Protein AF-B1ZMN4-F1 (afdb_monomer_lite)

Secondary structure (DSSP, 8-state):
--HHHHHHHHHHHHHHHHHHHHHHHS--------EEEEETT--SSSSS--HHHHHHHHHHHH-GGGS-HHHHHHT-SS-SSEE-HHHHHHHHHHHHTTT-HHHHHHHHHHTT-----GGGGEEEEETT----PPEE-S--GGGTT-SSTTGGGSPPP----SHHHHHHHHHHHHHHHHHHHHHHHGGG--HHHHHHHHHHHHHHHHHHHHT-HHHHHHHHHHHHHHHHHB--TT--HHHHHHHHHHHHHHHHHTSHHHHHHHTTSS-SHHHHHHHHHHHHHHH-----TTTPPPS--TT-HHHHHHHHHHHHHHHT--HHHHHHHHHHHHH-HHHHHHHHTPPSTTS-TT--TTHHHHHHHHHHHHHHTTT-HHHHHHHHHHHHHHHHHHHHHS-GGGS-TTTSSS-SSSTTTTTTSTHHHHHHHHHHHHHHHS-HHHHHHHHHHHHHHHHHHTTT-HHHHHHHHHHHHHHHHHHHHHHHB-HHHHH-----

Foldseek 3Di:
DDPVVVVVVVVVVVVVVVVVCCVVVDCPPPVPQDWDKDFQLPQVPPPFLEVVSVVVVVVCLVAVPQADLVNLVSLVLVVQLENEPVSVVLSVLCHVLVRDNVSSCVVCVVVVHDDDDPCSRIDIDGPLADDAGRFYQYDDPCQVVFPLVCLVVQDGQDHDPDPVSVLSRLLNRLSSLLRSLCVVCVVPDDPLRVVVLVVLSVVLNVCVVVVVSLVNSLSSLVSNLCSQFFDDDPDDLLLVLLVVLLVQLVVLCVDPVLVCCVVVNDACVVSVVSSQVSCCVSRVDHDDLVPQDALDDPVDVLVVVLVVLLVVLLVPDDPSLLSQLQSCLVPHPSLVSLLVQAAAAPPCLSLPSQLSNLSVSLLSLLQSVLNPLSNSLSSQVCSQPVVQVVLVVDDPVPAPPVARQRRNRGRASRYPGCQLSCLLSVLLNVCVVPPNVSSLSSLSNHLSVQCVVVVVHSVSVSVSSSSSSSNSSSVSSSVGGGSCSSNPNPDD

Organism: Opitutus terrae (strain DSM 11246 / JCM 15787 / PB90-1) (NCBI:txid452637)

Radius of gyration: 26.51 Å; chains: 1; bounding box: 60×66×79 Å

Sequence (492 aa):
MKQPFKLFLAAILLVIAGLAYWKFAFPTHRIVTRSELIMLGDLDGDHRWSKADLAILDQFIAAPAQVSDAVAWKLDLNQNRLIDSEDVRLLRALVAAGGAPYVAEESAHARHEMFPRPREFYRYVTSAEYRPRPLWALPYAGAADSVLRWLASLPRPARLLTYEDELDAAIYSEAVRFDQGWRRREQDLLSLERDYAARKLARVAALQAAGEKFELLLALIELVEDAETLTTRDQSEFVLHLLIFRDHLREVLRSPAYADFQAGRIDWRPVLQLVALHLQQDLGLEYDFEKLGPPRNLTSVENYLQRAEWQYYKSSAREEDFRALIAFAQHEPRYLRTVSRTSRRLQDREVENHNLPMVLLFREALRLTHGDKKKAAGLLDEAIRIPFGWIKSIPAAKLPGSLAYENFLLPGNKEDGADKSRHWNVFGAICLYKSPREALDLALKREMQDFRDGHYAEPELREFLRDMIGNLNGMFHVLTIDPALVTATPAE

InterPro domains:
  IPR036439 Dockerin domain superfamily [G3DSA:1.10.1330.10] (37-96)
  IPR036439 Dockerin domain superfamily [SSF63446] (41-94)

Structure (mmCIF, N/CA/C/O backbone):
data_AF-B1ZMN4-F1
#
_entry.id   AF-B1ZMN4-F1
#
loop_
_atom_site.group_PDB
_atom_site.id
_atom_site.type_symbol
_atom_site.label_atom_id
_atom_site.label_alt_id
_atom_site.label_comp_id
_atom_site.label_asym_id
_atom_site.label_entity_id
_ato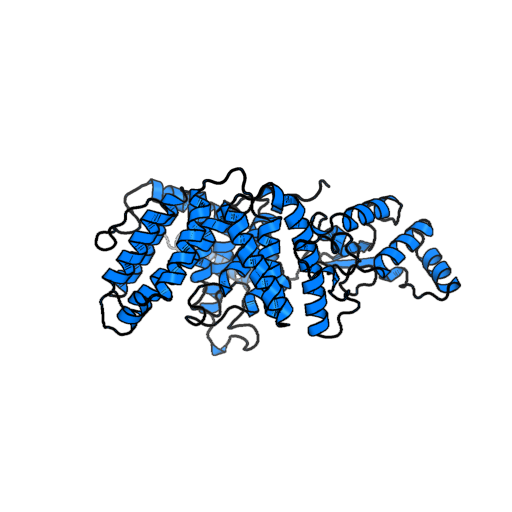m_site.label_seq_id
_atom_site.pdbx_PDB_ins_code
_atom_site.Cartn_x
_atom_site.Cartn_y
_atom_site.Cartn_z
_atom_site.occupancy
_atom_site.B_iso_or_equiv
_atom_site.auth_seq_id
_atom_site.auth_comp_id
_atom_site.auth_asym_id
_atom_site.auth_atom_id
_atom_site.pdbx_PDB_model_num
ATOM 1 N N . MET A 1 1 ? 11.484 -39.661 44.745 1.00 57.47 1 MET A N 1
ATOM 2 C CA . MET A 1 1 ? 12.329 -39.892 43.544 1.00 57.47 1 MET A CA 1
ATOM 3 C C . MET A 1 1 ? 13.721 -40.336 43.966 1.00 57.47 1 MET A C 1
ATOM 5 O O . MET A 1 1 ? 14.360 -39.616 44.728 1.00 57.47 1 MET A O 1
ATOM 9 N N . LYS A 1 2 ? 14.170 -41.508 43.496 1.00 72.00 2 LYS A N 1
ATOM 10 C CA . LYS A 1 2 ? 15.498 -42.067 43.794 1.00 72.00 2 LYS A CA 1
ATOM 11 C C . LYS A 1 2 ? 16.596 -41.130 43.258 1.00 72.00 2 LYS A C 1
ATOM 13 O O . LYS A 1 2 ? 16.468 -40.618 42.149 1.00 72.00 2 LYS A O 1
ATOM 18 N N . GLN A 1 3 ? 17.654 -40.909 44.037 1.00 73.88 3 GLN A N 1
ATOM 19 C CA . GLN A 1 3 ? 18.836 -40.094 43.694 1.00 73.88 3 GLN A CA 1
ATOM 20 C C . GLN A 1 3 ? 19.360 -40.254 42.247 1.00 73.88 3 GLN A C 1
ATOM 22 O O . GLN A 1 3 ? 19.587 -39.227 41.607 1.00 73.88 3 GLN A O 1
ATOM 27 N N . PRO A 1 4 ? 19.467 -41.472 41.673 1.00 77.06 4 PRO A N 1
ATOM 28 C CA . PRO A 1 4 ? 19.901 -41.644 40.281 1.00 77.06 4 PRO A CA 1
ATOM 29 C C . PRO A 1 4 ? 18.982 -40.967 39.253 1.00 77.06 4 PRO A C 1
ATOM 31 O O . PRO A 1 4 ? 19.461 -40.435 38.259 1.00 77.06 4 PRO A O 1
ATOM 34 N N . PHE A 1 5 ? 17.673 -40.904 39.508 1.00 86.00 5 PHE A N 1
ATOM 35 C CA . PHE A 1 5 ? 16.727 -40.247 38.603 1.00 86.00 5 PHE A CA 1
ATOM 36 C C . PHE A 1 5 ? 16.869 -38.718 38.627 1.00 86.00 5 PHE A C 1
ATOM 38 O O . PHE A 1 5 ? 16.737 -38.065 37.597 1.00 86.00 5 PHE A O 1
ATOM 45 N N . LYS A 1 6 ? 17.197 -38.138 39.791 1.00 79.19 6 LYS A N 1
ATOM 46 C CA . LYS A 1 6 ? 17.479 -36.697 39.909 1.00 79.19 6 LYS A CA 1
ATOM 47 C C . LYS A 1 6 ? 18.761 -36.314 39.164 1.00 79.19 6 LYS A C 1
ATOM 49 O O . LYS A 1 6 ? 18.778 -35.286 38.499 1.00 79.19 6 LYS A O 1
ATOM 54 N N . LEU A 1 7 ? 19.798 -37.151 39.250 1.00 87.81 7 LEU A N 1
ATOM 55 C CA . LEU A 1 7 ? 21.058 -36.955 38.523 1.00 87.81 7 LEU A CA 1
ATOM 56 C C . LEU A 1 7 ? 20.864 -37.078 37.009 1.00 87.81 7 LEU A C 1
ATOM 58 O O . LEU A 1 7 ? 21.370 -36.249 36.261 1.00 87.81 7 LEU A O 1
ATOM 62 N N . PHE A 1 8 ? 20.069 -38.053 36.565 1.00 89.50 8 PHE A N 1
ATOM 63 C CA . PHE A 1 8 ? 19.711 -38.207 35.156 1.00 89.50 8 PHE A CA 1
ATOM 64 C C . PHE A 1 8 ? 18.934 -36.996 34.616 1.00 89.50 8 PHE A C 1
ATOM 66 O O . PHE A 1 8 ? 19.276 -36.461 33.565 1.00 89.50 8 PHE A O 1
ATOM 73 N N . LEU A 1 9 ? 17.938 -36.503 35.363 1.00 91.44 9 LEU A N 1
ATOM 74 C CA . LEU A 1 9 ? 17.168 -35.319 34.974 1.00 91.44 9 LEU A CA 1
ATOM 75 C C . LEU A 1 9 ? 18.041 -34.053 34.932 1.00 91.44 9 LEU A C 1
ATOM 77 O O . LEU A 1 9 ? 17.923 -33.257 34.005 1.00 91.44 9 LEU A O 1
ATOM 81 N N . ALA A 1 10 ? 18.945 -33.883 35.902 1.00 91.50 10 ALA A N 1
ATOM 82 C CA . ALA A 1 10 ? 19.895 -32.773 35.919 1.00 91.50 10 ALA A CA 1
ATOM 83 C C . ALA A 1 10 ? 20.867 -32.826 34.729 1.00 91.50 10 ALA A C 1
ATOM 85 O O . ALA A 1 10 ? 21.140 -31.794 34.121 1.00 91.50 10 ALA A O 1
ATOM 86 N N . ALA A 1 11 ? 21.338 -34.020 34.354 1.00 93.38 11 ALA A N 1
ATOM 87 C CA . ALA A 1 11 ? 22.181 -34.212 33.177 1.00 93.38 11 ALA A CA 1
ATOM 88 C C . ALA A 1 11 ? 21.436 -33.864 31.878 1.00 93.38 11 ALA A C 1
ATOM 90 O O . ALA A 1 11 ? 21.984 -33.159 31.036 1.00 93.38 11 ALA A O 1
ATOM 91 N N . ILE A 1 12 ? 20.169 -34.276 31.737 1.00 94.69 12 ILE A N 1
ATOM 92 C CA . ILE A 1 12 ? 19.330 -33.893 30.590 1.00 94.69 12 ILE A CA 1
ATOM 93 C C . ILE A 1 12 ? 19.150 -32.375 30.530 1.00 94.69 12 ILE A C 1
ATOM 95 O O . ILE A 1 12 ? 19.332 -31.785 29.469 1.00 94.69 12 ILE A O 1
ATOM 99 N N . LEU A 1 13 ? 18.829 -31.732 31.655 1.00 94.44 13 LEU A N 1
ATOM 100 C CA . LEU A 1 13 ? 18.661 -30.279 31.709 1.00 94.44 13 LEU A CA 1
ATOM 101 C C . LEU A 1 13 ? 19.952 -29.541 31.341 1.00 94.44 13 LEU A C 1
ATOM 103 O O . LEU A 1 13 ? 19.890 -28.552 30.617 1.00 94.44 13 LEU A O 1
ATOM 107 N N . LEU A 1 14 ? 21.114 -30.041 31.770 1.00 94.38 14 LEU A N 1
ATOM 108 C CA . LEU A 1 14 ? 22.420 -29.499 31.384 1.00 94.38 14 LEU A CA 1
ATOM 109 C C . LEU A 1 14 ? 22.719 -29.690 29.894 1.00 94.38 14 LEU A C 1
ATOM 111 O O . LEU A 1 14 ? 23.234 -28.770 29.267 1.00 94.38 14 LEU A O 1
ATOM 115 N N . VAL A 1 15 ? 22.366 -30.837 29.307 1.00 94.38 15 VAL A N 1
ATOM 116 C CA . VAL A 1 15 ? 22.512 -31.072 27.860 1.00 94.38 15 VAL A CA 1
ATOM 117 C C . VAL A 1 15 ? 21.589 -30.149 27.066 1.00 94.38 15 VAL A C 1
ATOM 119 O O . VAL A 1 15 ? 22.038 -29.523 26.112 1.00 94.38 15 VAL A O 1
ATOM 122 N N . ILE A 1 16 ? 20.326 -29.999 27.476 1.00 93.75 16 ILE A N 1
ATOM 123 C CA . ILE A 1 16 ? 19.376 -29.076 26.837 1.00 93.75 16 ILE A CA 1
ATOM 124 C C . ILE A 1 16 ? 19.874 -27.632 26.957 1.00 93.75 16 ILE A C 1
ATOM 126 O O . ILE A 1 16 ? 19.885 -26.911 25.963 1.00 93.75 16 ILE A O 1
ATOM 130 N N . ALA A 1 17 ? 20.329 -27.217 28.142 1.00 91.06 17 ALA A N 1
ATOM 131 C CA . ALA A 1 17 ? 20.887 -25.886 28.362 1.00 91.06 17 ALA A CA 1
ATOM 132 C C . ALA A 1 17 ? 22.163 -25.658 27.538 1.00 91.06 17 ALA A C 1
ATOM 134 O O . ALA A 1 17 ? 22.332 -24.582 26.975 1.00 91.06 17 ALA A O 1
ATOM 135 N N . GLY A 1 18 ? 23.027 -26.668 27.413 1.00 89.25 18 GLY A N 1
ATOM 136 C CA . GLY A 1 18 ? 24.233 -26.625 26.588 1.00 89.25 18 GLY A CA 1
ATOM 137 C C . GLY A 1 18 ? 23.930 -26.540 25.092 1.00 89.25 18 GLY A C 1
ATOM 138 O O . GLY A 1 18 ? 24.545 -25.741 24.396 1.00 89.25 18 GLY A O 1
ATOM 139 N N . LEU A 1 19 ? 22.943 -27.295 24.599 1.00 82.75 19 LEU A N 1
ATOM 140 C CA . LEU A 1 19 ? 22.479 -27.223 23.209 1.00 82.75 19 LEU A CA 1
ATOM 141 C C . LEU A 1 19 ? 21.793 -25.888 22.906 1.00 82.75 19 LEU A C 1
ATOM 143 O O . LEU A 1 19 ? 22.029 -25.308 21.848 1.00 82.75 19 LEU A O 1
ATOM 147 N N . ALA A 1 20 ? 20.983 -25.377 23.836 1.00 80.81 20 ALA A N 1
ATOM 148 C CA . ALA A 1 20 ? 20.385 -24.052 23.732 1.00 80.81 20 ALA A CA 1
ATOM 149 C C . ALA A 1 20 ? 21.476 -22.976 23.709 1.00 80.81 20 ALA A C 1
ATOM 151 O O . ALA A 1 20 ? 21.510 -22.167 22.789 1.00 80.81 20 ALA A O 1
ATOM 152 N N . TYR A 1 21 ? 22.418 -23.011 24.655 1.00 79.81 21 TYR A N 1
ATOM 153 C CA . TYR A 1 21 ? 23.554 -22.095 24.682 1.00 79.81 21 TYR A CA 1
ATOM 154 C C . TYR A 1 21 ? 24.370 -22.183 23.394 1.00 79.81 21 TYR A C 1
ATOM 156 O O . TYR A 1 21 ? 24.657 -21.156 22.807 1.00 79.81 21 TYR A O 1
ATOM 164 N N . TRP A 1 22 ? 24.686 -23.375 22.888 1.00 75.56 22 TRP A N 1
ATOM 165 C CA . TRP A 1 22 ? 25.411 -23.527 21.627 1.00 75.56 22 TRP A CA 1
ATOM 166 C C . TRP A 1 22 ? 24.638 -22.927 20.441 1.00 75.56 22 TRP A C 1
ATOM 168 O O . TRP A 1 22 ? 25.214 -22.163 19.672 1.00 75.56 22 TRP A O 1
ATOM 178 N N . LYS A 1 23 ? 23.325 -23.178 20.346 1.00 72.69 23 LYS A N 1
ATOM 179 C CA . LYS A 1 23 ? 22.447 -22.603 19.312 1.00 72.69 23 LYS A CA 1
ATOM 180 C C . LYS A 1 23 ? 22.338 -21.074 19.395 1.00 72.69 23 LYS A C 1
ATOM 182 O O . LYS A 1 23 ? 22.250 -20.428 18.357 1.00 72.69 23 LYS A O 1
ATOM 187 N N . PHE A 1 24 ? 22.320 -20.502 20.600 1.00 65.56 24 PHE A N 1
ATOM 188 C CA . PHE A 1 24 ? 22.146 -19.059 20.813 1.00 65.56 24 PHE A CA 1
ATOM 189 C C . PHE A 1 24 ? 23.467 -18.273 20.891 1.00 65.56 24 PHE A C 1
ATOM 191 O O . PHE A 1 24 ? 23.481 -17.090 20.566 1.00 65.56 24 PHE A O 1
ATOM 198 N N . ALA A 1 25 ? 24.566 -18.894 21.329 1.00 62.84 25 ALA A N 1
ATOM 199 C CA . ALA A 1 25 ? 25.852 -18.240 21.581 1.00 62.84 25 ALA A CA 1
ATOM 200 C C . ALA A 1 25 ? 26.856 -18.406 20.436 1.00 62.84 25 ALA A C 1
ATOM 202 O O . ALA A 1 25 ? 27.696 -17.526 20.258 1.00 62.84 25 ALA A O 1
ATOM 203 N N . PHE A 1 26 ? 26.790 -19.491 19.650 1.00 48.06 26 PHE A N 1
ATOM 204 C CA . PHE A 1 26 ? 27.563 -19.570 18.412 1.00 48.06 26 PHE A CA 1
ATOM 205 C C . PHE A 1 26 ? 26.751 -18.950 17.275 1.00 48.06 26 PHE A C 1
ATOM 207 O O . PHE A 1 26 ? 25.735 -19.525 16.877 1.00 48.06 26 PHE A O 1
ATOM 214 N N . PRO A 1 27 ? 27.191 -17.816 16.703 1.00 42.91 27 PRO A N 1
ATOM 215 C CA . PRO A 1 27 ? 26.569 -17.263 15.516 1.00 42.91 27 PRO A CA 1
ATOM 216 C C . PRO A 1 27 ? 26.877 -18.204 14.347 1.00 42.91 27 PRO A C 1
ATOM 218 O O . PRO A 1 27 ? 27.857 -18.052 13.626 1.00 42.91 27 PRO A O 1
ATOM 221 N N . THR A 1 28 ? 26.019 -19.202 14.145 1.00 45.00 28 THR A N 1
ATOM 222 C CA . THR A 1 28 ? 25.958 -19.974 12.896 1.00 45.00 28 THR A CA 1
ATOM 223 C C . THR A 1 28 ? 25.310 -19.167 11.770 1.00 45.00 28 THR A C 1
ATOM 225 O O . THR A 1 28 ? 25.188 -19.660 10.654 1.00 45.00 28 THR A O 1
ATOM 228 N N . HIS A 1 29 ? 25.004 -17.887 12.010 1.00 43.94 29 HIS A N 1
ATOM 229 C CA . HIS A 1 29 ? 24.742 -16.877 10.989 1.00 43.94 29 HIS A CA 1
ATOM 230 C C . HIS A 1 29 ? 26.012 -16.533 10.193 1.00 43.94 29 HIS A C 1
ATOM 232 O O . HIS A 1 29 ? 26.374 -15.370 10.038 1.00 43.94 29 HIS A O 1
ATOM 238 N N . ARG A 1 30 ? 26.673 -17.529 9.596 1.00 42.41 30 ARG A N 1
ATOM 239 C CA . ARG A 1 30 ? 27.141 -17.280 8.237 1.00 42.41 30 ARG A CA 1
ATOM 240 C C . ARG A 1 30 ? 25.855 -17.165 7.442 1.00 42.41 30 ARG A C 1
ATOM 242 O O . ARG A 1 30 ? 25.176 -18.168 7.244 1.00 42.41 30 ARG A O 1
ATOM 249 N N . ILE A 1 31 ? 25.470 -15.937 7.097 1.00 47.75 31 ILE A N 1
ATOM 250 C CA . ILE A 1 31 ? 24.466 -15.710 6.061 1.00 47.75 31 ILE A CA 1
ATOM 251 C C . ILE A 1 31 ? 24.918 -16.611 4.916 1.00 47.75 31 ILE A C 1
ATOM 253 O O . ILE A 1 31 ? 26.034 -16.454 4.420 1.00 47.75 31 ILE A O 1
ATOM 257 N N . VAL A 1 32 ? 24.141 -17.648 4.599 1.00 47.78 32 VAL A N 1
ATOM 258 C CA . VAL A 1 32 ? 24.420 -18.452 3.415 1.00 47.78 32 VAL A CA 1
ATOM 259 C C . VAL A 1 32 ? 24.053 -17.536 2.263 1.00 47.78 32 VAL A C 1
ATOM 261 O O . VAL A 1 32 ? 22.911 -17.510 1.815 1.00 47.78 32 VAL A O 1
ATOM 264 N N . THR A 1 33 ? 25.002 -16.699 1.862 1.00 55.47 33 THR A N 1
ATOM 265 C CA . THR A 1 33 ? 24.869 -15.804 0.725 1.00 55.47 33 THR A CA 1
ATOM 266 C C . THR A 1 33 ? 24.923 -16.700 -0.501 1.00 55.47 33 THR A C 1
ATOM 268 O O . THR A 1 33 ? 25.991 -17.014 -1.021 1.00 55.47 33 THR A O 1
ATOM 271 N N . ARG A 1 34 ? 23.765 -17.232 -0.901 1.00 69.19 34 ARG A N 1
ATOM 272 C CA . ARG A 1 34 ? 23.621 -17.818 -2.228 1.00 69.19 34 ARG A CA 1
ATOM 273 C C . ARG A 1 34 ? 23.548 -16.639 -3.179 1.00 69.19 34 ARG A C 1
ATOM 275 O O . ARG A 1 34 ? 22.646 -15.812 -3.061 1.00 69.19 34 ARG A O 1
ATOM 282 N N . SER A 1 35 ? 24.543 -16.532 -4.046 1.00 77.62 35 SER A N 1
ATOM 283 C CA . SER A 1 35 ? 24.549 -15.547 -5.114 1.00 77.62 35 SER A CA 1
ATOM 284 C C . SER A 1 35 ? 24.298 -16.262 -6.432 1.00 77.62 35 SER A C 1
ATOM 286 O O . SER A 1 35 ? 24.941 -17.268 -6.720 1.00 77.62 35 SER A O 1
ATOM 288 N N . GLU A 1 36 ? 23.367 -15.744 -7.213 1.00 84.06 36 GLU A N 1
ATOM 289 C CA . GLU A 1 36 ? 23.066 -16.195 -8.565 1.00 84.06 36 GLU A CA 1
ATOM 290 C C . GLU A 1 36 ? 23.642 -15.193 -9.563 1.00 84.06 36 GLU A C 1
ATOM 292 O O . GLU A 1 36 ? 23.572 -13.987 -9.335 1.00 84.06 36 GLU A O 1
ATOM 297 N N . LEU A 1 37 ? 24.247 -15.674 -10.648 1.00 88.69 37 LEU A N 1
ATOM 298 C CA . LEU A 1 37 ? 24.643 -14.810 -11.755 1.00 88.69 37 LEU A CA 1
ATOM 299 C C . LEU A 1 37 ? 23.438 -14.635 -12.680 1.00 88.69 37 LEU A C 1
ATOM 301 O O . LEU A 1 37 ? 23.052 -15.586 -13.351 1.00 88.69 37 LEU A O 1
ATOM 305 N N . ILE A 1 38 ? 22.873 -13.433 -12.731 1.00 90.00 38 ILE A N 1
ATOM 306 C CA . ILE A 1 38 ? 21.788 -13.087 -13.650 1.00 90.00 38 ILE A CA 1
ATOM 307 C C . ILE A 1 38 ? 22.326 -12.357 -14.878 1.00 90.00 38 ILE A C 1
ATOM 309 O O . ILE A 1 38 ? 23.364 -11.692 -14.819 1.00 90.00 38 ILE A O 1
ATOM 313 N N . MET A 1 39 ? 21.564 -12.431 -15.962 1.00 94.50 39 MET A N 1
ATOM 314 C CA . MET A 1 39 ? 21.775 -11.685 -17.196 1.00 94.50 39 MET A CA 1
ATOM 315 C C . MET A 1 39 ? 20.715 -10.575 -17.290 1.00 94.50 39 MET A C 1
ATOM 317 O O . MET A 1 39 ? 19.516 -10.837 -17.232 1.00 94.50 39 MET A O 1
ATOM 321 N N . LEU A 1 40 ? 21.151 -9.317 -17.357 1.00 95.62 40 LEU A N 1
ATOM 322 C CA . LEU A 1 40 ? 20.276 -8.162 -17.571 1.00 95.62 40 LEU A CA 1
ATOM 323 C C . LEU A 1 40 ? 19.769 -8.193 -19.014 1.00 95.62 40 LEU A C 1
ATOM 325 O O . LEU A 1 40 ? 20.530 -8.504 -19.926 1.00 95.62 40 LEU A O 1
ATOM 329 N N . GLY A 1 41 ? 18.495 -7.885 -19.223 1.00 94.94 41 GLY A N 1
ATOM 330 C CA . GLY A 1 41 ? 17.824 -7.961 -20.520 1.00 94.94 41 GLY A CA 1
ATOM 331 C C . GLY A 1 41 ? 17.385 -9.364 -20.965 1.00 94.94 41 GLY A C 1
ATOM 332 O O . GLY A 1 41 ? 16.729 -9.445 -21.993 1.00 94.94 41 GLY A O 1
ATOM 333 N N . ASP A 1 42 ? 17.720 -10.425 -20.219 1.00 95.75 42 ASP A N 1
ATOM 334 C CA . ASP A 1 42 ? 17.220 -11.804 -20.412 1.00 95.75 42 ASP A CA 1
ATOM 335 C C . ASP A 1 42 ? 15.879 -11.956 -19.677 1.00 95.75 42 ASP A C 1
ATOM 337 O O . ASP A 1 42 ? 15.825 -12.316 -18.495 1.00 95.75 42 ASP A O 1
ATOM 341 N N . LEU A 1 43 ? 14.796 -11.544 -20.327 1.00 94.81 43 LEU A N 1
ATOM 342 C CA . LEU A 1 43 ? 13.484 -11.375 -19.707 1.00 94.81 43 LEU A CA 1
ATOM 343 C C . LEU A 1 43 ? 12.688 -12.680 -19.646 1.00 94.81 43 LEU A C 1
ATOM 345 O O . LEU A 1 43 ? 11.854 -12.805 -18.749 1.00 94.81 43 LEU A O 1
ATOM 349 N N . ASP A 1 44 ? 12.952 -13.633 -20.543 1.00 93.19 44 ASP A N 1
ATOM 350 C CA . ASP A 1 44 ? 12.321 -14.962 -20.547 1.00 93.19 44 ASP A CA 1
ATOM 351 C C . ASP A 1 44 ? 13.134 -16.042 -19.805 1.00 93.19 44 ASP A C 1
ATOM 353 O O . ASP A 1 44 ? 12.604 -17.111 -19.505 1.00 93.19 44 ASP A O 1
ATOM 357 N N . GLY A 1 45 ? 14.387 -15.754 -19.433 1.00 91.81 45 GLY A N 1
ATOM 358 C CA . GLY A 1 45 ? 15.236 -16.668 -18.673 1.00 91.81 45 GLY A CA 1
ATOM 359 C C . GLY A 1 45 ? 15.923 -17.738 -19.523 1.00 91.81 45 GLY A C 1
ATOM 360 O O . GLY A 1 45 ? 16.433 -18.707 -18.955 1.00 91.81 45 GLY A O 1
ATOM 361 N N . ASP A 1 46 ? 15.954 -17.597 -20.853 1.00 94.31 46 ASP A N 1
ATOM 362 C CA . ASP A 1 46 ? 16.621 -18.537 -21.763 1.00 94.31 46 ASP A CA 1
ATOM 363 C C . ASP A 1 46 ? 18.151 -18.331 -21.856 1.00 94.31 46 ASP A C 1
ATOM 365 O O . ASP A 1 46 ? 18.853 -19.094 -22.539 1.00 94.31 46 ASP A O 1
ATOM 369 N N . HIS A 1 47 ? 18.670 -17.334 -21.126 1.00 93.19 47 HIS A N 1
ATOM 370 C CA . HIS A 1 47 ? 20.074 -16.919 -21.092 1.00 93.19 47 HIS A CA 1
ATOM 371 C C . HIS A 1 47 ? 20.595 -16.386 -22.429 1.00 93.19 47 HIS A C 1
ATOM 373 O O . HIS A 1 47 ? 21.773 -16.563 -22.775 1.00 93.19 47 HIS A O 1
ATOM 379 N N . ARG A 1 48 ? 19.727 -15.741 -23.209 1.00 95.00 48 ARG A N 1
ATOM 380 C CA . ARG A 1 48 ? 20.056 -15.096 -24.481 1.00 95.00 48 ARG A CA 1
ATOM 381 C C . ARG A 1 48 ? 19.391 -13.724 -24.544 1.00 95.00 48 ARG A C 1
ATOM 383 O O . ARG A 1 48 ? 18.526 -13.389 -23.756 1.00 95.00 48 ARG A O 1
ATOM 390 N N . TRP A 1 49 ? 19.853 -12.906 -25.489 1.00 97.50 49 TRP A N 1
ATOM 391 C CA . TRP A 1 49 ? 19.109 -11.721 -25.915 1.00 97.50 49 TRP A CA 1
ATOM 392 C C . TRP A 1 49 ? 18.503 -12.015 -27.276 1.00 97.50 49 TRP A C 1
ATOM 394 O O . TRP A 1 49 ? 19.211 -12.113 -28.284 1.00 97.50 49 TRP A O 1
ATOM 404 N N . SER A 1 50 ? 17.190 -12.180 -27.303 1.00 97.19 50 SER A N 1
ATOM 405 C CA . SER A 1 50 ? 16.427 -12.632 -28.449 1.00 97.19 50 SER A CA 1
ATOM 406 C C . SER A 1 50 ? 15.225 -11.724 -28.735 1.00 97.19 50 SER A C 1
ATOM 408 O O . SER A 1 50 ? 14.947 -10.729 -28.066 1.00 97.19 50 SER A O 1
ATOM 410 N N . LYS A 1 51 ? 14.480 -12.050 -29.795 1.00 96.94 51 LYS A N 1
ATOM 411 C CA . LYS A 1 51 ? 13.227 -11.345 -30.102 1.00 96.94 51 LYS A CA 1
ATOM 412 C C . LYS A 1 51 ? 12.136 -11.608 -29.057 1.00 96.94 51 LYS A C 1
ATOM 414 O O . LYS A 1 51 ? 11.204 -10.813 -28.989 1.00 96.94 51 LYS A O 1
ATOM 419 N N . ALA A 1 52 ? 12.234 -12.695 -28.288 1.00 96.88 52 ALA A N 1
ATOM 420 C CA . ALA A 1 52 ? 11.292 -12.988 -27.214 1.00 96.88 52 ALA A CA 1
ATOM 421 C C . ALA A 1 52 ? 11.409 -11.952 -26.085 1.00 96.88 52 ALA A C 1
ATOM 423 O O . ALA A 1 52 ? 10.389 -11.420 -25.652 1.00 96.88 52 ALA A O 1
ATOM 424 N N . ASP A 1 53 ? 12.630 -11.531 -25.738 1.00 97.25 53 ASP A N 1
ATOM 425 C CA . ASP A 1 53 ? 12.857 -10.447 -24.774 1.00 97.25 53 ASP A CA 1
ATOM 426 C C . ASP A 1 53 ? 12.236 -9.130 -25.231 1.00 97.25 53 ASP A C 1
ATOM 428 O O . ASP A 1 53 ? 11.631 -8.415 -24.440 1.00 97.25 53 ASP A O 1
ATOM 432 N N . LEU A 1 54 ? 12.319 -8.807 -26.527 1.00 97.12 54 LEU A N 1
ATOM 433 C CA . LEU A 1 54 ? 11.654 -7.612 -27.056 1.00 97.12 54 LEU A CA 1
ATOM 434 C C . LEU A 1 54 ? 10.130 -7.706 -26.953 1.00 97.12 54 LEU A C 1
ATOM 436 O O . LEU A 1 54 ? 9.489 -6.701 -26.664 1.00 97.12 54 LEU A O 1
ATOM 440 N N . ALA A 1 55 ? 9.550 -8.893 -27.140 1.00 95.69 55 ALA A N 1
ATOM 441 C CA . ALA A 1 55 ? 8.115 -9.086 -26.957 1.00 95.69 55 ALA A CA 1
ATOM 442 C C . ALA A 1 55 ? 7.702 -8.896 -25.487 1.00 95.69 55 ALA A C 1
ATOM 444 O O . ALA A 1 55 ? 6.664 -8.288 -25.223 1.00 95.69 55 ALA A O 1
ATOM 445 N N . ILE A 1 56 ? 8.518 -9.359 -24.533 1.00 95.19 56 ILE A N 1
ATOM 446 C CA . ILE A 1 56 ? 8.291 -9.120 -23.100 1.00 95.19 56 ILE A CA 1
ATOM 447 C C . ILE A 1 56 ? 8.500 -7.641 -22.753 1.00 95.19 56 ILE A C 1
ATOM 449 O O . ILE A 1 56 ? 7.708 -7.083 -21.997 1.00 95.19 56 ILE A O 1
ATOM 453 N N . LEU A 1 57 ? 9.497 -6.969 -23.338 1.00 95.50 57 LEU A N 1
ATOM 454 C CA . LEU A 1 57 ? 9.683 -5.524 -23.190 1.00 95.50 57 LEU A CA 1
ATOM 455 C C . LEU A 1 57 ? 8.457 -4.753 -23.697 1.00 95.50 57 LEU A C 1
ATOM 457 O O . LEU A 1 57 ? 7.999 -3.833 -23.026 1.00 95.50 57 LEU A O 1
ATOM 461 N N . ASP A 1 58 ? 7.902 -5.117 -24.852 1.00 93.62 58 ASP A N 1
ATOM 462 C CA . ASP A 1 58 ? 6.714 -4.454 -25.394 1.00 93.62 58 ASP A CA 1
ATOM 463 C C . ASP A 1 58 ? 5.485 -4.679 -24.488 1.00 93.62 58 ASP A C 1
ATOM 465 O O . ASP A 1 58 ? 4.723 -3.740 -24.237 1.00 93.62 58 ASP A O 1
ATOM 469 N N . GLN A 1 59 ? 5.325 -5.882 -23.917 1.00 91.69 59 GLN A N 1
ATOM 470 C CA . GLN A 1 59 ? 4.306 -6.160 -22.892 1.00 91.69 59 GLN A CA 1
ATOM 471 C C . GLN A 1 59 ? 4.527 -5.321 -21.627 1.00 91.69 59 GLN A C 1
ATOM 473 O O . GLN A 1 59 ? 3.585 -4.717 -21.109 1.00 91.69 59 GLN A O 1
ATOM 478 N N . PHE A 1 60 ? 5.773 -5.232 -21.158 1.00 91.06 60 PHE A N 1
ATOM 479 C CA . PHE A 1 60 ? 6.156 -4.399 -20.025 1.00 91.06 60 PHE A CA 1
ATOM 480 C C . PHE A 1 60 ? 5.860 -2.925 -20.283 1.00 91.06 60 PHE A C 1
ATOM 482 O O . PHE A 1 60 ? 5.355 -2.247 -19.398 1.00 91.06 60 PHE A O 1
ATOM 489 N N . ILE A 1 61 ? 6.122 -2.412 -21.484 1.00 91.50 61 ILE A N 1
ATOM 490 C CA . ILE A 1 61 ? 5.840 -1.014 -21.814 1.00 91.50 61 ILE A CA 1
ATOM 491 C C . ILE A 1 61 ? 4.330 -0.745 -21.832 1.00 91.50 61 ILE A C 1
ATOM 493 O O . ILE A 1 61 ? 3.887 0.317 -21.391 1.00 91.50 61 ILE A O 1
ATOM 497 N N . ALA A 1 62 ? 3.536 -1.703 -22.314 1.00 87.62 62 ALA A N 1
ATOM 498 C CA . ALA A 1 62 ? 2.083 -1.587 -22.346 1.00 87.62 62 ALA A CA 1
ATOM 499 C C . ALA A 1 62 ? 1.451 -1.638 -20.942 1.00 87.62 62 ALA A C 1
ATOM 501 O O . ALA A 1 62 ? 0.481 -0.925 -20.682 1.00 87.62 62 ALA A O 1
ATOM 502 N N . ALA A 1 63 ? 1.992 -2.464 -20.041 1.00 84.75 63 ALA A N 1
ATOM 503 C CA . ALA A 1 63 ? 1.439 -2.693 -18.707 1.00 84.75 63 ALA A CA 1
ATOM 504 C C . ALA A 1 63 ? 2.537 -2.941 -17.645 1.00 84.75 63 ALA A C 1
ATOM 506 O O . ALA A 1 63 ? 2.600 -4.028 -17.066 1.00 84.75 63 ALA A O 1
ATOM 507 N N . PRO A 1 64 ? 3.380 -1.943 -17.317 1.00 82.75 64 PRO A N 1
ATOM 508 C CA . PRO A 1 64 ? 4.542 -2.119 -16.448 1.00 82.75 64 PRO A CA 1
ATOM 509 C C . PRO A 1 64 ? 4.149 -2.665 -15.080 1.00 82.75 64 PRO A C 1
ATOM 511 O O . PRO A 1 64 ? 4.786 -3.589 -14.586 1.00 82.75 64 PRO A O 1
ATOM 514 N N . ALA A 1 65 ? 3.055 -2.176 -14.495 1.00 79.06 65 ALA A N 1
ATOM 515 C CA . ALA A 1 65 ? 2.585 -2.616 -13.183 1.00 79.06 65 ALA A CA 1
ATOM 516 C C . ALA A 1 65 ? 2.091 -4.079 -13.123 1.00 79.06 65 ALA A C 1
ATOM 518 O O . ALA A 1 65 ? 1.897 -4.596 -12.029 1.00 79.06 65 ALA A O 1
ATOM 519 N N . GLN A 1 66 ? 1.868 -4.739 -14.266 1.00 79.31 66 GLN A N 1
ATOM 520 C CA . GLN A 1 66 ? 1.402 -6.134 -14.324 1.00 79.31 66 GLN A CA 1
ATOM 521 C C . GLN A 1 66 ? 2.538 -7.145 -14.485 1.00 79.31 66 GLN A C 1
ATOM 523 O O . GLN A 1 66 ? 2.331 -8.346 -14.324 1.00 79.31 66 GLN A O 1
ATOM 528 N N . VAL A 1 67 ? 3.738 -6.675 -14.815 1.00 83.56 67 VAL A N 1
ATOM 529 C CA . VAL A 1 67 ? 4.901 -7.540 -14.973 1.00 83.56 67 VAL A CA 1
ATOM 530 C C . VAL A 1 67 ? 5.613 -7.682 -13.631 1.00 83.56 67 VAL A C 1
ATOM 532 O O . VAL A 1 67 ? 5.765 -6.703 -12.889 1.00 83.56 67 VAL A O 1
ATOM 535 N N . SER A 1 68 ? 6.067 -8.902 -13.331 1.00 83.50 68 SER A N 1
ATOM 536 C CA . SER A 1 68 ? 6.770 -9.221 -12.090 1.00 83.50 68 SER A CA 1
ATOM 537 C C . SER A 1 68 ? 7.972 -8.303 -11.864 1.00 83.50 68 SER A C 1
ATOM 539 O O . SER A 1 68 ? 8.639 -7.860 -12.805 1.00 83.50 68 SER A O 1
ATOM 541 N N . ASP A 1 69 ? 8.277 -8.039 -10.593 1.00 84.94 69 ASP A N 1
ATOM 542 C CA . ASP A 1 69 ? 9.449 -7.239 -10.247 1.00 84.94 69 ASP A CA 1
ATOM 543 C C . ASP A 1 69 ? 10.710 -7.859 -10.846 1.00 84.94 69 ASP A C 1
ATOM 545 O O . ASP A 1 69 ? 11.519 -7.133 -11.410 1.00 84.94 69 ASP A O 1
ATOM 549 N N . ALA A 1 70 ? 10.846 -9.191 -10.819 1.00 84.69 70 ALA A N 1
ATOM 550 C CA . ALA A 1 70 ? 11.995 -9.915 -11.369 1.00 84.69 70 ALA A CA 1
ATOM 551 C C . ALA A 1 70 ? 12.319 -9.541 -12.828 1.00 84.69 70 ALA A C 1
ATOM 553 O O . ALA A 1 70 ? 13.491 -9.392 -13.166 1.00 84.69 70 ALA A O 1
ATOM 554 N N . VAL A 1 71 ? 11.308 -9.338 -13.677 1.00 90.19 71 VAL A N 1
ATOM 555 C CA . VAL A 1 71 ? 11.515 -8.872 -15.059 1.00 90.19 71 VAL A CA 1
ATOM 556 C C . VAL A 1 71 ? 11.884 -7.389 -15.080 1.00 90.19 71 VAL A C 1
ATOM 558 O O . VAL A 1 71 ? 12.824 -7.007 -15.773 1.00 90.19 71 VAL A O 1
ATOM 561 N N . ALA A 1 72 ? 11.207 -6.556 -14.282 1.00 91.00 72 ALA A N 1
ATOM 562 C CA . ALA A 1 72 ? 11.518 -5.128 -14.174 1.00 91.00 72 ALA A CA 1
ATOM 563 C C . ALA A 1 72 ? 12.981 -4.881 -13.760 1.00 91.00 72 ALA A C 1
ATOM 565 O O . ALA A 1 72 ? 13.635 -4.000 -14.303 1.00 91.00 72 ALA A O 1
ATOM 566 N N . TRP A 1 73 ? 13.522 -5.701 -12.856 1.00 89.62 73 TRP A N 1
ATOM 567 C CA . TRP A 1 73 ? 14.932 -5.668 -12.446 1.00 89.62 73 TRP A CA 1
ATOM 568 C C . TRP A 1 73 ? 15.904 -5.874 -13.589 1.00 89.62 73 TRP A C 1
ATOM 570 O O . TRP A 1 73 ? 16.939 -5.217 -13.656 1.00 89.62 73 TRP A O 1
ATOM 580 N N . LYS A 1 74 ? 15.592 -6.822 -14.469 1.00 93.75 74 LYS A N 1
ATOM 581 C CA . LYS A 1 74 ? 16.456 -7.148 -15.599 1.00 93.75 74 LYS A CA 1
ATOM 582 C C . LYS A 1 74 ? 16.416 -6.066 -16.678 1.00 93.75 74 LYS A C 1
ATOM 584 O O . LYS A 1 74 ? 17.304 -6.053 -17.522 1.00 93.75 74 LYS A O 1
ATOM 589 N N . LEU A 1 75 ? 15.426 -5.174 -16.647 1.00 95.25 75 LEU A N 1
ATOM 590 C CA . LEU A 1 75 ? 15.280 -4.062 -17.584 1.00 95.25 75 LEU A CA 1
ATOM 591 C C . LEU A 1 75 ? 16.078 -2.805 -17.205 1.00 95.25 75 LEU A C 1
ATOM 593 O O . LEU A 1 75 ? 16.146 -1.905 -18.027 1.00 95.25 75 LEU A O 1
ATOM 597 N N . ASP A 1 76 ? 16.698 -2.735 -16.027 1.00 94.12 76 ASP A N 1
ATOM 598 C CA . ASP A 1 76 ? 17.629 -1.653 -15.661 1.00 94.12 76 ASP A CA 1
ATOM 599 C C . ASP A 1 76 ? 19.043 -2.012 -16.165 1.00 94.12 76 ASP A C 1
ATOM 601 O O . ASP A 1 76 ? 19.925 -2.431 -15.407 1.00 94.12 76 ASP A O 1
ATOM 605 N N . LEU A 1 77 ? 19.234 -1.965 -17.491 1.00 94.81 77 LEU A N 1
ATOM 606 C CA . LEU A 1 77 ? 20.474 -2.385 -18.152 1.00 94.81 77 LEU A CA 1
ATOM 607 C C . LEU A 1 77 ? 21.620 -1.409 -17.854 1.00 94.81 77 LEU A C 1
ATOM 609 O O . LEU A 1 77 ? 22.766 -1.846 -17.689 1.00 94.81 77 LEU A O 1
ATOM 613 N N . ASN A 1 78 ? 21.331 -0.105 -17.786 1.00 92.62 78 ASN A N 1
ATOM 614 C CA . ASN A 1 78 ? 22.326 0.917 -17.445 1.00 92.62 78 ASN A CA 1
ATOM 615 C C . ASN A 1 78 ? 22.537 1.081 -15.923 1.00 92.62 78 ASN A C 1
ATOM 617 O O . ASN A 1 78 ? 23.519 1.706 -15.515 1.00 92.62 78 ASN A O 1
ATOM 621 N N . GLN A 1 79 ? 21.697 0.444 -15.098 1.00 91.44 79 GLN A N 1
ATOM 622 C CA . GLN A 1 79 ? 21.808 0.359 -13.638 1.00 91.44 79 GLN A CA 1
ATOM 623 C C . GLN A 1 79 ? 21.710 1.710 -12.939 1.00 91.44 79 GLN A C 1
ATOM 625 O O . GLN A 1 79 ? 22.360 1.960 -11.916 1.00 91.44 79 GLN A O 1
ATOM 630 N N . ASN A 1 80 ? 20.909 2.604 -13.507 1.00 91.88 80 ASN A N 1
ATOM 631 C CA . ASN A 1 80 ? 20.670 3.922 -12.946 1.00 91.88 80 ASN A CA 1
ATOM 632 C C . ASN A 1 80 ? 19.424 3.954 -12.034 1.00 91.88 80 ASN A C 1
ATOM 634 O O . ASN A 1 80 ? 19.121 5.013 -11.474 1.00 91.88 80 ASN A O 1
ATOM 638 N N . ARG A 1 81 ? 18.770 2.797 -11.812 1.00 93.25 81 ARG A N 1
ATOM 639 C CA . ARG A 1 81 ? 17.509 2.609 -11.064 1.00 93.25 81 ARG A CA 1
ATOM 640 C C . ARG A 1 81 ? 16.272 3.166 -11.772 1.00 93.25 81 ARG A C 1
ATOM 642 O O . ARG A 1 81 ? 15.220 3.288 -11.140 1.00 93.25 81 ARG A O 1
ATOM 649 N N . LEU A 1 82 ? 16.380 3.514 -13.048 1.00 95.31 82 LEU A N 1
ATOM 650 C CA . LEU A 1 82 ? 15.282 3.928 -13.910 1.00 95.31 82 LEU A CA 1
ATOM 651 C C . LEU A 1 82 ? 15.092 2.877 -15.004 1.00 95.31 82 LEU A C 1
ATOM 653 O O . LEU A 1 82 ? 16.030 2.197 -15.387 1.00 95.31 82 LEU A O 1
ATOM 657 N N . ILE A 1 83 ? 13.868 2.761 -15.510 1.00 95.62 83 ILE A N 1
ATOM 658 C CA . ILE A 1 83 ? 13.601 2.138 -16.804 1.00 95.62 83 ILE A CA 1
ATOM 659 C C . ILE A 1 83 ? 13.374 3.268 -17.793 1.00 95.62 83 ILE A C 1
ATOM 661 O O . ILE A 1 83 ? 12.313 3.909 -17.780 1.00 95.62 83 ILE A O 1
ATOM 665 N N . ASP A 1 84 ? 14.381 3.541 -18.613 1.00 95.25 84 ASP A N 1
ATOM 666 C CA . ASP A 1 84 ? 14.412 4.682 -19.517 1.00 95.25 84 ASP A CA 1
ATOM 667 C C . ASP A 1 84 ? 14.682 4.277 -20.982 1.00 95.25 84 ASP A C 1
ATOM 669 O O . ASP A 1 84 ? 14.663 3.110 -21.382 1.00 95.25 84 ASP A O 1
ATOM 673 N N . SER A 1 85 ? 14.833 5.277 -21.854 1.00 94.56 85 SER A N 1
ATOM 674 C CA . SER A 1 85 ? 15.052 5.038 -23.285 1.00 94.56 85 SER A CA 1
ATOM 675 C C . SER A 1 85 ? 16.403 4.392 -23.604 1.00 94.56 85 SER A C 1
ATOM 677 O O . SER A 1 85 ? 16.543 3.780 -24.666 1.00 94.56 85 SER A O 1
ATOM 679 N N . GLU A 1 86 ? 17.402 4.560 -22.737 1.00 94.94 86 GLU A N 1
ATOM 680 C CA . GLU A 1 86 ? 18.698 3.916 -22.883 1.00 94.94 86 GLU A CA 1
ATOM 681 C C . GLU A 1 86 ? 18.569 2.408 -22.697 1.00 94.94 86 GLU A C 1
ATOM 683 O O . GLU A 1 86 ? 19.060 1.684 -23.559 1.00 94.94 86 GLU A O 1
ATOM 688 N N . ASP A 1 87 ? 17.834 1.932 -21.694 1.00 96.25 87 ASP A N 1
ATOM 689 C CA . ASP A 1 87 ? 17.616 0.496 -21.481 1.00 96.25 87 ASP A CA 1
ATOM 690 C C . ASP A 1 87 ? 16.964 -0.175 -22.693 1.00 96.25 87 ASP A C 1
ATOM 692 O O . ASP A 1 87 ? 17.444 -1.190 -23.209 1.00 96.25 87 ASP A O 1
ATOM 696 N N . VAL A 1 88 ? 15.915 0.455 -23.232 1.00 96.25 88 VAL A N 1
ATOM 697 C CA . VAL A 1 88 ? 15.231 0.000 -24.453 1.00 96.25 88 VAL A CA 1
ATOM 698 C C . VAL A 1 88 ? 16.198 -0.060 -25.636 1.00 96.25 88 VAL A C 1
ATOM 700 O O . VAL A 1 88 ? 16.177 -1.009 -26.427 1.00 96.25 88 VAL A O 1
ATOM 703 N N . ARG A 1 89 ? 17.052 0.957 -25.786 1.00 96.12 89 ARG A N 1
ATOM 704 C CA . ARG A 1 89 ? 18.056 1.016 -26.854 1.00 96.12 89 ARG A CA 1
ATOM 705 C C . ARG A 1 89 ? 19.115 -0.074 -26.681 1.00 96.12 89 ARG A C 1
ATOM 707 O O . ARG A 1 89 ? 19.468 -0.711 -27.673 1.00 96.12 89 ARG A O 1
ATOM 714 N N . LEU A 1 90 ? 19.597 -0.296 -25.458 1.00 97.38 90 LEU A N 1
ATOM 715 C CA . LEU A 1 90 ? 20.593 -1.316 -25.132 1.00 97.38 90 LEU A CA 1
ATOM 716 C C . LEU A 1 90 ? 20.062 -2.715 -25.449 1.00 97.38 90 LEU A C 1
ATOM 718 O O . LEU A 1 90 ? 20.718 -3.451 -26.187 1.00 97.38 90 LEU A O 1
ATOM 722 N N . LEU A 1 91 ? 18.849 -3.051 -24.999 1.00 97.81 91 LEU A N 1
ATOM 723 C CA . LEU A 1 91 ? 18.247 -4.355 -25.285 1.00 97.81 91 LEU A CA 1
ATOM 724 C C . LEU A 1 91 ? 18.052 -4.568 -26.793 1.00 97.81 91 LEU A C 1
ATOM 726 O O . LEU A 1 91 ? 18.435 -5.603 -27.337 1.00 97.81 91 LEU A O 1
ATOM 730 N N . ARG A 1 92 ? 17.545 -3.560 -27.515 1.00 97.56 92 ARG A N 1
ATOM 731 C CA . ARG A 1 92 ? 17.402 -3.636 -28.980 1.00 97.56 92 ARG A CA 1
ATOM 732 C C . ARG A 1 92 ? 18.740 -3.824 -29.694 1.00 97.56 92 ARG A C 1
ATOM 734 O O . ARG A 1 92 ? 18.792 -4.568 -30.670 1.00 97.56 92 ARG A O 1
ATOM 741 N N . ALA A 1 93 ? 19.811 -3.183 -29.225 1.00 97.19 93 ALA A N 1
ATOM 742 C CA . ALA A 1 93 ? 21.146 -3.345 -29.794 1.00 97.19 93 ALA A CA 1
ATOM 743 C C . ALA A 1 93 ? 21.699 -4.764 -29.576 1.00 97.19 93 ALA A C 1
ATOM 745 O O . ALA A 1 93 ? 22.243 -5.351 -30.512 1.00 97.19 93 ALA A O 1
ATOM 746 N N . LEU A 1 94 ? 21.508 -5.336 -28.382 1.00 97.81 94 LEU A N 1
ATOM 747 C CA . LEU A 1 94 ? 21.906 -6.711 -28.061 1.00 97.81 94 LEU A CA 1
ATOM 748 C C . LEU A 1 94 ? 21.181 -7.730 -28.953 1.00 97.81 94 LEU A C 1
ATOM 750 O O . LEU A 1 94 ? 21.815 -8.602 -29.549 1.00 97.81 94 LEU A O 1
ATOM 754 N N . VAL A 1 95 ? 19.868 -7.566 -29.125 1.00 97.75 95 VAL A N 1
ATOM 755 C CA . VAL A 1 95 ? 19.049 -8.440 -29.980 1.00 97.75 95 VAL A CA 1
ATOM 756 C C . VAL A 1 95 ? 19.400 -8.273 -31.462 1.00 97.75 95 VAL A C 1
ATOM 758 O O . VAL A 1 95 ? 19.502 -9.261 -32.191 1.00 97.75 95 VAL A O 1
ATOM 761 N N . ALA A 1 96 ? 19.645 -7.042 -31.925 1.00 96.88 96 ALA A N 1
ATOM 762 C CA . ALA A 1 96 ? 20.061 -6.770 -33.304 1.00 96.88 96 ALA A CA 1
ATOM 763 C C . ALA A 1 96 ? 21.430 -7.384 -33.646 1.00 96.88 96 ALA A C 1
ATOM 765 O O . ALA A 1 96 ? 21.652 -7.788 -34.786 1.00 96.88 96 ALA A O 1
ATOM 766 N N . ALA A 1 97 ? 22.321 -7.509 -32.659 1.00 96.62 97 ALA A N 1
ATOM 767 C CA . ALA A 1 97 ? 23.608 -8.188 -32.786 1.00 96.62 97 ALA A CA 1
ATOM 768 C C . ALA A 1 97 ? 23.510 -9.726 -32.683 1.00 96.62 97 ALA A C 1
ATOM 770 O O . ALA A 1 97 ? 24.530 -10.401 -32.549 1.00 96.62 97 ALA A O 1
ATOM 771 N N . GLY A 1 98 ? 22.300 -10.298 -32.709 1.00 95.12 98 GLY A N 1
ATOM 772 C CA . GLY A 1 98 ? 22.086 -11.742 -32.585 1.00 95.12 98 GLY A CA 1
ATOM 773 C C . GLY A 1 98 ? 22.439 -12.293 -31.201 1.00 95.12 98 GLY A C 1
ATOM 774 O O . GLY A 1 98 ? 22.855 -13.444 -31.096 1.00 95.12 98 GLY A O 1
ATOM 775 N N . GLY A 1 99 ? 22.337 -11.465 -30.158 1.00 93.56 99 GLY A N 1
ATOM 776 C CA . GLY A 1 99 ? 22.705 -11.826 -28.791 1.00 93.56 99 GLY A CA 1
ATOM 777 C C . GLY A 1 99 ? 24.210 -11.800 -28.510 1.00 93.56 99 GLY A C 1
ATOM 778 O O . GLY A 1 99 ? 24.629 -12.235 -27.442 1.00 93.56 99 GLY A O 1
ATOM 779 N N . ALA A 1 100 ? 25.038 -11.293 -29.432 1.00 96.06 100 ALA A N 1
ATOM 780 C CA . ALA A 1 100 ? 26.480 -11.154 -29.238 1.00 96.06 100 ALA A CA 1
ATOM 781 C C . ALA A 1 100 ? 26.832 -9.757 -28.672 1.00 96.06 100 ALA A C 1
ATOM 783 O O . ALA A 1 100 ? 26.868 -8.778 -29.424 1.00 96.06 100 ALA A O 1
ATOM 784 N N . PRO A 1 101 ? 27.153 -9.624 -27.370 1.00 95.06 101 PRO A N 1
ATOM 785 C CA . PRO A 1 101 ? 27.274 -8.315 -26.726 1.00 95.06 101 PRO A CA 1
ATOM 786 C C . PRO A 1 101 ? 28.521 -7.541 -27.173 1.00 95.06 101 PRO A C 1
ATOM 788 O O . PRO A 1 101 ? 28.483 -6.318 -27.259 1.00 95.06 101 PRO A O 1
ATOM 791 N N . TYR A 1 102 ? 29.606 -8.238 -27.528 1.00 96.75 102 TYR A N 1
ATOM 792 C CA . TYR A 1 102 ? 30.804 -7.615 -28.104 1.00 96.75 102 TYR A CA 1
ATOM 793 C C . TYR A 1 102 ? 30.537 -7.023 -29.496 1.00 96.75 102 TYR A C 1
ATOM 795 O O . TYR A 1 102 ? 31.029 -5.945 -29.811 1.00 96.75 102 TYR A O 1
ATOM 803 N N . VAL A 1 103 ? 29.698 -7.676 -30.307 1.00 97.12 103 VAL A N 1
ATOM 804 C CA . VAL A 1 103 ? 29.298 -7.157 -31.627 1.00 97.12 103 VAL A CA 1
ATOM 805 C C . VAL A 1 103 ? 28.391 -5.933 -31.472 1.00 97.12 103 VAL A C 1
ATOM 807 O O . VAL A 1 103 ? 28.515 -4.968 -32.230 1.00 97.12 103 VAL A O 1
ATOM 810 N N . ALA A 1 104 ? 27.497 -5.941 -30.477 1.00 96.62 104 ALA A N 1
ATOM 811 C CA . ALA A 1 104 ? 26.677 -4.780 -30.138 1.00 96.62 104 ALA A CA 1
ATOM 812 C C . ALA A 1 104 ? 27.540 -3.581 -29.697 1.00 96.62 104 ALA A C 1
ATOM 814 O O . ALA A 1 104 ? 27.323 -2.470 -30.184 1.00 96.62 104 ALA A O 1
ATOM 815 N N . GLU A 1 105 ? 28.550 -3.817 -28.851 1.00 97.25 105 GLU A N 1
ATOM 816 C CA . GLU A 1 105 ? 29.522 -2.806 -28.408 1.00 97.25 105 GLU A CA 1
ATOM 817 C C . GLU A 1 105 ? 30.315 -2.220 -29.587 1.00 97.25 105 GLU A C 1
ATOM 819 O O . GLU A 1 105 ? 30.364 -1.001 -29.755 1.00 97.25 105 GLU A O 1
ATOM 824 N N . GLU A 1 106 ? 30.888 -3.065 -30.449 1.00 96.62 106 GLU A N 1
ATOM 825 C CA . GLU A 1 106 ? 31.607 -2.625 -31.654 1.00 96.62 106 GLU A CA 1
ATOM 826 C C . GLU A 1 106 ? 30.711 -1.795 -32.582 1.00 96.62 106 G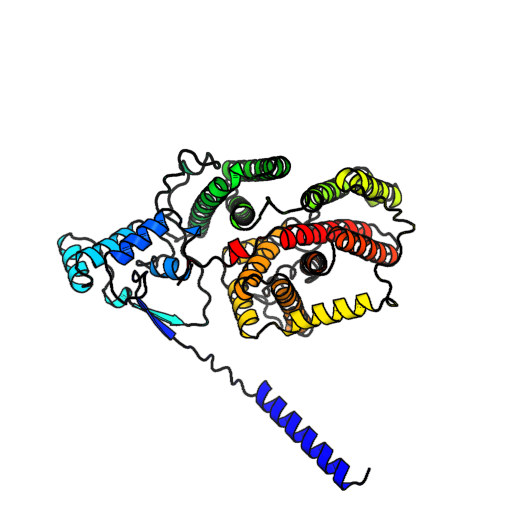LU A C 1
ATOM 828 O O . GLU A 1 106 ? 31.120 -0.742 -33.079 1.00 96.62 106 GLU A O 1
ATOM 833 N N . SER A 1 107 ? 29.460 -2.226 -32.764 1.00 95.69 107 SER A N 1
ATOM 834 C CA . SER A 1 107 ? 28.471 -1.514 -33.578 1.00 95.69 107 SER A CA 1
ATOM 835 C C . SER A 1 107 ? 28.102 -0.147 -32.992 1.00 95.69 107 SER A C 1
ATOM 837 O O . SER A 1 107 ? 27.886 0.801 -33.747 1.00 95.69 107 SER A O 1
ATOM 839 N N . ALA A 1 108 ? 28.020 -0.026 -31.664 1.00 94.69 108 ALA A N 1
ATOM 840 C CA . ALA A 1 108 ? 27.774 1.243 -30.980 1.00 94.69 108 ALA A CA 1
ATOM 841 C C . ALA A 1 108 ? 28.985 2.184 -31.083 1.00 94.69 108 ALA A C 1
ATOM 843 O O . ALA A 1 108 ? 28.828 3.351 -31.449 1.00 94.69 108 ALA A O 1
ATOM 844 N N . HIS A 1 109 ? 30.202 1.672 -30.876 1.00 94.69 109 HIS A N 1
ATOM 845 C CA . HIS A 1 109 ? 31.433 2.447 -31.045 1.00 94.69 109 HIS A CA 1
ATOM 846 C C . HIS A 1 109 ? 31.619 2.949 -32.480 1.00 94.69 109 HIS A C 1
ATOM 848 O O . HIS A 1 109 ? 32.017 4.097 -32.673 1.00 94.69 109 HIS A O 1
ATOM 854 N N . ALA A 1 110 ? 31.257 2.150 -33.490 1.00 94.75 110 ALA A N 1
ATOM 855 C CA . ALA A 1 110 ? 31.261 2.585 -34.888 1.00 94.75 110 ALA A CA 1
ATOM 856 C C . ALA A 1 110 ? 30.322 3.784 -35.143 1.00 94.75 110 ALA A C 1
ATOM 858 O O . ALA A 1 110 ? 30.565 4.582 -36.049 1.00 94.75 110 ALA A O 1
ATOM 859 N N . ARG A 1 111 ? 29.275 3.947 -34.322 1.00 93.75 111 ARG A N 1
ATOM 860 C CA . ARG A 1 111 ? 28.354 5.097 -34.335 1.00 93.75 111 ARG A CA 1
ATOM 861 C C . ARG A 1 111 ? 28.736 6.210 -33.350 1.00 93.75 111 ARG A C 1
ATOM 863 O O . ARG A 1 111 ? 27.998 7.183 -33.248 1.00 93.75 111 ARG A O 1
ATOM 870 N N . HIS A 1 112 ? 29.880 6.110 -32.668 1.00 93.00 112 HIS A N 1
ATOM 871 C CA . HIS A 1 112 ? 30.305 7.021 -31.593 1.00 93.00 112 HIS A CA 1
ATOM 872 C C . HIS A 1 112 ? 29.307 7.095 -30.419 1.00 93.00 112 HIS A C 1
ATOM 874 O O . HIS A 1 112 ? 29.186 8.122 -29.752 1.00 93.00 112 HIS A O 1
ATOM 880 N N . GLU A 1 113 ? 28.587 6.005 -30.159 1.00 92.06 113 GLU A N 1
ATOM 881 C CA . GLU A 1 113 ? 27.656 5.886 -29.038 1.00 92.06 113 GLU A CA 1
ATOM 882 C C . GLU A 1 113 ? 28.347 5.226 -27.837 1.00 92.06 113 GLU A C 1
ATOM 884 O O . GLU A 1 113 ? 29.164 4.318 -27.999 1.00 92.06 113 GLU A O 1
ATOM 889 N N . MET A 1 114 ? 27.999 5.654 -26.620 1.00 89.81 114 MET A N 1
ATOM 890 C CA . MET A 1 114 ? 28.393 4.936 -25.404 1.00 89.81 114 MET A CA 1
ATOM 891 C C . MET A 1 114 ? 27.603 3.629 -25.285 1.00 89.81 114 MET A C 1
ATOM 893 O O . MET A 1 114 ? 26.395 3.609 -25.537 1.00 89.81 114 MET A O 1
ATOM 897 N N . PHE A 1 115 ? 28.290 2.563 -24.875 1.00 94.25 115 PHE A N 1
ATOM 898 C CA . PHE A 1 115 ? 27.713 1.246 -24.627 1.00 94.25 115 PHE A CA 1
ATOM 899 C C . PHE A 1 115 ? 28.397 0.609 -23.403 1.00 94.25 115 PHE A C 1
ATOM 901 O O . PHE A 1 115 ? 29.629 0.671 -23.316 1.00 94.25 115 PHE A O 1
ATOM 908 N N . PRO A 1 116 ? 27.645 0.027 -22.447 1.00 94.62 116 PRO A N 1
ATOM 909 C CA . PRO A 1 116 ? 28.219 -0.700 -21.318 1.00 94.62 116 PRO A CA 1
ATOM 910 C C . PRO A 1 116 ? 29.138 -1.826 -21.781 1.00 94.62 116 PRO A C 1
ATOM 912 O O . PRO A 1 116 ? 28.927 -2.440 -22.829 1.00 94.62 116 PRO A O 1
ATOM 915 N N . ARG A 1 117 ? 30.154 -2.154 -20.984 1.00 94.69 117 ARG A N 1
ATOM 916 C CA . ARG A 1 117 ? 31.004 -3.305 -21.311 1.00 94.69 117 ARG A CA 1
ATOM 917 C C . ARG A 1 117 ? 30.162 -4.581 -21.239 1.00 94.69 117 ARG A C 1
ATOM 919 O O . ARG A 1 117 ? 29.420 -4.732 -20.276 1.00 94.69 117 ARG A O 1
ATOM 926 N N . PRO A 1 118 ? 30.342 -5.567 -22.136 1.00 93.94 118 PRO A N 1
ATOM 927 C CA . PRO A 1 118 ? 29.564 -6.812 -22.134 1.00 93.94 118 PRO A CA 1
ATOM 928 C C . PRO A 1 118 ? 29.417 -7.510 -20.773 1.00 93.94 118 PRO A C 1
ATOM 930 O O . PRO A 1 118 ? 28.360 -8.042 -20.454 1.00 93.94 118 PRO A O 1
ATOM 933 N N . ARG A 1 119 ? 30.457 -7.467 -19.930 1.00 93.19 119 ARG A N 1
ATOM 934 C CA . ARG A 1 119 ? 30.429 -8.029 -18.567 1.00 93.19 119 ARG A CA 1
ATOM 935 C C . ARG A 1 119 ? 29.454 -7.329 -17.610 1.00 93.19 119 ARG A C 1
ATOM 937 O O . ARG A 1 119 ? 29.088 -7.916 -16.604 1.00 93.19 119 ARG A O 1
ATOM 944 N N . GLU A 1 120 ? 29.082 -6.081 -17.878 1.00 93.12 120 GLU A N 1
ATOM 945 C CA . GLU A 1 120 ? 28.221 -5.256 -17.019 1.00 93.12 120 GLU A CA 1
ATOM 946 C C . GLU A 1 120 ? 26.745 -5.651 -17.135 1.00 93.12 120 GLU A C 1
ATOM 948 O O . GLU A 1 120 ? 25.969 -5.364 -16.222 1.00 93.12 120 GLU A O 1
ATOM 953 N N . PHE A 1 121 ? 26.386 -6.395 -18.189 1.00 95.00 121 PHE A N 1
ATOM 954 C CA . PHE A 1 121 ? 25.086 -7.050 -18.312 1.00 95.00 121 PHE A CA 1
ATOM 955 C C . PHE A 1 121 ? 24.970 -8.334 -17.476 1.00 95.00 121 PHE A C 1
ATOM 957 O O . PHE A 1 121 ? 23.892 -8.911 -17.419 1.00 95.00 121 PHE A O 1
ATOM 964 N N . TYR A 1 122 ? 26.034 -8.789 -16.806 1.00 93.69 122 TYR A N 1
ATOM 965 C CA . TYR A 1 122 ? 25.992 -9.955 -15.920 1.00 93.69 122 TYR A CA 1
ATOM 966 C C . TYR A 1 122 ? 26.188 -9.528 -14.465 1.00 93.69 122 TYR A C 1
ATOM 968 O O . TYR A 1 122 ? 27.142 -8.819 -14.134 1.00 93.69 122 TYR A O 1
ATOM 976 N N . ARG A 1 123 ? 25.291 -9.953 -13.568 1.00 87.88 123 ARG A N 1
ATOM 977 C CA . ARG A 1 123 ? 25.276 -9.492 -12.171 1.00 87.88 123 ARG A CA 1
ATOM 978 C C . ARG A 1 123 ? 25.131 -10.630 -11.179 1.00 87.88 123 ARG A C 1
ATOM 980 O O . ARG A 1 123 ? 24.244 -11.457 -11.309 1.00 87.88 123 ARG A O 1
ATOM 987 N N . TYR A 1 124 ? 25.973 -10.627 -10.149 1.00 86.69 124 TYR A N 1
ATOM 988 C CA . TYR A 1 124 ? 25.780 -11.498 -8.996 1.00 86.69 124 TYR A CA 1
ATOM 989 C C . TYR A 1 124 ? 24.710 -10.916 -8.078 1.00 86.69 124 TYR A C 1
ATOM 991 O O . TYR A 1 124 ? 24.782 -9.757 -7.666 1.00 86.69 124 TYR A O 1
ATOM 999 N N . VAL A 1 125 ? 23.721 -11.736 -7.760 1.00 79.94 125 VAL A N 1
ATOM 1000 C CA . VAL A 1 125 ? 22.526 -11.368 -7.015 1.00 79.94 125 VAL A CA 1
ATOM 1001 C C . VAL A 1 125 ? 22.387 -12.263 -5.815 1.00 79.94 125 VAL A C 1
ATOM 1003 O O . VAL A 1 125 ? 22.293 -13.475 -5.956 1.00 79.94 125 VAL A O 1
ATOM 1006 N N . THR A 1 126 ? 22.357 -11.673 -4.628 1.00 78.31 126 THR A N 1
ATOM 1007 C CA . THR A 1 126 ? 22.098 -12.429 -3.407 1.00 78.31 126 THR A CA 1
ATOM 1008 C C . THR A 1 126 ? 20.626 -12.821 -3.352 1.00 78.31 126 THR A C 1
ATOM 1010 O O . THR A 1 126 ? 19.760 -11.953 -3.380 1.00 78.31 126 THR A O 1
ATOM 1013 N N . SER A 1 127 ? 20.332 -14.112 -3.191 1.00 68.06 127 SER A N 1
ATOM 1014 C CA . SER A 1 127 ? 18.956 -14.631 -3.151 1.00 68.06 127 SER A CA 1
ATOM 1015 C C . SER A 1 127 ? 18.130 -14.128 -1.956 1.00 68.06 127 SER A C 1
ATOM 1017 O O . SER A 1 127 ? 16.925 -14.332 -1.911 1.00 68.06 127 SER A O 1
ATOM 1019 N N . ALA A 1 128 ? 18.783 -13.536 -0.954 1.00 66.00 128 ALA A N 1
ATOM 1020 C CA . ALA A 1 128 ? 18.171 -13.034 0.277 1.00 66.00 128 ALA A CA 1
ATOM 1021 C C . ALA A 1 128 ? 18.058 -11.498 0.332 1.00 66.00 128 ALA A C 1
ATOM 1023 O O . ALA A 1 128 ? 17.593 -10.962 1.334 1.00 66.00 128 ALA A O 1
ATOM 1024 N N . GLU A 1 129 ? 18.533 -10.783 -0.689 1.00 74.12 129 GLU A N 1
ATOM 1025 C CA . GLU A 1 129 ? 18.530 -9.319 -0.712 1.00 74.12 129 GLU A CA 1
ATOM 1026 C C . GLU A 1 129 ? 17.209 -8.799 -1.288 1.00 74.12 129 GLU A C 1
ATOM 1028 O O . GLU A 1 129 ? 16.822 -9.185 -2.391 1.00 74.12 129 GLU A O 1
ATOM 1033 N N . TYR A 1 130 ? 16.524 -7.914 -0.552 1.00 81.69 130 TYR A N 1
ATOM 1034 C CA . TYR A 1 130 ? 15.385 -7.182 -1.102 1.00 81.69 130 TYR A CA 1
ATOM 1035 C C . TYR A 1 130 ? 15.868 -6.156 -2.112 1.00 81.69 130 TYR A C 1
ATOM 1037 O O . TYR A 1 130 ? 16.870 -5.470 -1.908 1.00 81.69 130 TYR A O 1
ATOM 1045 N N . ARG A 1 131 ? 15.109 -6.027 -3.189 1.00 83.75 131 ARG A N 1
ATOM 1046 C CA . ARG A 1 131 ? 15.451 -5.182 -4.312 1.00 83.75 131 ARG A CA 1
ATOM 1047 C C . ARG A 1 131 ? 14.265 -4.233 -4.570 1.00 83.75 131 ARG A C 1
ATOM 1049 O O . ARG A 1 131 ? 13.178 -4.741 -4.847 1.00 83.75 131 ARG A O 1
ATOM 1056 N N . PRO A 1 132 ? 14.458 -2.891 -4.513 1.00 86.38 132 PRO A N 1
ATOM 1057 C CA . PRO A 1 132 ? 13.451 -1.857 -4.854 1.00 86.38 132 PRO A CA 1
ATOM 1058 C C . PRO A 1 132 ? 13.200 -1.622 -6.349 1.00 86.38 132 PRO A C 1
ATOM 1060 O O . PRO A 1 132 ? 14.119 -1.224 -7.063 1.00 86.38 132 PRO A O 1
ATOM 1063 N N . ARG A 1 133 ? 11.996 -1.917 -6.851 1.00 90.12 133 ARG A N 1
ATOM 1064 C CA . ARG A 1 133 ? 11.714 -1.926 -8.299 1.00 90.12 133 ARG A CA 1
ATOM 1065 C C . ARG A 1 133 ? 12.235 -0.643 -8.990 1.00 90.12 133 ARG A C 1
ATOM 1067 O O . ARG A 1 133 ? 11.921 0.443 -8.496 1.00 90.12 133 ARG A O 1
ATOM 1074 N N . PRO A 1 134 ? 12.977 -0.735 -10.115 1.00 93.50 134 PRO A N 1
ATOM 1075 C CA . PRO A 1 134 ? 13.413 0.448 -10.856 1.00 93.50 134 PRO A CA 1
ATOM 1076 C C . PRO A 1 134 ? 12.230 1.346 -11.246 1.00 93.50 134 PRO A C 1
ATOM 1078 O O . PRO A 1 134 ? 11.148 0.858 -11.590 1.00 93.50 134 PRO A O 1
ATOM 1081 N N . LEU A 1 135 ? 12.427 2.662 -11.175 1.00 95.00 135 LEU A N 1
ATOM 1082 C CA . LEU A 1 135 ? 11.370 3.642 -11.423 1.00 95.00 135 LEU A CA 1
ATOM 1083 C C . LEU A 1 135 ? 11.094 3.785 -12.916 1.00 95.00 135 LEU A C 1
ATOM 1085 O O . LEU A 1 135 ? 12.004 3.825 -13.738 1.00 95.00 135 LEU A O 1
ATOM 1089 N N . TRP A 1 136 ? 9.827 3.935 -13.277 1.00 94.94 136 TRP A N 1
ATOM 1090 C CA . TRP A 1 136 ? 9.450 4.177 -14.662 1.00 94.94 136 TRP A CA 1
ATOM 1091 C C . TRP A 1 136 ? 9.868 5.589 -15.106 1.00 94.94 136 TRP A C 1
ATOM 1093 O O . TRP A 1 136 ? 9.470 6.570 -14.480 1.00 94.94 136 TRP A O 1
ATOM 1103 N N . ALA A 1 137 ? 10.626 5.704 -16.203 1.00 95.62 137 ALA A N 1
ATOM 1104 C CA . ALA A 1 137 ? 11.051 6.985 -16.788 1.00 95.62 137 ALA A CA 1
ATOM 1105 C C . ALA A 1 137 ? 10.771 7.102 -18.304 1.00 95.62 137 ALA A C 1
ATOM 1107 O O . ALA A 1 137 ? 11.035 8.136 -18.929 1.00 95.62 137 ALA A O 1
ATOM 1108 N N . LEU A 1 138 ? 10.195 6.061 -18.911 1.00 94.38 138 LEU A N 1
ATOM 1109 C CA . LEU A 1 138 ? 9.780 6.054 -20.313 1.00 94.38 138 LEU A CA 1
ATOM 1110 C C . LEU A 1 138 ? 8.560 6.963 -20.570 1.00 94.38 138 LEU A C 1
ATOM 1112 O O . LEU A 1 138 ? 7.755 7.206 -19.670 1.00 94.38 138 LEU A O 1
ATOM 1116 N N . PRO A 1 139 ? 8.363 7.447 -21.813 1.00 91.88 139 PRO A N 1
ATOM 1117 C CA . PRO A 1 139 ? 7.134 8.139 -22.194 1.00 91.88 139 PRO A CA 1
ATOM 1118 C C . PRO A 1 139 ? 5.891 7.283 -21.932 1.00 91.88 139 PRO A C 1
ATOM 1120 O O . PRO A 1 139 ? 5.840 6.120 -22.330 1.00 91.88 139 PRO A O 1
ATOM 1123 N N . TYR A 1 140 ? 4.863 7.882 -21.335 1.00 92.31 140 TYR A N 1
ATOM 1124 C CA . TYR A 1 140 ? 3.577 7.230 -21.108 1.00 92.31 140 TYR A CA 1
ATOM 1125 C C . TYR A 1 140 ? 2.517 7.746 -22.089 1.00 92.31 140 TYR A C 1
ATOM 1127 O O . TYR A 1 140 ? 2.138 8.916 -22.050 1.00 92.31 140 TYR A O 1
ATOM 1135 N N . ALA A 1 141 ? 2.029 6.869 -22.972 1.00 90.00 141 ALA A N 1
ATOM 1136 C CA . ALA A 1 141 ? 1.065 7.232 -24.014 1.00 90.00 141 ALA A CA 1
ATOM 1137 C C . ALA A 1 141 ? -0.285 7.711 -23.447 1.00 90.00 141 ALA A C 1
ATOM 1139 O O . ALA A 1 141 ? -0.882 8.633 -23.998 1.00 90.00 141 ALA A O 1
ATOM 1140 N N . GLY A 1 142 ? -0.728 7.141 -22.320 1.00 91.12 142 GLY A N 1
ATOM 1141 C CA . GLY A 1 142 ? -1.976 7.518 -21.645 1.00 91.12 142 GLY A CA 1
ATOM 1142 C C . GLY A 1 142 ? -1.904 8.832 -20.860 1.00 91.12 142 GLY A C 1
ATOM 1143 O O . GLY A 1 142 ? -2.854 9.183 -20.170 1.00 91.12 142 GLY A O 1
ATOM 1144 N N . ALA A 1 143 ? -0.792 9.574 -20.917 1.00 92.81 143 ALA A N 1
ATOM 1145 C CA . ALA A 1 143 ? -0.664 10.827 -20.176 1.00 92.81 143 ALA A CA 1
ATOM 1146 C C . ALA A 1 143 ? -1.611 11.926 -20.695 1.00 92.81 143 ALA A C 1
ATOM 1148 O O . ALA A 1 143 ? -2.044 12.772 -19.916 1.00 92.81 143 ALA A O 1
ATOM 1149 N N . ALA A 1 144 ? -1.928 11.926 -21.996 1.00 91.44 144 ALA A N 1
ATOM 1150 C CA . ALA A 1 144 ? -2.705 12.987 -22.646 1.00 91.44 144 ALA A CA 1
ATOM 1151 C C . ALA A 1 144 ? -4.188 13.011 -22.233 1.00 91.44 144 ALA A C 1
ATOM 1153 O O . ALA A 1 144 ? -4.799 14.076 -22.187 1.00 91.44 144 ALA A O 1
ATOM 1154 N N . ASP A 1 145 ? -4.755 11.847 -21.934 1.00 94.12 145 ASP A N 1
ATOM 1155 C CA . ASP A 1 145 ? -6.147 11.632 -21.528 1.00 94.12 145 ASP A CA 1
ATOM 1156 C C . ASP A 1 145 ? -6.242 11.054 -20.103 1.00 94.12 145 ASP A C 1
ATOM 1158 O O . ASP A 1 145 ? -7.251 10.461 -19.730 1.00 94.12 145 ASP A O 1
ATOM 1162 N N . SER A 1 146 ? -5.181 11.219 -19.306 1.00 96.06 146 SER A N 1
ATOM 1163 C CA . SER A 1 146 ? -5.108 10.727 -17.931 1.00 96.06 146 SER A CA 1
ATOM 1164 C C . SER A 1 146 ? -6.155 11.380 -17.023 1.00 96.06 146 SER A C 1
ATOM 1166 O O . SER A 1 146 ? -6.451 12.576 -17.133 1.00 96.06 146 SER A O 1
ATOM 1168 N N . VAL A 1 147 ? -6.647 10.616 -16.039 1.00 95.75 147 VAL A N 1
ATOM 1169 C CA . VAL A 1 147 ? -7.456 11.164 -14.934 1.00 95.75 147 VAL A CA 1
ATOM 1170 C C . VAL A 1 147 ? -6.665 12.209 -14.131 1.00 95.75 147 VAL A C 1
ATOM 1172 O O . VAL A 1 147 ? -7.218 13.200 -13.645 1.00 95.75 147 VAL A O 1
ATOM 1175 N N . LEU A 1 148 ? -5.340 12.048 -14.064 1.00 97.19 148 LEU A N 1
ATOM 1176 C CA . LEU A 1 148 ? -4.408 13.049 -13.566 1.00 97.19 148 LEU A CA 1
ATOM 1177 C C . LEU A 1 148 ? -4.092 14.041 -14.691 1.00 97.19 148 LEU A C 1
ATOM 1179 O O . LEU A 1 148 ? -3.085 13.921 -15.382 1.00 97.19 148 LEU A O 1
ATOM 1183 N N . ARG A 1 149 ? -4.933 15.068 -14.859 1.00 95.25 149 ARG A N 1
ATOM 1184 C CA . ARG A 1 149 ? -4.821 16.059 -15.957 1.00 95.25 149 ARG A CA 1
ATOM 1185 C C . ARG A 1 149 ? -3.452 16.749 -16.080 1.00 95.25 149 ARG A C 1
ATOM 1187 O O . ARG A 1 149 ? -3.127 17.293 -17.129 1.00 95.25 149 ARG A O 1
ATOM 1194 N N . TRP A 1 150 ? -2.663 16.756 -15.010 1.00 95.50 150 TRP A N 1
ATOM 1195 C CA . TRP A 1 150 ? -1.324 17.344 -14.946 1.00 95.50 150 TRP A CA 1
ATOM 1196 C C . TRP A 1 150 ? -0.197 16.351 -15.292 1.00 95.50 150 TRP A C 1
ATOM 1198 O O . TRP A 1 150 ? 0.944 16.781 -15.449 1.00 95.50 150 TRP A O 1
ATOM 1208 N N . LEU A 1 151 ? -0.475 15.052 -15.471 1.00 96.06 151 LEU A N 1
ATOM 1209 C CA . LEU A 1 151 ? 0.537 14.019 -15.735 1.00 96.06 151 LEU A CA 1
ATOM 1210 C C . LEU A 1 151 ? 1.359 14.311 -16.998 1.00 96.06 151 LEU A C 1
ATOM 1212 O O . LEU A 1 151 ? 2.583 14.218 -16.970 1.00 96.06 151 LEU A O 1
ATOM 1216 N N . ALA A 1 152 ? 0.711 14.745 -18.084 1.00 93.88 152 ALA A N 1
ATOM 1217 C CA . ALA A 1 152 ? 1.393 15.107 -19.331 1.00 93.88 152 ALA A CA 1
ATOM 1218 C C . ALA A 1 152 ? 2.373 16.287 -19.189 1.00 93.88 152 ALA A C 1
ATOM 1220 O O . ALA A 1 152 ? 3.250 16.460 -20.034 1.00 93.88 152 ALA A O 1
ATOM 1221 N N . SER A 1 153 ? 2.220 17.102 -18.141 1.00 92.12 153 SER A N 1
ATOM 1222 C CA . SER A 1 153 ? 3.079 18.259 -17.868 1.00 92.12 153 SER A CA 1
ATOM 1223 C C . SER A 1 153 ? 4.285 17.931 -16.987 1.00 92.12 153 SER A C 1
ATOM 1225 O O . SER A 1 153 ? 5.183 18.764 -16.859 1.00 92.12 153 SER A O 1
ATOM 1227 N N . LEU A 1 154 ? 4.325 16.736 -16.386 1.00 92.38 154 LEU A N 1
ATOM 1228 C CA . LEU A 1 154 ? 5.446 16.338 -15.546 1.00 92.38 154 LEU A CA 1
ATOM 1229 C C . LEU A 1 154 ? 6.710 16.152 -16.392 1.00 92.38 154 LEU A C 1
ATOM 1231 O O . LEU A 1 154 ? 6.666 15.489 -17.436 1.00 92.38 154 LEU A O 1
ATOM 1235 N N . PRO A 1 155 ? 7.857 16.687 -15.942 1.00 89.06 155 PRO A N 1
ATOM 1236 C CA . PRO A 1 155 ? 9.120 16.411 -16.596 1.00 89.06 155 PRO A CA 1
ATOM 1237 C C . PRO A 1 155 ? 9.445 14.923 -16.467 1.00 89.06 155 PRO A C 1
ATOM 1239 O O . PRO A 1 155 ? 9.245 14.308 -15.419 1.00 89.06 155 PRO A O 1
ATOM 1242 N N . ARG A 1 156 ? 9.977 14.343 -17.545 1.00 88.38 156 ARG A N 1
ATOM 1243 C CA . ARG A 1 156 ? 10.459 12.963 -17.499 1.00 88.38 156 ARG A CA 1
ATOM 1244 C C . ARG A 1 156 ? 11.725 12.884 -16.646 1.00 88.38 156 ARG A C 1
ATOM 1246 O O . ARG A 1 156 ? 12.610 13.729 -16.824 1.00 88.38 156 ARG A O 1
ATOM 1253 N N . PRO A 1 157 ? 11.850 11.865 -15.787 1.00 89.75 157 PRO A N 1
ATOM 1254 C CA . PRO A 1 157 ? 13.068 11.645 -15.025 1.00 89.75 157 PRO A CA 1
ATOM 1255 C C . PRO A 1 157 ? 14.215 11.317 -15.977 1.00 89.75 157 PRO A C 1
ATOM 1257 O O . PRO A 1 157 ? 14.047 10.530 -16.905 1.00 89.75 157 PRO A O 1
ATOM 1260 N N . ALA A 1 158 ? 15.375 11.931 -15.762 1.00 84.69 158 ALA A N 1
ATOM 1261 C CA . ALA A 1 158 ? 16.565 11.680 -16.579 1.00 84.69 158 ALA A CA 1
ATOM 1262 C C . ALA A 1 158 ? 17.755 11.162 -15.762 1.00 84.69 158 ALA A C 1
ATOM 1264 O O . ALA A 1 158 ? 18.698 10.615 -16.320 1.00 84.69 158 ALA A O 1
ATOM 1265 N N . ARG A 1 159 ? 17.757 11.407 -14.448 1.00 88.00 159 ARG A N 1
ATOM 1266 C CA . ARG A 1 159 ? 18.849 11.073 -13.530 1.00 88.00 159 ARG A CA 1
ATOM 1267 C C . ARG A 1 159 ? 18.364 11.162 -12.091 1.00 88.00 159 ARG A C 1
ATOM 1269 O O . ARG A 1 159 ? 17.397 11.864 -11.826 1.00 88.00 159 ARG A O 1
ATOM 1276 N N . LEU A 1 160 ? 19.086 10.518 -11.180 1.00 90.19 160 LEU A N 1
ATOM 1277 C CA . LEU A 1 160 ? 18.813 10.514 -9.741 1.00 90.19 160 LEU A CA 1
ATOM 1278 C C . LEU A 1 160 ? 20.029 11.064 -8.978 1.00 90.19 160 LEU A C 1
ATOM 1280 O O . LEU A 1 160 ? 20.760 10.302 -8.347 1.00 90.19 160 LEU A O 1
ATOM 1284 N N . LEU A 1 161 ? 20.311 12.367 -9.110 1.00 90.69 161 LEU A N 1
ATOM 1285 C CA . LEU A 1 161 ? 21.486 12.996 -8.482 1.00 90.69 161 LEU A CA 1
ATOM 1286 C C . LEU A 1 161 ? 21.162 13.650 -7.139 1.00 90.69 161 LEU A C 1
ATOM 1288 O O . LEU A 1 161 ? 22.019 13.717 -6.258 1.00 90.69 161 LEU A O 1
ATOM 1292 N N . THR A 1 162 ? 19.945 14.166 -7.000 1.00 93.19 162 THR A N 1
ATOM 1293 C CA . THR A 1 162 ? 19.478 14.876 -5.811 1.00 93.19 162 THR A CA 1
ATOM 1294 C C . THR A 1 162 ? 18.239 14.209 -5.228 1.00 93.19 162 THR A C 1
ATOM 1296 O O . THR A 1 162 ? 17.541 13.452 -5.898 1.00 93.19 162 THR A O 1
ATOM 1299 N N . TYR A 1 163 ? 17.930 14.528 -3.970 1.00 90.75 163 TYR A N 1
ATOM 1300 C CA . TYR A 1 163 ? 16.683 14.089 -3.342 1.00 90.75 163 TYR A CA 1
ATOM 1301 C C . TYR A 1 163 ? 15.442 14.586 -4.100 1.00 90.75 163 TYR A C 1
ATOM 1303 O O . TYR A 1 163 ? 14.439 13.883 -4.183 1.00 90.75 163 TYR A O 1
ATOM 1311 N N . GLU A 1 164 ? 15.515 15.785 -4.679 1.00 92.25 164 GLU A N 1
ATOM 1312 C CA . GLU A 1 164 ? 14.435 16.334 -5.495 1.00 92.25 164 GLU A CA 1
ATOM 1313 C C . GLU A 1 164 ? 14.235 15.526 -6.783 1.00 92.25 164 GLU A C 1
ATOM 1315 O O . GLU A 1 164 ? 13.100 15.172 -7.094 1.00 92.25 164 GLU A O 1
ATOM 1320 N N . ASP A 1 165 ? 15.324 15.137 -7.458 1.00 93.44 165 ASP A N 1
ATOM 1321 C CA . ASP A 1 165 ? 15.253 14.254 -8.628 1.00 93.44 165 ASP A CA 1
ATOM 1322 C C . ASP A 1 165 ? 14.611 12.897 -8.272 1.00 93.44 165 ASP A C 1
ATOM 1324 O O . ASP A 1 165 ? 13.794 12.372 -9.026 1.00 93.44 165 ASP A O 1
ATOM 1328 N N . GLU A 1 166 ? 14.943 12.328 -7.105 1.00 93.06 166 GLU A N 1
ATOM 1329 C CA . GLU A 1 166 ? 14.350 11.071 -6.620 1.00 93.06 166 GLU A CA 1
ATOM 1330 C C . GLU A 1 166 ? 12.860 11.190 -6.275 1.00 93.06 166 GLU A C 1
ATOM 1332 O O . GLU A 1 166 ? 12.117 10.206 -6.386 1.00 93.06 166 GLU A O 1
ATOM 1337 N N . LEU A 1 167 ? 12.414 12.366 -5.828 1.00 94.50 167 LEU A N 1
ATOM 1338 C CA . LEU A 1 167 ? 10.996 12.639 -5.616 1.00 94.50 167 LEU A CA 1
ATOM 1339 C C . LEU A 1 167 ? 10.269 12.791 -6.946 1.00 94.50 167 LEU A C 1
ATOM 1341 O O . LEU A 1 167 ? 9.254 12.129 -7.139 1.00 94.50 167 LEU A O 1
ATOM 1345 N N . ASP A 1 168 ? 10.796 13.593 -7.869 1.00 95.69 168 ASP A N 1
ATOM 1346 C CA . ASP A 1 168 ? 10.180 13.810 -9.180 1.00 95.69 168 ASP A CA 1
ATOM 1347 C C . ASP A 1 168 ? 10.071 12.501 -9.969 1.00 95.69 168 ASP A C 1
ATOM 1349 O O . ASP A 1 168 ? 9.018 12.202 -10.538 1.00 95.69 168 ASP A O 1
ATOM 1353 N N . ALA A 1 169 ? 11.112 11.663 -9.919 1.00 96.25 169 ALA A N 1
ATOM 1354 C CA . ALA A 1 169 ? 11.098 10.337 -10.524 1.00 96.25 169 ALA A CA 1
ATOM 1355 C C . ALA A 1 169 ? 10.027 9.420 -9.934 1.00 96.25 169 ALA A C 1
ATOM 1357 O O . ALA A 1 169 ? 9.288 8.761 -10.668 1.00 96.25 169 ALA A O 1
ATOM 1358 N N . ALA A 1 170 ? 9.911 9.396 -8.608 1.00 96.00 170 ALA A N 1
ATOM 1359 C CA . ALA A 1 170 ? 8.916 8.570 -7.946 1.00 96.00 170 ALA A CA 1
ATOM 1360 C C . ALA A 1 170 ? 7.487 9.081 -8.167 1.00 96.00 170 ALA A C 1
ATOM 1362 O O . ALA A 1 170 ? 6.589 8.270 -8.365 1.00 96.00 170 ALA A O 1
ATOM 1363 N N . ILE A 1 171 ? 7.276 10.401 -8.182 1.00 97.62 171 ILE A N 1
ATOM 1364 C CA . ILE A 1 171 ? 5.980 11.019 -8.493 1.00 97.62 171 ILE A CA 1
ATOM 1365 C C . ILE A 1 171 ? 5.561 10.648 -9.913 1.00 97.62 171 ILE A C 1
ATOM 1367 O O . ILE A 1 171 ? 4.431 10.208 -10.110 1.00 97.62 171 ILE A O 1
ATOM 1371 N N . TYR A 1 172 ? 6.463 10.779 -10.890 1.00 97.19 172 TYR A N 1
ATOM 1372 C CA . TYR A 1 172 ? 6.183 10.388 -12.270 1.00 97.19 172 TYR A CA 1
ATOM 1373 C C . TYR A 1 172 ? 5.823 8.899 -12.364 1.00 97.19 172 TYR A C 1
ATOM 1375 O O . TYR A 1 172 ? 4.781 8.547 -12.917 1.00 97.19 172 TYR A O 1
ATOM 1383 N N . SER A 1 173 ? 6.640 8.030 -11.762 1.00 95.81 173 SER A N 1
ATOM 1384 C CA . SER A 1 173 ? 6.429 6.580 -11.775 1.00 95.81 173 SER A CA 1
ATOM 1385 C C . SER A 1 173 ? 5.109 6.164 -11.106 1.00 95.81 173 SER A C 1
ATOM 1387 O O . SER A 1 173 ? 4.359 5.373 -11.678 1.00 95.81 173 SER A O 1
ATOM 1389 N N . GLU A 1 174 ? 4.783 6.697 -9.922 1.00 96.56 174 GLU A N 1
ATOM 1390 C CA . GLU A 1 174 ? 3.526 6.382 -9.223 1.00 96.56 174 GLU A CA 1
ATOM 1391 C C . GLU A 1 174 ? 2.305 6.983 -9.937 1.00 96.56 174 GLU A C 1
ATOM 1393 O O . GLU A 1 174 ? 1.255 6.349 -9.969 1.00 96.56 174 GLU A O 1
ATOM 1398 N N . ALA A 1 175 ? 2.423 8.156 -10.570 1.00 97.12 175 ALA A N 1
ATOM 1399 C CA . ALA A 1 175 ? 1.326 8.749 -11.337 1.00 97.12 175 ALA A CA 1
ATOM 1400 C C . ALA A 1 175 ? 0.980 7.930 -12.593 1.00 97.12 175 ALA A C 1
ATOM 1402 O O . ALA A 1 175 ? -0.199 7.705 -12.872 1.00 97.12 175 ALA A O 1
ATOM 1403 N N . VAL A 1 176 ? 1.991 7.431 -13.317 1.00 95.50 176 VAL A N 1
ATOM 1404 C CA . VAL A 1 176 ? 1.791 6.499 -14.442 1.00 95.50 176 VAL A CA 1
ATOM 1405 C C . VAL A 1 176 ? 1.130 5.208 -13.957 1.00 95.50 176 VAL A C 1
ATOM 1407 O O . VAL A 1 176 ? 0.139 4.759 -14.536 1.00 95.50 176 VAL A O 1
ATOM 1410 N N . ARG A 1 177 ? 1.644 4.631 -12.866 1.00 94.38 177 ARG A N 1
ATOM 1411 C CA . ARG A 1 177 ? 1.104 3.410 -12.259 1.00 94.38 177 ARG A CA 1
ATOM 1412 C C . ARG A 1 177 ? -0.356 3.575 -11.832 1.00 94.38 177 ARG A C 1
ATOM 1414 O O . ARG A 1 177 ? -1.181 2.710 -12.125 1.00 94.38 177 ARG A O 1
ATOM 1421 N N . PHE A 1 178 ? -0.683 4.697 -11.193 1.00 96.00 178 PHE A N 1
ATOM 1422 C CA . PHE A 1 178 ? -2.046 5.007 -10.782 1.00 96.00 178 PHE A CA 1
ATOM 1423 C C . PHE A 1 178 ? -2.984 5.105 -11.981 1.00 96.00 178 PHE A C 1
ATOM 1425 O O . PHE A 1 178 ? -4.029 4.464 -11.967 1.00 96.00 178 PHE A O 1
ATOM 1432 N N . ASP A 1 179 ? -2.621 5.858 -13.023 1.00 95.31 179 ASP A N 1
ATOM 1433 C CA . ASP A 1 179 ? -3.485 6.034 -14.194 1.00 95.31 179 ASP A CA 1
ATOM 1434 C C . ASP A 1 179 ? -3.808 4.692 -14.874 1.00 95.31 179 ASP A C 1
ATOM 1436 O O . ASP A 1 179 ? -4.954 4.431 -15.243 1.00 95.31 179 ASP A O 1
ATOM 1440 N N . GLN A 1 180 ? -2.825 3.793 -14.961 1.00 92.25 180 GLN A N 1
ATOM 1441 C CA . GLN A 1 180 ? -3.034 2.438 -15.477 1.00 92.25 180 GLN A CA 1
ATOM 1442 C C . GLN A 1 180 ? -3.970 1.608 -14.593 1.00 92.25 180 GLN A C 1
ATOM 1444 O O . GLN A 1 180 ? -4.839 0.907 -15.112 1.00 92.25 180 GLN A O 1
ATOM 1449 N N . GLY A 1 181 ? -3.806 1.675 -13.268 1.00 91.56 181 GLY A N 1
ATOM 1450 C CA . GLY A 1 181 ? -4.715 1.028 -12.320 1.00 91.56 181 GLY A CA 1
ATOM 1451 C C . GLY A 1 181 ? -6.137 1.579 -12.424 1.00 91.56 181 GLY A C 1
ATOM 1452 O O . GLY A 1 181 ? -7.092 0.813 -12.547 1.00 91.56 181 GLY A O 1
ATOM 1453 N N . TRP A 1 182 ? -6.268 2.905 -12.463 1.00 92.81 182 TRP A N 1
ATOM 1454 C CA . TRP A 1 182 ? -7.534 3.619 -12.571 1.00 92.81 182 TRP A CA 1
ATOM 1455 C C . TRP A 1 182 ? -8.319 3.195 -13.809 1.00 92.81 182 TRP A C 1
ATOM 1457 O O . TRP A 1 182 ? -9.465 2.778 -13.686 1.00 92.81 182 TRP A O 1
ATOM 1467 N N . ARG A 1 183 ? -7.699 3.208 -14.995 1.00 91.62 183 ARG A N 1
ATOM 1468 C CA . ARG A 1 183 ? -8.369 2.841 -16.258 1.00 91.62 183 ARG A CA 1
ATOM 1469 C C . ARG A 1 183 ? -8.939 1.428 -16.260 1.00 91.62 183 ARG A C 1
ATOM 1471 O O . ARG A 1 183 ? -9.954 1.184 -16.905 1.00 91.62 183 ARG A O 1
ATOM 1478 N N . ARG A 1 184 ? -8.298 0.497 -15.547 1.00 87.94 184 ARG A N 1
ATOM 1479 C CA . ARG A 1 184 ? -8.796 -0.879 -15.414 1.00 87.94 184 ARG A CA 1
ATOM 1480 C C . ARG A 1 184 ? -10.034 -0.972 -14.530 1.00 87.94 184 ARG A C 1
ATOM 1482 O O . ARG A 1 184 ? -10.804 -1.907 -14.702 1.00 87.94 184 ARG A O 1
ATOM 1489 N N . ARG A 1 185 ? -10.208 -0.039 -13.590 1.00 86.38 185 ARG A N 1
ATOM 1490 C CA . ARG A 1 185 ? -11.218 -0.135 -12.532 1.00 86.38 185 ARG A CA 1
ATOM 1491 C C . ARG A 1 185 ? -12.335 0.900 -12.627 1.00 86.38 185 ARG A C 1
ATOM 1493 O O . ARG A 1 185 ? -13.422 0.633 -12.136 1.00 86.38 185 ARG A O 1
ATOM 1500 N N . GLU A 1 186 ? -12.115 2.051 -13.257 1.00 90.38 186 GLU A N 1
ATOM 1501 C CA . GLU A 1 186 ? -13.043 3.195 -13.258 1.00 90.38 186 GLU A CA 1
ATOM 1502 C C . GLU A 1 186 ? -14.482 2.813 -13.628 1.00 90.38 186 GLU A C 1
ATOM 1504 O O . GLU A 1 186 ? -15.437 3.244 -12.976 1.00 90.38 186 GLU A O 1
ATOM 1509 N N . GLN A 1 187 ? -14.638 1.966 -14.648 1.00 88.19 187 GLN A N 1
ATOM 1510 C CA . GLN A 1 187 ? -15.949 1.523 -15.131 1.00 88.19 187 GLN A CA 1
ATOM 1511 C C . GLN A 1 187 ? -16.723 0.716 -14.078 1.00 88.19 187 GLN A C 1
ATOM 1513 O O . GLN A 1 187 ? -17.952 0.756 -14.061 1.00 88.19 187 GLN A O 1
ATOM 1518 N N . ASP A 1 188 ? -16.002 0.058 -13.172 1.00 86.00 188 ASP A N 1
ATOM 1519 C CA . ASP A 1 188 ? -16.517 -0.845 -12.143 1.00 86.00 188 ASP A CA 1
ATOM 1520 C C . ASP A 1 188 ? -16.630 -0.205 -10.754 1.00 86.00 188 ASP A C 1
ATOM 1522 O O . ASP A 1 188 ? -17.031 -0.872 -9.797 1.00 86.00 188 ASP A O 1
ATOM 1526 N N . LEU A 1 189 ? -16.270 1.075 -10.616 1.00 86.00 189 LEU A N 1
ATOM 1527 C CA . LEU A 1 189 ? -16.409 1.790 -9.350 1.00 86.00 189 LEU A CA 1
ATOM 1528 C C . LEU A 1 189 ? -17.881 2.066 -9.047 1.00 86.00 189 LEU A C 1
ATOM 1530 O O . LEU A 1 189 ? -18.593 2.659 -9.870 1.00 86.00 189 LEU A O 1
ATOM 1534 N N . LEU A 1 190 ? -18.298 1.719 -7.831 1.00 86.50 190 LEU A N 1
ATOM 1535 C CA . LEU A 1 190 ? -19.587 2.100 -7.263 1.00 86.50 190 LEU A CA 1
ATOM 1536 C C . LEU A 1 190 ? -19.659 3.622 -7.080 1.00 86.50 190 LEU A C 1
ATOM 1538 O O . LEU A 1 190 ? -18.636 4.303 -6.998 1.00 86.50 190 LEU A O 1
ATOM 1542 N N . SER A 1 191 ? -20.869 4.175 -6.980 1.00 87.12 191 SER A N 1
ATOM 1543 C CA . SER A 1 191 ? -21.073 5.622 -6.793 1.00 87.12 191 SER A CA 1
ATOM 1544 C C . SER A 1 191 ? -20.289 6.167 -5.597 1.00 87.12 191 SER A C 1
ATOM 1546 O O . SER A 1 191 ? -19.513 7.106 -5.747 1.00 87.12 191 SER A O 1
ATOM 1548 N N . LEU A 1 192 ? -20.408 5.509 -4.443 1.00 85.12 192 LEU A N 1
ATOM 1549 C CA . LEU A 1 192 ? -19.705 5.893 -3.222 1.00 85.12 192 LEU A CA 1
ATOM 1550 C C . LEU A 1 192 ? -18.177 5.867 -3.393 1.00 85.12 192 LEU A C 1
ATOM 1552 O O . LEU A 1 192 ? -17.470 6.739 -2.894 1.00 85.12 192 LEU A O 1
ATOM 1556 N N . GLU A 1 193 ? -17.645 4.893 -4.129 1.00 87.19 193 GLU A N 1
ATOM 1557 C CA . GLU A 1 193 ? -16.208 4.801 -4.394 1.00 87.19 193 GLU A CA 1
ATOM 1558 C C . GLU A 1 193 ? -15.729 5.905 -5.330 1.00 87.19 193 GLU A C 1
ATOM 1560 O O . GLU A 1 193 ? -14.649 6.453 -5.119 1.00 87.19 193 GLU A O 1
ATOM 1565 N N . ARG A 1 194 ? -16.540 6.278 -6.327 1.00 90.00 194 ARG A N 1
ATOM 1566 C CA . ARG A 1 194 ? -16.253 7.433 -7.186 1.00 90.00 194 ARG A CA 1
ATOM 1567 C C . ARG A 1 194 ? -16.193 8.716 -6.368 1.00 90.00 194 ARG A C 1
ATOM 1569 O O . ARG A 1 194 ? -15.297 9.521 -6.599 1.00 90.00 194 ARG A O 1
ATOM 1576 N N . ASP A 1 195 ? -17.065 8.877 -5.375 1.00 90.06 195 ASP A N 1
ATOM 1577 C CA . ASP A 1 195 ? -17.042 10.037 -4.477 1.00 90.06 195 ASP A CA 1
ATOM 1578 C C . ASP A 1 195 ? -15.778 10.059 -3.598 1.00 90.06 195 ASP A C 1
ATOM 1580 O O . ASP A 1 195 ? -15.159 11.109 -3.390 1.00 90.06 195 ASP A O 1
ATOM 1584 N N . TYR A 1 196 ? -15.339 8.899 -3.098 1.00 89.69 196 TYR A N 1
ATOM 1585 C CA . TYR A 1 196 ? -14.061 8.772 -2.388 1.00 89.69 196 TYR A CA 1
ATOM 1586 C C . TYR A 1 196 ? -12.860 9.064 -3.294 1.00 89.69 196 TYR A C 1
ATOM 1588 O O . TYR A 1 196 ? -11.984 9.850 -2.920 1.00 89.69 196 TYR A O 1
ATOM 1596 N N . ALA A 1 197 ? -12.837 8.489 -4.495 1.00 92.50 197 ALA A N 1
ATOM 1597 C CA . ALA A 1 197 ? -11.790 8.719 -5.477 1.00 92.50 197 ALA A CA 1
ATOM 1598 C C . ALA A 1 197 ? -11.721 10.192 -5.893 1.00 92.50 197 ALA A C 1
ATOM 1600 O O . ALA A 1 197 ? -10.635 10.763 -5.914 1.00 92.50 197 ALA A O 1
ATOM 1601 N N . ALA A 1 198 ? -12.860 10.843 -6.138 1.00 94.56 198 ALA A N 1
ATOM 1602 C CA . ALA A 1 198 ? -12.924 12.256 -6.501 1.00 94.56 198 ALA A CA 1
ATOM 1603 C C . ALA A 1 198 ? -12.292 13.156 -5.427 1.00 94.56 198 ALA A C 1
ATOM 1605 O O . ALA A 1 198 ? -11.527 14.065 -5.756 1.00 94.56 198 ALA A O 1
ATOM 1606 N N . ARG A 1 199 ? -12.538 12.872 -4.139 1.00 93.94 199 ARG A N 1
ATOM 1607 C CA . ARG A 1 199 ? -11.904 13.594 -3.022 1.00 93.94 199 ARG A CA 1
ATOM 1608 C C . ARG A 1 199 ? -10.385 13.402 -3.000 1.00 93.94 199 ARG A C 1
ATOM 1610 O O . ARG A 1 199 ? -9.651 14.382 -2.856 1.00 93.94 199 ARG A O 1
ATOM 1617 N N . LYS A 1 200 ? -9.900 12.170 -3.186 1.00 94.62 200 LYS A N 1
ATOM 1618 C CA . LYS A 1 200 ? -8.455 11.875 -3.230 1.00 94.62 200 LYS A CA 1
ATOM 1619 C C . LYS A 1 200 ? -7.774 12.495 -4.457 1.00 94.62 200 LYS A C 1
ATOM 1621 O O . LYS A 1 200 ? -6.713 13.100 -4.324 1.00 94.62 200 LYS A O 1
ATOM 1626 N N . LEU A 1 201 ? -8.413 12.441 -5.626 1.00 97.31 201 LEU A N 1
ATOM 1627 C CA . LEU A 1 201 ? -7.953 13.090 -6.859 1.00 97.31 201 LEU A CA 1
ATOM 1628 C C . LEU A 1 201 ? -7.861 14.613 -6.702 1.00 97.31 201 LEU A C 1
ATOM 1630 O O . LEU A 1 201 ? -6.868 15.215 -7.109 1.00 97.31 201 LEU A O 1
ATOM 1634 N N . ALA A 1 202 ? -8.857 15.238 -6.066 1.00 97.44 202 ALA A N 1
ATOM 1635 C CA . ALA A 1 202 ? -8.832 16.668 -5.769 1.00 97.44 202 ALA A CA 1
ATOM 1636 C C . ALA A 1 202 ? -7.679 17.037 -4.819 1.00 97.44 202 ALA A C 1
ATOM 1638 O O . ALA A 1 202 ? -6.974 18.016 -5.070 1.00 97.44 202 ALA A O 1
ATOM 1639 N N . ARG A 1 203 ? -7.435 16.232 -3.772 1.00 95.88 203 ARG A N 1
ATOM 1640 C CA . ARG A 1 203 ? -6.284 16.401 -2.862 1.00 95.88 203 ARG A CA 1
ATOM 1641 C C . ARG A 1 203 ? -4.961 16.332 -3.624 1.00 95.88 203 ARG A C 1
ATOM 1643 O O . ARG A 1 203 ? -4.121 17.210 -3.464 1.00 95.88 203 ARG A O 1
ATOM 1650 N N . VAL A 1 204 ? -4.789 15.327 -4.476 1.00 97.62 204 VAL A N 1
ATOM 1651 C CA . VAL A 1 204 ? -3.579 15.147 -5.291 1.00 97.62 204 VAL A CA 1
ATOM 1652 C C . VAL A 1 204 ? -3.358 16.322 -6.248 1.00 97.62 204 VAL A C 1
ATOM 1654 O O . VAL A 1 204 ? -2.245 16.836 -6.336 1.00 97.62 204 VAL A O 1
ATOM 1657 N N . ALA A 1 205 ? -4.410 16.812 -6.908 1.00 97.69 205 ALA A N 1
ATOM 1658 C CA . ALA A 1 205 ? -4.316 17.999 -7.757 1.00 97.69 205 ALA A CA 1
ATOM 1659 C C . ALA A 1 205 ? -3.911 19.257 -6.965 1.00 97.69 205 ALA A C 1
ATOM 1661 O O . ALA A 1 205 ? -3.079 20.034 -7.431 1.00 97.69 205 ALA A O 1
ATOM 1662 N N . ALA A 1 206 ? -4.451 19.445 -5.756 1.00 97.94 206 ALA A N 1
ATOM 1663 C CA . ALA A 1 206 ? -4.093 20.571 -4.895 1.00 97.94 206 ALA A CA 1
ATOM 1664 C C . ALA A 1 206 ? -2.626 20.510 -4.432 1.00 97.94 206 ALA A C 1
ATOM 1666 O O . ALA A 1 206 ? -1.927 21.520 -4.486 1.00 97.94 206 ALA A O 1
ATOM 1667 N N . LEU A 1 207 ? -2.142 19.328 -4.033 1.00 97.12 207 LEU A N 1
ATOM 1668 C CA . LEU A 1 207 ? -0.746 19.118 -3.629 1.00 97.12 207 LEU A CA 1
ATOM 1669 C C . LEU A 1 207 ? 0.225 19.368 -4.787 1.00 97.12 207 LEU A C 1
ATOM 1671 O O . LEU A 1 207 ? 1.263 20.001 -4.597 1.00 97.12 207 LEU A O 1
ATOM 1675 N N . GLN A 1 208 ? -0.135 18.929 -5.997 1.00 96.94 208 GLN A N 1
ATOM 1676 C CA . GLN A 1 208 ? 0.652 19.196 -7.196 1.00 96.94 208 GLN A CA 1
ATOM 1677 C C . GLN A 1 208 ? 0.720 20.693 -7.510 1.00 96.94 208 GLN A C 1
ATOM 1679 O O . GLN A 1 208 ? 1.813 21.209 -7.740 1.00 96.94 208 GLN A O 1
ATOM 1684 N N . ALA A 1 209 ? -0.411 21.401 -7.461 1.00 96.81 209 ALA A N 1
ATOM 1685 C CA . ALA A 1 209 ? -0.453 22.840 -7.708 1.00 96.81 209 ALA A CA 1
ATOM 1686 C C . ALA A 1 209 ? 0.341 23.645 -6.661 1.00 96.81 209 ALA A C 1
ATOM 1688 O O . ALA A 1 209 ? 0.922 24.678 -6.990 1.00 96.81 209 ALA A O 1
ATOM 1689 N N . ALA A 1 210 ? 0.387 23.165 -5.415 1.00 97.31 210 ALA A N 1
ATOM 1690 C CA . ALA A 1 210 ? 1.156 23.772 -4.330 1.00 97.31 210 ALA A CA 1
ATOM 1691 C C . ALA A 1 210 ? 2.662 23.442 -4.370 1.00 97.31 210 ALA A C 1
ATOM 1693 O O . ALA A 1 210 ? 3.439 24.080 -3.664 1.00 97.31 210 ALA A O 1
ATOM 1694 N N . GLY A 1 211 ? 3.090 22.463 -5.177 1.00 95.62 211 GLY A N 1
ATOM 1695 C CA . GLY A 1 211 ? 4.482 22.001 -5.210 1.00 95.62 211 GLY A CA 1
ATOM 1696 C C . GLY A 1 211 ? 4.891 21.144 -4.003 1.00 95.62 211 GLY A C 1
ATOM 1697 O O . GLY A 1 211 ? 6.083 20.959 -3.759 1.00 95.62 211 GLY A O 1
ATOM 1698 N N . GLU A 1 212 ? 3.928 20.589 -3.262 1.00 95.69 212 GLU A N 1
ATOM 1699 C CA . GLU A 1 212 ? 4.142 19.765 -2.062 1.00 95.69 212 GLU A CA 1
ATOM 1700 C C . GLU A 1 212 ? 4.562 18.332 -2.446 1.00 95.69 212 GLU A C 1
ATOM 1702 O O . GLU A 1 212 ? 3.820 17.368 -2.261 1.00 95.69 212 GLU A O 1
ATOM 1707 N N . LYS A 1 213 ? 5.757 18.182 -3.037 1.00 95.25 213 LYS A N 1
ATOM 1708 C CA . LYS A 1 213 ? 6.231 16.942 -3.690 1.00 95.25 213 LYS A CA 1
ATOM 1709 C C . LYS A 1 213 ? 6.149 15.696 -2.803 1.00 95.25 213 LYS A C 1
ATOM 1711 O O . LYS A 1 213 ? 5.710 14.641 -3.255 1.00 95.25 213 LYS A O 1
ATOM 1716 N N . PHE A 1 214 ? 6.571 15.800 -1.544 1.00 94.44 214 PHE A N 1
ATOM 1717 C CA . PHE A 1 214 ? 6.575 14.651 -0.637 1.00 94.44 214 PHE A CA 1
ATOM 1718 C C . PHE A 1 214 ? 5.152 14.185 -0.298 1.00 94.44 214 PHE A C 1
ATOM 1720 O O . PHE A 1 214 ? 4.845 13.003 -0.423 1.00 94.44 214 PHE A O 1
ATOM 1727 N N . GLU A 1 215 ? 4.264 15.113 0.058 1.00 94.12 215 GLU A N 1
ATOM 1728 C CA . GLU A 1 215 ? 2.863 14.801 0.360 1.00 94.12 215 GLU A CA 1
ATOM 1729 C C . GLU A 1 215 ? 2.106 14.332 -0.892 1.00 94.12 215 GLU A C 1
ATOM 1731 O O . GLU A 1 215 ? 1.295 13.409 -0.812 1.00 94.12 215 GLU A O 1
ATOM 1736 N N . LEU A 1 216 ? 2.409 14.913 -2.061 1.00 96.94 216 LEU A N 1
ATOM 1737 C CA . LEU A 1 216 ? 1.892 14.462 -3.353 1.00 96.94 216 LEU A CA 1
ATOM 1738 C C . LEU A 1 216 ? 2.247 12.995 -3.600 1.00 96.94 216 LEU A C 1
ATOM 1740 O O . LEU A 1 216 ? 1.377 12.206 -3.960 1.00 96.94 216 LEU A O 1
ATOM 1744 N N . LEU A 1 217 ? 3.506 12.619 -3.376 1.00 97.31 217 LEU A N 1
ATOM 1745 C CA . LEU A 1 217 ? 3.954 11.244 -3.541 1.00 97.31 217 LEU A CA 1
ATOM 1746 C C . LEU A 1 217 ? 3.215 10.281 -2.603 1.00 97.31 217 LEU A C 1
ATOM 1748 O O . LEU A 1 217 ? 2.774 9.228 -3.054 1.00 97.31 217 LEU A O 1
ATOM 1752 N N . LEU A 1 218 ? 3.044 10.625 -1.323 1.00 95.12 218 LEU A N 1
ATOM 1753 C CA . LEU A 1 218 ? 2.302 9.771 -0.385 1.00 95.12 218 LEU A CA 1
ATOM 1754 C C . LEU A 1 218 ? 0.842 9.585 -0.816 1.00 95.12 218 LEU A C 1
ATOM 1756 O O . LEU A 1 218 ? 0.331 8.466 -0.789 1.00 95.12 218 LEU A O 1
ATOM 1760 N N . ALA A 1 219 ? 0.191 10.659 -1.267 1.00 95.94 219 ALA A N 1
ATOM 1761 C CA . ALA A 1 219 ? -1.181 10.602 -1.760 1.00 95.94 219 ALA A CA 1
ATOM 1762 C C . ALA A 1 219 ? -1.307 9.780 -3.060 1.00 95.94 219 ALA A C 1
ATOM 1764 O O . ALA A 1 219 ? -2.298 9.075 -3.246 1.00 95.94 219 ALA A O 1
ATOM 1765 N N . LEU A 1 220 ? -0.300 9.822 -3.941 1.00 97.75 220 LEU A N 1
ATOM 1766 C CA . LEU A 1 220 ? -0.239 8.967 -5.131 1.00 97.75 220 LEU A CA 1
ATOM 1767 C C . LEU A 1 220 ? -0.046 7.492 -4.769 1.00 97.75 220 LEU A C 1
ATOM 1769 O O . LEU A 1 220 ? -0.744 6.654 -5.327 1.00 97.75 220 LEU A O 1
ATOM 1773 N N . ILE A 1 221 ? 0.839 7.173 -3.817 1.00 96.38 221 ILE A N 1
ATOM 1774 C CA . ILE A 1 221 ? 1.029 5.796 -3.334 1.00 96.38 221 ILE A CA 1
ATOM 1775 C C . ILE A 1 221 ? -0.301 5.243 -2.805 1.00 96.38 221 ILE A C 1
ATOM 1777 O O . ILE A 1 221 ? -0.671 4.128 -3.155 1.00 96.38 221 ILE A O 1
ATOM 1781 N N . GLU A 1 222 ? -1.052 6.021 -2.017 1.00 94.19 222 GLU A N 1
ATOM 1782 C CA . GLU A 1 222 ? -2.381 5.613 -1.540 1.00 94.19 222 GLU A CA 1
ATOM 1783 C C . GLU A 1 222 ? -3.362 5.347 -2.690 1.00 94.19 222 GLU A C 1
ATOM 1785 O O . GLU A 1 222 ? -4.025 4.312 -2.707 1.00 94.19 222 GLU A O 1
ATOM 1790 N N . LEU A 1 223 ? -3.429 6.252 -3.670 1.00 95.69 223 LEU A N 1
ATOM 1791 C CA . LEU A 1 223 ? -4.276 6.090 -4.852 1.00 95.69 223 LEU A CA 1
ATOM 1792 C C . LEU A 1 223 ? -3.907 4.849 -5.678 1.00 95.69 223 LEU A C 1
ATOM 1794 O O . LEU A 1 223 ? -4.795 4.177 -6.203 1.00 95.69 223 LEU A O 1
ATOM 1798 N N . VAL A 1 224 ? -2.615 4.534 -5.794 1.00 94.94 224 VAL A N 1
ATOM 1799 C CA . VAL A 1 224 ? -2.133 3.308 -6.442 1.00 94.94 224 VAL A CA 1
ATOM 1800 C C . VAL A 1 224 ? -2.618 2.073 -5.692 1.00 94.94 224 VAL A C 1
ATOM 1802 O O . VAL A 1 224 ? -3.132 1.154 -6.327 1.00 94.94 224 VAL A O 1
ATOM 1805 N N . GLU A 1 225 ? -2.478 2.040 -4.363 1.00 92.19 225 GLU A N 1
ATOM 1806 C CA . GLU A 1 225 ? -2.940 0.896 -3.569 1.00 92.19 225 GLU A CA 1
ATOM 1807 C C . GLU A 1 225 ? -4.451 0.701 -3.712 1.00 92.19 225 GLU A C 1
ATOM 1809 O O . GLU A 1 225 ? -4.895 -0.427 -3.935 1.00 92.19 225 GLU A O 1
ATOM 1814 N N . ASP A 1 226 ? -5.230 1.787 -3.695 1.00 90.81 226 ASP A N 1
ATOM 1815 C CA . ASP A 1 226 ? -6.658 1.715 -3.987 1.00 90.81 226 ASP A CA 1
ATOM 1816 C C . ASP A 1 226 ? -6.888 1.094 -5.374 1.00 90.81 226 ASP A C 1
ATOM 1818 O O . ASP A 1 226 ? -7.605 0.104 -5.499 1.00 90.81 226 ASP A O 1
ATOM 1822 N N . ALA A 1 227 ? -6.267 1.644 -6.419 1.00 90.81 227 ALA A N 1
ATOM 1823 C CA . ALA A 1 227 ? -6.513 1.260 -7.807 1.00 90.81 227 ALA A CA 1
ATOM 1824 C C . ALA A 1 227 ? -6.081 -0.176 -8.153 1.00 90.81 227 ALA A C 1
ATOM 1826 O O . ALA A 1 227 ? -6.713 -0.811 -8.996 1.00 90.81 227 ALA A O 1
ATOM 1827 N N . GLU A 1 228 ? -5.015 -0.686 -7.537 1.00 88.25 228 GLU A N 1
ATOM 1828 C CA . GLU A 1 228 ? -4.443 -1.990 -7.883 1.00 88.25 228 GLU A CA 1
ATOM 1829 C C . GLU A 1 228 ? -4.937 -3.143 -7.021 1.00 88.25 228 GLU A C 1
ATOM 1831 O O . GLU A 1 228 ? -4.898 -4.280 -7.484 1.00 88.25 228 GLU A O 1
ATOM 1836 N N . THR A 1 229 ? -5.357 -2.879 -5.783 1.00 85.06 229 THR A N 1
ATOM 1837 C CA . THR A 1 229 ? -5.579 -3.964 -4.819 1.00 85.06 229 THR A CA 1
ATOM 1838 C C . THR A 1 229 ? -7.019 -4.128 -4.374 1.00 85.06 229 THR A C 1
ATOM 1840 O O . THR A 1 229 ? -7.374 -5.226 -3.962 1.00 85.06 229 THR A O 1
ATOM 1843 N N . LEU A 1 230 ? -7.867 -3.100 -4.444 1.00 84.00 230 LEU A N 1
ATOM 1844 C CA . LEU A 1 230 ? -9.226 -3.206 -3.905 1.00 84.00 230 LEU A CA 1
ATOM 1845 C C . LEU A 1 230 ? -10.213 -3.744 -4.952 1.00 84.00 230 LEU A C 1
ATOM 1847 O O . LEU A 1 230 ? -10.233 -3.274 -6.091 1.00 84.00 230 LEU A O 1
ATOM 1851 N N . THR A 1 231 ? -11.081 -4.676 -4.543 1.00 77.62 231 THR A N 1
ATOM 1852 C CA . THR A 1 231 ? -12.198 -5.193 -5.360 1.00 77.62 231 THR A CA 1
ATOM 1853 C C . THR A 1 231 ? -13.550 -4.652 -4.893 1.00 77.62 231 THR A C 1
ATOM 1855 O O . THR A 1 231 ? -13.733 -4.376 -3.709 1.00 77.62 231 THR A O 1
ATOM 1858 N N . THR A 1 232 ? -14.501 -4.502 -5.823 1.00 65.06 232 THR A N 1
ATOM 1859 C CA . THR A 1 232 ? -15.787 -3.803 -5.599 1.00 65.06 232 THR A CA 1
ATOM 1860 C C . THR A 1 232 ? -17.011 -4.680 -5.829 1.00 65.06 232 THR A C 1
ATOM 1862 O O . THR A 1 232 ? -18.063 -4.436 -5.247 1.00 65.06 232 THR A O 1
ATOM 1865 N N . ARG A 1 233 ? -16.891 -5.723 -6.658 1.00 68.00 233 ARG A N 1
ATOM 1866 C CA . ARG A 1 233 ? -18.052 -6.440 -7.209 1.00 68.00 233 ARG A CA 1
ATOM 1867 C C . ARG A 1 233 ? -18.727 -7.394 -6.217 1.00 68.00 233 ARG A C 1
ATOM 1869 O O . ARG A 1 233 ? -19.924 -7.624 -6.339 1.00 68.00 233 ARG A O 1
ATOM 1876 N N . ASP A 1 234 ? -17.991 -7.875 -5.213 1.00 71.19 234 ASP A N 1
ATOM 1877 C CA . ASP A 1 234 ? -18.453 -8.921 -4.283 1.00 71.19 234 ASP A CA 1
ATOM 1878 C C . ASP A 1 234 ? -18.484 -8.470 -2.807 1.00 71.19 234 ASP A C 1
ATOM 1880 O O . ASP A 1 234 ? -18.548 -9.287 -1.885 1.00 71.19 234 ASP A O 1
ATOM 1884 N N . GLN A 1 235 ? -18.411 -7.161 -2.555 1.00 72.44 235 GLN A N 1
ATOM 1885 C CA . GLN A 1 235 ? -18.360 -6.598 -1.204 1.00 72.44 235 GLN A CA 1
ATOM 1886 C C . GLN A 1 235 ? -19.750 -6.151 -0.749 1.00 72.44 235 GLN A C 1
ATOM 1888 O O . GLN A 1 235 ? -20.481 -5.497 -1.487 1.00 72.44 235 GLN A O 1
ATOM 1893 N N . SER A 1 236 ? -20.113 -6.460 0.497 1.00 81.62 236 SER A N 1
ATOM 1894 C CA . SER A 1 236 ? -21.320 -5.895 1.110 1.00 81.62 236 SER A CA 1
ATOM 1895 C C . SER A 1 236 ? -21.188 -4.375 1.241 1.00 81.62 236 SER A C 1
ATOM 1897 O O . SER A 1 236 ? -20.147 -3.892 1.689 1.00 81.62 236 SER A O 1
ATOM 1899 N N . GLU A 1 237 ? -22.263 -3.630 0.954 1.00 83.88 237 GLU A N 1
ATOM 1900 C CA . GLU A 1 237 ? -22.336 -2.174 1.182 1.00 83.88 237 GLU A CA 1
ATOM 1901 C C . GLU A 1 237 ? -21.957 -1.792 2.618 1.00 83.88 237 GLU A C 1
ATOM 1903 O O . GLU A 1 237 ? -21.350 -0.746 2.845 1.00 83.88 237 GLU A O 1
ATOM 1908 N N . PHE A 1 238 ? -22.212 -2.687 3.581 1.00 90.06 238 PHE A N 1
ATOM 1909 C CA . PHE A 1 238 ? -21.794 -2.513 4.970 1.00 90.06 238 PHE A CA 1
ATOM 1910 C C . PHE A 1 238 ? -20.293 -2.220 5.092 1.00 90.06 238 PHE A C 1
ATOM 1912 O O . PHE A 1 238 ? -19.906 -1.368 5.883 1.00 90.06 238 PHE A O 1
ATOM 1919 N N . VAL A 1 239 ? -19.443 -2.899 4.311 1.00 89.44 239 VAL A N 1
ATOM 1920 C CA . VAL A 1 239 ? -17.982 -2.720 4.360 1.00 89.44 239 VAL A CA 1
ATOM 1921 C C . VAL A 1 239 ? -17.594 -1.321 3.892 1.00 89.44 239 VAL A C 1
ATOM 1923 O O . VAL A 1 239 ? -16.764 -0.675 4.524 1.00 89.44 239 VAL A O 1
ATOM 1926 N N . LEU A 1 240 ? -18.232 -0.820 2.834 1.00 87.50 240 LEU A N 1
ATOM 1927 C CA . LEU A 1 240 ? -17.992 0.533 2.332 1.00 87.50 240 LEU A CA 1
ATOM 1928 C C . LEU A 1 240 ? -18.480 1.593 3.325 1.00 87.50 240 LEU A C 1
ATOM 1930 O O . LEU A 1 240 ? -17.802 2.595 3.543 1.00 87.50 240 LEU A O 1
ATOM 1934 N N . HIS A 1 241 ? -19.613 1.354 3.985 1.00 91.75 241 HIS A N 1
ATOM 1935 C CA . HIS A 1 241 ? -20.154 2.265 4.993 1.00 91.75 241 HIS A CA 1
ATOM 1936 C C . HIS A 1 241 ? -19.284 2.352 6.261 1.00 91.75 241 HIS A C 1
ATOM 1938 O O . HIS A 1 241 ? -19.381 3.339 6.991 1.00 91.75 241 HIS A O 1
ATOM 1944 N N . LEU A 1 242 ? -18.360 1.405 6.496 1.00 93.62 242 LEU A N 1
ATOM 1945 C CA . LEU A 1 242 ? -17.337 1.558 7.543 1.00 93.62 242 LEU A CA 1
ATOM 1946 C C . LEU A 1 242 ? -16.436 2.774 7.287 1.00 93.62 242 LEU A C 1
ATOM 1948 O O . LEU A 1 242 ? -16.005 3.414 8.247 1.00 93.62 242 LEU A O 1
ATOM 1952 N N . LEU A 1 243 ? -16.170 3.125 6.021 1.00 90.06 243 LEU A N 1
ATOM 1953 C CA . LEU A 1 243 ? -15.407 4.330 5.681 1.00 90.06 243 LEU A CA 1
ATOM 1954 C C . LEU A 1 243 ? -16.185 5.609 5.978 1.00 90.06 243 LEU A C 1
ATOM 1956 O O . LEU A 1 243 ? -15.593 6.567 6.475 1.00 90.06 243 LEU A O 1
ATOM 1960 N N . ILE A 1 244 ? -17.491 5.612 5.696 1.00 92.62 244 ILE A N 1
ATOM 1961 C CA . ILE A 1 244 ? -18.367 6.756 5.979 1.00 92.62 244 ILE A CA 1
ATOM 1962 C C . ILE A 1 244 ? -18.380 7.002 7.484 1.00 92.62 244 ILE A C 1
ATOM 1964 O O . ILE A 1 244 ? -18.034 8.091 7.938 1.00 92.62 244 ILE A O 1
ATOM 1968 N N . PHE A 1 245 ? -18.659 5.951 8.258 1.00 96.12 245 PHE A N 1
ATOM 1969 C CA . PHE A 1 245 ? -18.682 6.043 9.711 1.00 96.12 245 PHE A CA 1
ATOM 1970 C C . PHE A 1 245 ? -17.333 6.501 10.279 1.00 96.12 245 PHE A C 1
ATOM 1972 O O . PHE A 1 245 ? -17.281 7.376 11.142 1.00 96.12 245 PHE A O 1
ATOM 1979 N N . ARG A 1 246 ? -16.216 5.985 9.752 1.00 94.44 246 ARG A N 1
ATOM 1980 C CA . ARG A 1 246 ? -14.869 6.443 10.124 1.00 94.44 246 ARG A CA 1
ATOM 1981 C C . ARG A 1 246 ? -14.686 7.945 9.895 1.00 94.44 246 ARG A C 1
ATOM 1983 O O . ARG A 1 246 ? -14.107 8.620 10.745 1.00 94.44 246 ARG A O 1
ATOM 1990 N N . ASP A 1 247 ? -15.126 8.468 8.755 1.00 93.19 247 ASP A N 1
ATOM 1991 C CA . ASP A 1 247 ? -14.989 9.893 8.450 1.00 93.19 247 ASP A CA 1
ATOM 1992 C C . ASP A 1 247 ? -15.872 10.748 9.369 1.00 93.19 247 ASP A C 1
ATOM 1994 O O . ASP A 1 247 ? -15.393 11.753 9.896 1.00 93.19 247 ASP A O 1
ATOM 1998 N N . HIS A 1 248 ? -17.083 10.294 9.698 1.00 95.94 248 HIS A N 1
ATOM 1999 C CA . HIS A 1 248 ? -17.903 10.938 10.725 1.00 95.94 248 HIS A CA 1
ATOM 2000 C C . HIS A 1 248 ? -17.231 10.937 12.109 1.00 95.94 248 HIS A C 1
ATOM 2002 O O . HIS A 1 248 ? -17.310 11.933 12.823 1.00 95.94 248 HIS A O 1
ATOM 2008 N N . LEU A 1 249 ? -16.477 9.899 12.497 1.00 96.06 249 LEU A N 1
ATOM 2009 C CA . LEU A 1 249 ? -15.696 9.939 13.748 1.00 96.06 249 LEU A CA 1
ATOM 2010 C C . LEU A 1 249 ? -14.617 11.037 13.741 1.00 96.06 249 LEU A C 1
ATOM 2012 O O . LEU A 1 249 ? -14.360 11.663 14.774 1.00 96.06 249 LEU A O 1
ATOM 2016 N N . ARG A 1 250 ? -14.004 11.314 12.584 1.00 94.38 250 ARG A N 1
ATOM 2017 C CA . ARG A 1 250 ? -13.069 12.445 12.430 1.00 94.38 250 ARG A CA 1
ATOM 2018 C C . ARG A 1 250 ? -13.791 13.783 12.560 1.00 94.38 250 ARG A C 1
ATOM 2020 O O . ARG A 1 250 ? -13.258 14.714 13.161 1.00 94.38 250 ARG A O 1
ATOM 2027 N N . GLU A 1 251 ? -15.009 13.882 12.041 1.00 94.56 251 GLU A N 1
ATOM 2028 C CA . GLU A 1 251 ? -15.851 15.069 12.204 1.00 94.56 251 GLU A CA 1
ATOM 2029 C C . GLU A 1 251 ? -16.281 15.271 13.660 1.00 94.56 251 GLU A C 1
ATOM 2031 O O . GLU A 1 251 ? -16.224 16.397 14.156 1.00 94.56 251 GLU A O 1
ATOM 2036 N N . VAL A 1 252 ? -16.596 14.196 14.390 1.00 96.00 252 VAL A N 1
ATOM 2037 C CA . VAL A 1 252 ? -16.876 14.251 15.833 1.00 96.00 252 VAL A CA 1
ATOM 2038 C C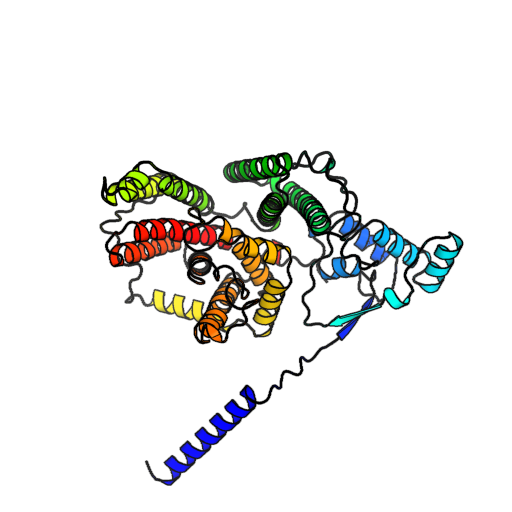 . VAL A 1 252 ? -15.690 14.853 16.590 1.00 96.00 252 VAL A C 1
ATOM 2040 O O . VAL A 1 252 ? -15.900 15.758 17.398 1.00 96.00 252 VAL A O 1
ATOM 2043 N N . LEU A 1 253 ? -14.447 14.456 16.287 1.00 93.50 253 LEU A N 1
ATOM 2044 C CA . LEU A 1 253 ? -13.234 15.043 16.889 1.00 93.50 253 LEU A CA 1
ATOM 2045 C C . LEU A 1 253 ? -13.064 16.548 16.609 1.00 93.50 253 LEU A C 1
ATOM 2047 O O . LEU A 1 253 ? -12.381 17.243 17.364 1.00 93.50 253 LEU A O 1
ATOM 2051 N N . ARG A 1 254 ? -13.669 17.059 15.530 1.00 93.50 254 ARG A N 1
ATOM 2052 C CA . ARG A 1 254 ? -13.663 18.481 15.138 1.00 93.50 254 ARG A CA 1
ATOM 2053 C C . ARG A 1 254 ? -14.938 19.222 15.565 1.00 93.50 254 ARG A C 1
ATOM 2055 O O . ARG A 1 254 ? -15.063 20.419 15.308 1.00 93.50 254 ARG A O 1
ATOM 2062 N N . SER A 1 255 ? -15.887 18.530 16.190 1.00 95.69 255 SER A N 1
ATOM 2063 C CA . SER A 1 255 ? -17.212 19.070 16.485 1.00 95.69 255 SER A CA 1
ATOM 2064 C C . SER A 1 255 ? -17.207 20.053 17.665 1.00 95.69 255 SER A C 1
ATOM 2066 O O . SER A 1 255 ? -16.386 19.931 18.583 1.00 95.69 255 SER A O 1
ATOM 2068 N N . PRO A 1 256 ? -18.176 20.990 17.715 1.00 96.94 256 PRO A N 1
ATOM 2069 C CA . PRO A 1 256 ? -18.382 21.842 18.885 1.00 96.94 256 PRO A CA 1
ATOM 2070 C C . PRO A 1 256 ? -18.618 21.044 20.173 1.00 96.94 256 PRO A C 1
ATOM 2072 O O . PRO A 1 256 ? -18.089 21.409 21.216 1.00 96.94 256 PRO A O 1
ATOM 2075 N N . ALA A 1 257 ? -19.342 19.921 20.095 1.00 96.50 257 ALA A N 1
ATOM 2076 C CA . ALA A 1 257 ? -19.598 19.063 21.250 1.00 96.50 257 ALA A CA 1
ATOM 2077 C C . ALA A 1 257 ? -18.295 18.492 21.832 1.00 96.50 257 ALA A C 1
ATOM 2079 O O . ALA A 1 257 ? -18.080 18.542 23.041 1.00 96.50 257 ALA A O 1
ATOM 2080 N N . TYR A 1 258 ? -17.386 18.009 20.981 1.00 96.31 258 TYR A N 1
ATOM 2081 C CA . TYR A 1 258 ? -16.081 17.541 21.447 1.00 96.31 258 TYR A CA 1
ATOM 2082 C C . TYR A 1 258 ? -15.244 18.683 22.044 1.00 96.31 258 TYR A C 1
ATOM 2084 O O . TYR A 1 258 ? -14.607 18.502 23.080 1.00 96.31 258 TYR A O 1
ATOM 2092 N N . ALA A 1 259 ? -15.283 19.879 21.447 1.00 96.38 259 ALA A N 1
ATOM 2093 C CA . ALA A 1 259 ? -14.597 21.055 21.985 1.00 96.38 259 ALA A CA 1
ATOM 2094 C C . ALA A 1 259 ? -15.152 21.497 23.355 1.00 96.38 259 ALA A C 1
ATOM 2096 O O . ALA A 1 259 ? -14.387 21.890 24.237 1.00 96.38 259 ALA A O 1
ATOM 2097 N N . ASP A 1 260 ? -16.469 21.415 23.556 1.00 97.50 260 ASP A N 1
ATOM 2098 C CA . ASP A 1 260 ? -17.122 21.697 24.836 1.00 97.50 260 ASP A CA 1
ATOM 2099 C C . ASP A 1 260 ? -16.755 20.663 25.902 1.00 97.50 260 ASP A C 1
ATOM 2101 O O . ASP A 1 260 ? -16.457 21.038 27.038 1.00 97.50 260 ASP A O 1
ATOM 2105 N N . PHE A 1 261 ? -16.712 19.381 25.535 1.00 96.44 261 PHE A N 1
ATOM 2106 C CA . PHE A 1 261 ? -16.255 18.315 26.422 1.00 96.44 261 PHE A CA 1
ATOM 2107 C C . PHE A 1 261 ? -14.780 18.499 26.804 1.00 96.44 261 PHE A C 1
ATOM 2109 O O . PHE A 1 261 ? -14.436 18.458 27.984 1.00 96.44 261 PHE A O 1
ATOM 2116 N N . GLN A 1 262 ? -13.916 18.811 25.834 1.00 95.56 262 GLN A N 1
ATOM 2117 C CA . GLN A 1 262 ? -12.501 19.098 26.080 1.00 95.56 262 GLN A CA 1
ATOM 2118 C C . GLN A 1 262 ? -12.293 20.310 26.998 1.00 95.56 262 GLN A C 1
ATOM 2120 O O . GLN A 1 262 ? -11.356 20.333 27.794 1.00 95.56 262 GLN A O 1
ATOM 2125 N N . ALA A 1 263 ? -13.178 21.303 26.924 1.00 96.62 263 ALA A N 1
ATOM 2126 C CA . ALA A 1 263 ? -13.178 22.456 27.817 1.00 96.62 263 ALA A CA 1
ATOM 2127 C C . ALA A 1 263 ? -13.855 22.193 29.179 1.00 96.62 263 ALA A C 1
ATOM 2129 O O . ALA A 1 263 ? -13.932 23.111 29.996 1.00 96.62 263 ALA A O 1
ATOM 2130 N N . GLY A 1 264 ? -14.376 20.985 29.421 1.00 95.69 264 GLY A N 1
ATOM 2131 C CA . GLY A 1 264 ? -15.099 20.623 30.642 1.00 95.69 264 GLY A CA 1
ATOM 2132 C C . GLY A 1 264 ? -16.467 21.298 30.794 1.00 95.69 264 GLY A C 1
ATOM 2133 O O . GLY A 1 264 ? -16.989 21.367 31.904 1.00 95.69 264 GLY A O 1
ATOM 2134 N N . ARG A 1 265 ? -17.044 21.832 29.706 1.00 97.06 265 ARG A N 1
ATOM 2135 C CA . ARG A 1 265 ? -18.359 22.503 29.709 1.00 97.06 265 ARG A CA 1
ATOM 2136 C C . ARG A 1 265 ? -19.528 21.521 29.704 1.00 97.06 265 ARG A C 1
ATOM 2138 O O . ARG A 1 265 ? -20.595 21.844 30.218 1.00 97.06 265 ARG A O 1
ATOM 2145 N N . ILE A 1 266 ? -19.324 20.347 29.120 1.00 97.06 266 ILE A N 1
ATOM 2146 C CA . ILE A 1 266 ? -20.278 19.236 29.090 1.00 97.06 266 ILE A CA 1
ATOM 2147 C C . ILE A 1 266 ? -19.568 17.947 29.512 1.00 97.06 266 ILE A C 1
ATOM 2149 O O . ILE A 1 266 ? -18.337 17.888 29.515 1.00 97.06 266 ILE A O 1
ATOM 2153 N N . ASP A 1 267 ? -20.337 16.916 29.860 1.00 96.12 267 ASP A N 1
ATOM 2154 C CA . ASP A 1 267 ? -19.790 15.572 30.046 1.00 96.12 267 ASP A CA 1
ATOM 2155 C C . ASP A 1 267 ? -19.632 14.833 28.700 1.00 96.12 267 ASP A C 1
ATOM 2157 O O . ASP A 1 267 ? -19.819 15.397 27.623 1.00 96.12 267 ASP A O 1
ATOM 2161 N N . TRP A 1 268 ? -19.237 13.563 28.749 1.00 95.88 268 TRP A N 1
ATOM 2162 C CA . TRP A 1 268 ? -18.970 12.744 27.566 1.00 95.88 268 TRP A CA 1
ATOM 2163 C C . TRP A 1 268 ? -20.231 12.284 26.815 1.00 95.88 268 TRP A C 1
ATOM 2165 O O . TRP A 1 268 ? -20.131 11.856 25.662 1.00 95.88 268 TRP A O 1
ATOM 2175 N N . ARG A 1 269 ? -21.419 12.331 27.436 1.00 96.50 269 ARG A N 1
ATOM 2176 C CA . ARG A 1 269 ? -22.644 11.731 26.877 1.00 96.50 269 ARG A CA 1
ATOM 2177 C C . ARG A 1 269 ? -23.076 12.381 25.565 1.00 96.50 269 ARG A C 1
ATOM 2179 O O . ARG A 1 269 ? -23.369 11.628 24.639 1.00 96.50 269 ARG A O 1
ATOM 2186 N N . PRO A 1 270 ? -23.077 13.722 25.413 1.00 96.69 270 PRO A N 1
ATOM 2187 C CA . PRO A 1 270 ? -23.426 14.351 24.142 1.00 96.69 270 PRO A CA 1
ATOM 2188 C C . PRO A 1 270 ? -22.495 13.937 22.998 1.00 96.69 270 PRO A C 1
ATOM 2190 O O . PRO A 1 270 ? -22.948 13.780 21.869 1.00 96.69 270 PRO A O 1
ATOM 2193 N N . VAL A 1 271 ? -21.209 13.698 23.281 1.00 97.19 271 VAL A N 1
ATOM 2194 C CA . VAL A 1 271 ? -20.259 13.225 22.265 1.00 97.19 271 VAL A CA 1
ATOM 2195 C C . VAL A 1 271 ? -20.602 11.796 21.833 1.00 97.19 271 VAL A C 1
ATOM 2197 O O . VAL A 1 271 ? -20.685 11.526 20.637 1.00 97.19 271 VAL A O 1
ATOM 2200 N N . LEU A 1 272 ? -20.874 10.883 22.774 1.00 96.94 272 LEU A N 1
ATOM 2201 C CA . LEU A 1 272 ? -21.262 9.509 22.424 1.00 96.94 272 LEU A CA 1
ATOM 2202 C C . LEU A 1 272 ? -22.654 9.411 21.783 1.00 96.94 272 LEU A C 1
ATOM 2204 O O . LEU A 1 272 ? -22.887 8.504 20.988 1.00 96.94 272 LEU A O 1
ATOM 2208 N N . GLN A 1 273 ? -23.561 10.349 22.061 1.00 96.00 273 GLN A N 1
ATOM 2209 C CA . GLN A 1 273 ? -24.834 10.455 21.342 1.00 96.00 273 GLN A CA 1
ATOM 2210 C C . GLN A 1 273 ? -24.628 10.804 19.865 1.00 96.00 273 GLN A C 1
ATOM 2212 O O . GLN A 1 273 ? -25.294 10.216 19.016 1.00 96.00 273 GLN A O 1
ATOM 2217 N N . LEU A 1 274 ? -23.683 11.697 19.543 1.00 96.50 274 LEU A N 1
ATOM 2218 C CA . LEU A 1 274 ? -23.310 11.964 18.148 1.00 96.50 274 LEU A CA 1
ATOM 2219 C C . LEU A 1 274 ? -22.734 10.711 17.479 1.00 96.50 274 LEU A C 1
ATOM 2221 O O . LEU A 1 274 ? -23.143 10.365 16.375 1.00 96.50 274 LEU A O 1
ATOM 2225 N N . VAL A 1 275 ? -21.849 9.980 18.166 1.00 97.19 275 VAL A N 1
ATOM 2226 C CA . VAL A 1 275 ? -21.306 8.709 17.652 1.00 97.19 275 VAL A CA 1
ATOM 2227 C C . VAL A 1 275 ? -22.420 7.687 17.392 1.00 97.19 275 VAL A C 1
ATOM 2229 O O . VAL A 1 275 ? -22.436 7.054 16.338 1.00 97.19 275 VAL A O 1
ATOM 2232 N N . ALA A 1 276 ? -23.370 7.537 18.319 1.00 96.38 276 ALA A N 1
ATOM 2233 C CA . ALA A 1 276 ? -24.510 6.630 18.169 1.00 96.38 276 ALA A CA 1
ATOM 2234 C C . ALA A 1 276 ? -25.428 7.031 17.002 1.00 96.38 276 ALA A C 1
ATOM 2236 O O . ALA A 1 276 ? -25.915 6.164 16.278 1.00 96.38 276 ALA A O 1
ATOM 2237 N N . LEU A 1 277 ? -25.635 8.335 16.793 1.00 96.25 277 LEU A N 1
ATOM 2238 C CA . LEU A 1 277 ? -26.408 8.845 15.663 1.00 96.25 277 LEU A CA 1
ATOM 2239 C C . LEU A 1 277 ? -25.760 8.456 14.329 1.00 96.25 277 LEU A C 1
ATOM 2241 O O . LEU A 1 277 ? -26.454 7.939 13.456 1.00 96.25 277 LEU A O 1
ATOM 2245 N N . HIS A 1 278 ? -24.444 8.639 14.195 1.00 96.81 278 HIS A N 1
ATOM 2246 C CA . HIS A 1 278 ? -23.711 8.236 12.993 1.00 96.81 278 HIS A CA 1
ATOM 2247 C C . HIS A 1 278 ? -23.731 6.714 12.786 1.00 96.81 278 HIS A C 1
ATOM 2249 O O . HIS A 1 278 ? -24.002 6.259 11.680 1.00 96.81 278 HIS A O 1
ATOM 2255 N N . LEU A 1 279 ? -23.569 5.905 13.843 1.00 95.69 279 LEU A N 1
ATOM 2256 C CA . LEU A 1 279 ? -23.714 4.439 13.754 1.00 95.69 279 LEU A CA 1
ATOM 2257 C C . LEU A 1 279 ? -25.076 4.016 13.190 1.00 95.69 279 LEU A C 1
ATOM 2259 O O . LEU A 1 279 ? -25.152 3.117 12.349 1.00 95.69 279 LEU A O 1
ATOM 2263 N N . GLN A 1 280 ? -26.149 4.668 13.635 1.00 96.06 280 GLN A N 1
ATOM 2264 C CA . GLN A 1 280 ? -27.491 4.375 13.150 1.00 96.06 280 GLN A CA 1
ATOM 2265 C C . GLN A 1 280 ? -27.690 4.834 11.703 1.00 96.06 280 GLN A C 1
ATOM 2267 O O . GLN A 1 280 ? -28.276 4.105 10.908 1.00 96.06 280 GLN A O 1
ATOM 2272 N N . GLN A 1 281 ? -27.211 6.029 11.357 1.00 95.19 281 GLN A N 1
ATOM 2273 C CA . GLN A 1 281 ? -27.360 6.600 10.017 1.00 95.19 281 GLN A CA 1
ATOM 2274 C C . GLN A 1 281 ? -26.552 5.838 8.966 1.00 95.19 281 GLN A C 1
ATOM 2276 O O . GLN A 1 281 ? -27.082 5.516 7.905 1.00 95.19 281 GLN A O 1
ATOM 2281 N N . ASP A 1 282 ? -25.295 5.525 9.272 1.00 93.25 282 ASP A N 1
ATOM 2282 C CA . ASP A 1 282 ? -24.362 4.952 8.305 1.00 93.25 282 ASP A CA 1
ATOM 2283 C C . ASP A 1 282 ? -24.508 3.432 8.214 1.00 93.25 282 ASP A C 1
ATOM 2285 O O . ASP A 1 282 ? -24.420 2.854 7.133 1.00 93.25 282 ASP A O 1
ATOM 2289 N N . LEU A 1 283 ? -24.722 2.763 9.350 1.00 94.12 283 LEU A N 1
ATOM 2290 C CA . LEU A 1 283 ? -24.636 1.303 9.453 1.00 94.12 283 LEU A CA 1
ATOM 2291 C C . LEU A 1 283 ? -25.938 0.644 9.929 1.00 94.12 283 LEU A C 1
ATOM 2293 O O . LEU A 1 283 ? -26.010 -0.587 9.966 1.00 94.12 283 LEU A O 1
ATOM 2297 N N . GLY A 1 284 ? -26.963 1.425 10.290 1.00 94.44 284 GLY A N 1
ATOM 2298 C CA . GLY A 1 284 ? -28.229 0.904 10.815 1.00 94.44 284 GLY A CA 1
ATOM 2299 C C . GLY A 1 284 ? -28.073 0.180 12.155 1.00 94.44 284 GLY A C 1
ATOM 2300 O O . GLY A 1 284 ? -28.770 -0.809 12.404 1.00 94.44 284 GLY A O 1
ATOM 2301 N N . LEU A 1 285 ? -27.099 0.594 12.975 1.00 94.00 285 LEU A N 1
ATOM 2302 C CA . LEU A 1 285 ? -26.789 -0.041 14.254 1.00 94.00 285 LEU A CA 1
ATOM 2303 C C . LEU A 1 285 ? -27.148 0.852 15.445 1.00 94.00 285 LEU A C 1
ATOM 2305 O O . LEU A 1 285 ? -26.570 1.921 15.632 1.00 94.00 285 LEU A O 1
ATOM 2309 N N . GLU A 1 286 ? -28.017 0.340 16.316 1.00 93.69 286 GLU A N 1
ATOM 2310 C CA . GLU A 1 286 ? -28.406 1.005 17.560 1.00 93.69 286 GLU A CA 1
ATOM 2311 C C . GLU A 1 286 ? -27.532 0.544 18.729 1.00 93.69 286 GLU A C 1
ATOM 2313 O O . GLU A 1 286 ? -27.451 -0.649 19.034 1.00 93.69 286 GLU A O 1
ATOM 2318 N N . TYR A 1 287 ? -26.909 1.503 19.416 1.00 91.38 287 TYR A N 1
ATOM 2319 C CA . TYR A 1 287 ? -26.059 1.256 20.576 1.00 91.38 287 TYR A CA 1
ATOM 2320 C C . TYR A 1 287 ? -26.404 2.187 21.740 1.00 91.38 287 TYR A C 1
ATOM 2322 O O . TYR A 1 287 ? -26.433 3.407 21.598 1.00 91.38 287 TYR A O 1
ATOM 2330 N N . ASP A 1 288 ? -26.594 1.598 22.922 1.00 91.56 288 ASP A N 1
ATOM 2331 C CA . ASP A 1 288 ? -26.632 2.307 24.203 1.00 91.56 288 ASP A CA 1
ATOM 2332 C C . ASP A 1 288 ? -25.240 2.201 24.851 1.00 91.56 288 ASP A C 1
ATOM 2334 O O . ASP A 1 288 ? -24.911 1.197 25.489 1.00 91.56 288 ASP A O 1
ATOM 2338 N N . PHE A 1 289 ? -24.392 3.217 24.650 1.00 92.12 289 PHE A N 1
ATOM 2339 C CA . PHE A 1 289 ? -23.012 3.226 25.157 1.00 92.12 289 PHE A CA 1
ATOM 2340 C C . PHE A 1 289 ? -22.923 3.182 26.692 1.00 92.12 289 PHE A C 1
ATOM 2342 O O . PHE A 1 289 ? -21.959 2.631 27.238 1.00 92.12 289 PHE A O 1
ATOM 2349 N N . GLU A 1 290 ? -23.939 3.687 27.401 1.00 87.38 290 GLU A N 1
ATOM 2350 C CA . GLU A 1 290 ? -24.010 3.606 28.865 1.00 87.38 290 GLU A CA 1
ATOM 2351 C C . GLU A 1 290 ? -24.166 2.158 29.332 1.00 87.38 290 GLU A C 1
ATOM 2353 O O . GLU A 1 290 ? -23.535 1.744 30.305 1.00 87.38 290 GLU A O 1
ATOM 2358 N N . LYS A 1 291 ? -24.966 1.367 28.611 1.00 88.44 291 LYS A N 1
ATOM 2359 C CA . LYS A 1 291 ? -25.287 -0.024 28.972 1.00 88.44 291 LYS A CA 1
ATOM 2360 C C . LYS A 1 291 ? -24.507 -1.067 28.184 1.00 88.44 291 LYS A C 1
ATOM 2362 O O . LYS A 1 291 ? -24.752 -2.264 28.344 1.00 88.44 291 LYS A O 1
ATOM 2367 N N . LEU A 1 292 ? -23.576 -0.641 27.333 1.00 89.81 292 LEU A N 1
ATOM 2368 C CA . LEU A 1 292 ? -22.839 -1.543 26.459 1.00 89.81 292 LEU A CA 1
ATOM 2369 C C . LEU A 1 292 ? -22.048 -2.568 27.289 1.00 89.81 292 LEU A C 1
ATOM 2371 O O . LEU A 1 292 ? -21.197 -2.203 28.096 1.00 89.81 292 LEU A O 1
ATOM 2375 N N . GLY A 1 293 ? -22.347 -3.856 27.128 1.00 85.50 293 GLY A N 1
ATOM 2376 C CA . GLY A 1 293 ? -21.692 -4.921 27.891 1.00 85.50 293 GLY A CA 1
ATOM 2377 C C . GLY A 1 293 ? -20.194 -5.071 27.575 1.00 85.50 293 GLY A C 1
ATOM 2378 O O . GLY A 1 293 ? -19.689 -4.448 26.641 1.00 85.50 293 GLY A O 1
ATOM 2379 N N . PRO A 1 294 ? -19.470 -5.923 28.322 1.00 84.00 294 PRO A N 1
ATOM 2380 C CA . PRO A 1 294 ? -18.061 -6.191 28.052 1.00 84.00 294 PRO A CA 1
ATOM 2381 C C . PRO A 1 294 ? -17.861 -6.822 26.660 1.00 84.00 294 PRO A C 1
ATOM 2383 O O . PRO A 1 294 ? -18.754 -7.511 26.155 1.00 84.00 294 PRO A O 1
ATOM 2386 N N . PRO A 1 295 ? -16.671 -6.667 26.049 1.00 79.25 295 PRO A N 1
ATOM 2387 C CA . PRO A 1 295 ? -16.407 -7.118 24.682 1.00 79.25 295 PRO A CA 1
ATOM 2388 C C . PRO A 1 295 ? -16.479 -8.628 24.491 1.00 79.25 295 PRO A C 1
ATOM 2390 O O . PRO A 1 295 ? -16.726 -9.085 23.384 1.00 79.25 295 PRO A O 1
ATOM 2393 N N . ARG A 1 296 ? -16.250 -9.444 25.525 1.00 73.44 296 ARG A N 1
ATOM 2394 C CA . ARG A 1 296 ? -16.251 -10.905 25.375 1.00 73.44 296 ARG A CA 1
ATOM 2395 C C . ARG A 1 296 ? -17.010 -11.584 26.493 1.00 73.44 296 ARG A C 1
ATOM 2397 O O . ARG A 1 296 ? -16.829 -11.259 27.662 1.00 73.44 296 ARG A O 1
ATOM 2404 N N . ASN A 1 297 ? -17.747 -12.624 26.117 1.00 72.75 297 ASN A N 1
ATOM 2405 C CA . ASN A 1 297 ? -18.194 -13.638 27.054 1.00 72.75 297 ASN A CA 1
ATOM 2406 C C . ASN A 1 297 ? -17.171 -14.786 27.090 1.00 72.75 297 ASN A C 1
ATOM 2408 O O . ASN A 1 297 ? -17.160 -15.654 26.215 1.00 72.75 297 ASN A O 1
ATOM 2412 N N . LEU A 1 298 ? -16.308 -14.796 28.110 1.00 68.75 298 LEU A N 1
ATOM 2413 C CA . LEU A 1 298 ? -15.279 -15.829 28.296 1.00 68.75 298 LEU A CA 1
ATOM 2414 C C . LEU A 1 298 ? -15.848 -17.214 28.647 1.00 68.75 298 LEU A C 1
ATOM 2416 O O . LEU A 1 298 ? -15.083 -18.158 28.770 1.00 68.75 298 LEU A O 1
ATOM 2420 N N . THR A 1 299 ? -17.165 -17.360 28.798 1.00 72.06 299 THR A N 1
ATOM 2421 C CA . THR A 1 299 ? -17.805 -18.667 29.022 1.00 72.06 299 THR A CA 1
ATOM 2422 C C . THR A 1 299 ? -18.218 -19.374 27.726 1.00 72.06 299 THR A C 1
ATOM 2424 O O . THR A 1 299 ? -18.564 -20.550 27.765 1.00 72.06 299 THR A O 1
ATOM 2427 N N . SER A 1 300 ? -18.151 -18.697 26.571 1.00 78.06 300 SER A N 1
ATOM 2428 C CA . SER A 1 300 ? -18.459 -19.296 25.263 1.00 78.06 300 SER A CA 1
ATOM 2429 C C . SER A 1 300 ? -17.253 -20.059 24.713 1.00 78.06 300 SER A C 1
ATOM 2431 O O . SER A 1 300 ? -16.159 -19.507 24.570 1.00 78.06 300 SER A O 1
ATOM 2433 N N . VAL A 1 301 ? -17.465 -21.336 24.385 1.00 76.12 301 VAL A N 1
ATOM 2434 C CA . VAL A 1 301 ? -16.442 -22.244 23.840 1.00 76.12 301 VAL A CA 1
ATOM 2435 C C . VAL A 1 301 ? -15.974 -21.784 22.456 1.00 76.12 301 VAL A C 1
ATOM 2437 O O . VAL A 1 301 ? -14.793 -21.891 22.128 1.00 76.12 301 VAL A O 1
ATOM 2440 N N . GLU A 1 302 ? -16.866 -21.190 21.669 1.00 75.38 302 GLU A N 1
ATOM 2441 C CA . GLU A 1 302 ? -16.596 -20.667 20.329 1.00 75.38 302 GLU A CA 1
ATOM 2442 C C . GLU A 1 302 ? -15.484 -19.607 20.349 1.00 75.38 302 GLU A C 1
ATOM 2444 O O . GLU A 1 302 ? -14.609 -19.606 19.482 1.00 75.38 302 GLU A O 1
ATOM 2449 N N . ASN A 1 303 ? -15.442 -18.764 21.388 1.00 72.06 303 ASN A N 1
ATOM 2450 C CA . ASN A 1 303 ? -14.377 -17.773 21.567 1.00 72.06 303 ASN A CA 1
ATOM 2451 C C . ASN A 1 303 ? -12.997 -18.423 21.781 1.00 72.06 303 ASN A C 1
ATOM 2453 O O . ASN A 1 303 ? -11.978 -17.866 21.361 1.00 72.06 303 ASN A O 1
ATOM 2457 N N . TYR A 1 304 ? -12.937 -19.598 22.419 1.00 71.69 304 TYR A N 1
ATOM 2458 C CA . TYR A 1 304 ? -11.688 -20.347 22.587 1.00 71.69 304 TYR A CA 1
ATOM 2459 C C . TYR A 1 304 ? -11.245 -21.009 21.285 1.00 71.69 304 TYR A C 1
ATOM 2461 O O . TYR A 1 304 ? -10.056 -20.962 20.969 1.00 71.69 304 TYR A O 1
ATOM 2469 N N . LEU A 1 305 ? -12.182 -21.572 20.516 1.00 76.50 305 LEU A N 1
ATOM 2470 C CA . LEU A 1 305 ? -11.893 -22.171 19.210 1.00 76.50 305 LEU A CA 1
ATOM 2471 C C . LEU A 1 305 ? -11.353 -21.127 18.225 1.00 76.50 305 LEU A C 1
ATOM 2473 O O . LEU A 1 305 ? -10.292 -21.332 17.644 1.00 76.50 305 LEU A O 1
ATOM 2477 N N . GLN A 1 306 ? -12.003 -19.965 18.128 1.00 74.44 306 GLN A N 1
ATOM 2478 C CA . GLN A 1 306 ? -11.544 -18.848 17.290 1.00 74.44 306 GLN A CA 1
ATOM 2479 C C . GLN A 1 306 ? -10.160 -18.346 17.712 1.00 74.44 306 GLN A C 1
ATOM 2481 O O . GLN A 1 306 ? -9.308 -18.048 16.878 1.00 74.44 306 GLN A O 1
ATOM 2486 N N . ARG A 1 307 ? -9.892 -18.289 19.023 1.00 74.75 307 ARG A N 1
ATOM 2487 C CA . ARG A 1 307 ? -8.562 -17.933 19.524 1.00 74.75 307 ARG A CA 1
ATOM 2488 C C . ARG A 1 307 ? -7.517 -18.985 19.160 1.00 74.75 307 ARG A C 1
ATOM 2490 O O . ARG A 1 307 ? -6.398 -18.606 18.830 1.00 74.75 307 ARG A O 1
ATOM 2497 N N . ALA A 1 308 ? -7.844 -20.270 19.253 1.00 76.50 308 ALA A N 1
ATOM 2498 C CA . ALA A 1 308 ? -6.935 -21.345 18.872 1.00 76.50 308 ALA A CA 1
ATOM 2499 C C . ALA A 1 308 ? -6.613 -21.292 17.371 1.00 76.50 308 ALA A C 1
ATOM 2501 O O . ALA A 1 308 ? -5.446 -21.390 17.001 1.00 76.50 308 ALA A O 1
ATOM 2502 N N . GLU A 1 309 ? -7.619 -21.043 16.531 1.00 81.44 309 GLU A N 1
ATOM 2503 C CA . GLU A 1 309 ? -7.450 -20.844 15.089 1.00 81.44 309 GLU A CA 1
ATOM 2504 C C . GLU A 1 309 ? -6.545 -19.639 14.789 1.00 81.44 309 GLU A C 1
ATOM 2506 O O . GLU A 1 309 ? -5.571 -19.754 14.049 1.00 81.44 309 GLU A O 1
ATOM 2511 N N . TRP A 1 310 ? -6.784 -18.502 15.445 1.00 79.88 310 TRP A N 1
ATOM 2512 C CA . TRP A 1 310 ? -5.916 -17.329 15.345 1.00 79.88 310 TRP A CA 1
ATOM 2513 C C . TRP A 1 310 ? -4.462 -17.646 15.729 1.00 79.88 310 TRP A C 1
ATOM 2515 O O . TRP A 1 310 ? -3.526 -17.266 15.027 1.00 79.88 310 TRP A O 1
ATOM 2525 N N . GLN A 1 311 ? -4.246 -18.370 16.835 1.00 79.75 311 GLN A N 1
ATOM 2526 C CA . GLN A 1 311 ? -2.898 -18.781 17.246 1.00 79.75 311 GLN A CA 1
ATOM 2527 C C . GLN A 1 311 ? -2.240 -19.735 16.243 1.00 79.75 311 GLN A C 1
ATOM 2529 O O . GLN A 1 311 ? -1.027 -19.662 16.072 1.00 79.75 311 GLN A O 1
ATOM 2534 N N . TYR A 1 312 ? -3.010 -20.597 15.575 1.00 85.06 312 TYR A N 1
ATOM 2535 C CA . TYR A 1 312 ? -2.497 -21.472 14.521 1.00 85.06 312 TYR A CA 1
ATOM 2536 C C . TYR A 1 312 ? -1.942 -20.668 13.340 1.00 85.06 312 TYR A C 1
ATOM 2538 O O . TYR A 1 312 ? -0.816 -20.905 12.910 1.00 85.06 312 TYR A O 1
ATOM 2546 N N . TYR A 1 313 ? -2.681 -19.674 12.845 1.00 84.81 313 TYR A N 1
ATOM 2547 C CA . TYR A 1 313 ? -2.202 -18.860 11.725 1.00 84.81 313 TYR A CA 1
ATOM 2548 C C . TYR A 1 313 ? -0.963 -18.045 12.089 1.00 84.81 313 TYR A C 1
ATOM 2550 O O . TYR A 1 313 ? -0.026 -17.957 11.296 1.00 84.81 313 TYR A O 1
ATOM 2558 N N . LYS A 1 314 ? -0.896 -17.548 13.323 1.00 80.00 314 LYS A N 1
ATOM 2559 C CA . LYS A 1 314 ? 0.303 -16.895 13.848 1.00 80.00 314 LYS A CA 1
ATOM 2560 C C . LYS A 1 314 ? 1.518 -17.817 13.914 1.00 80.00 314 LYS A C 1
ATOM 2562 O O . LYS A 1 314 ? 2.613 -17.415 13.539 1.00 80.00 314 LYS A O 1
ATOM 2567 N N . SER A 1 315 ? 1.335 -19.057 14.365 1.00 78.50 315 SER A N 1
ATOM 2568 C CA . SER A 1 315 ? 2.423 -20.036 14.451 1.00 78.50 315 SER A CA 1
ATOM 2569 C C . SER A 1 315 ? 2.776 -20.682 13.108 1.00 78.50 315 SER A C 1
ATOM 2571 O O . SER A 1 315 ? 3.781 -21.385 13.023 1.00 78.50 315 SER A O 1
ATOM 2573 N N . SER A 1 316 ? 1.980 -20.438 12.061 1.00 83.88 316 SER A N 1
ATOM 2574 C CA . SER A 1 316 ? 2.241 -20.925 10.703 1.00 83.88 316 SER A CA 1
ATOM 2575 C C . SER A 1 316 ? 3.249 -20.078 9.916 1.00 83.88 316 SER A C 1
ATOM 2577 O O . SER A 1 316 ? 3.737 -20.539 8.883 1.00 83.88 316 SER A O 1
ATOM 2579 N N . ALA A 1 317 ? 3.577 -18.874 10.402 1.00 82.12 317 ALA A N 1
ATOM 2580 C CA . ALA A 1 317 ? 4.559 -17.989 9.787 1.00 82.12 317 ALA A CA 1
ATOM 2581 C C . ALA A 1 317 ? 5.970 -18.597 9.840 1.00 82.12 317 ALA A C 1
ATOM 2583 O O . ALA A 1 317 ? 6.439 -19.025 10.901 1.00 82.12 317 ALA A O 1
ATOM 2584 N N . ARG A 1 318 ? 6.661 -18.632 8.695 1.00 84.12 318 ARG A N 1
ATOM 2585 C CA . ARG A 1 318 ? 8.021 -19.175 8.596 1.00 84.12 318 ARG A CA 1
ATOM 2586 C C . ARG A 1 318 ? 9.056 -18.086 8.835 1.00 84.12 318 ARG A C 1
ATOM 2588 O O . ARG A 1 318 ? 8.809 -16.905 8.612 1.00 84.12 318 ARG A O 1
ATOM 2595 N N . GLU A 1 319 ? 10.259 -18.491 9.238 1.00 82.12 319 GLU A N 1
ATOM 2596 C CA . GLU A 1 319 ? 11.399 -17.570 9.369 1.00 82.12 319 GLU A CA 1
ATOM 2597 C C . GLU A 1 319 ? 11.669 -16.809 8.057 1.00 82.12 319 GLU A C 1
ATOM 2599 O O . GLU A 1 319 ? 12.015 -15.631 8.077 1.00 82.12 319 GLU A O 1
ATOM 2604 N N . GLU A 1 320 ? 11.475 -17.483 6.926 1.00 82.75 320 GLU A N 1
ATOM 2605 C CA . GLU A 1 320 ? 11.611 -16.953 5.568 1.00 82.75 320 GLU A CA 1
ATOM 2606 C C . GLU A 1 320 ? 10.656 -15.774 5.328 1.00 82.75 320 GLU A C 1
ATOM 2608 O O . GLU A 1 320 ? 11.095 -14.706 4.901 1.00 82.75 320 GLU A O 1
ATOM 2613 N N . ASP A 1 321 ? 9.381 -15.940 5.697 1.00 85.62 321 ASP A N 1
ATOM 2614 C CA . ASP A 1 321 ? 8.330 -14.930 5.541 1.00 85.62 321 ASP A CA 1
ATOM 2615 C C . ASP A 1 321 ? 8.630 -13.698 6.401 1.00 85.62 321 ASP A C 1
ATOM 2617 O O . ASP A 1 321 ? 8.519 -12.562 5.940 1.00 85.62 321 ASP A O 1
ATOM 2621 N N . PHE A 1 322 ? 9.090 -13.909 7.642 1.00 80.94 322 PHE A N 1
ATOM 2622 C CA . PHE A 1 322 ? 9.534 -12.810 8.502 1.00 80.94 322 PHE A CA 1
ATOM 2623 C C . PHE A 1 322 ? 10.717 -12.068 7.896 1.00 80.94 322 PHE A C 1
ATOM 2625 O O . PHE A 1 322 ? 10.712 -10.843 7.861 1.00 80.94 322 PHE A O 1
ATOM 2632 N N . ARG A 1 323 ? 11.738 -12.785 7.416 1.00 78.94 323 ARG A N 1
ATOM 2633 C CA . ARG A 1 323 ? 12.913 -12.157 6.800 1.00 78.94 323 ARG A CA 1
ATOM 2634 C C . ARG A 1 323 ? 12.528 -11.355 5.564 1.00 78.94 323 ARG A C 1
ATOM 2636 O O . ARG A 1 323 ? 13.023 -10.244 5.417 1.00 78.94 323 ARG A O 1
ATOM 2643 N N . ALA A 1 324 ? 11.636 -11.878 4.727 1.00 83.44 324 ALA A N 1
ATOM 2644 C CA . ALA A 1 324 ? 11.159 -11.178 3.543 1.00 83.44 324 ALA A CA 1
ATOM 2645 C C . ALA A 1 324 ? 10.371 -9.909 3.906 1.00 83.44 324 ALA A C 1
ATOM 2647 O O . ALA A 1 324 ? 10.667 -8.842 3.374 1.00 83.44 324 ALA A O 1
ATOM 2648 N N . LEU A 1 325 ? 9.452 -9.988 4.875 1.00 84.31 325 LEU A N 1
ATOM 2649 C CA . LEU A 1 325 ? 8.689 -8.828 5.346 1.00 84.31 325 LEU A CA 1
ATOM 2650 C C . LEU A 1 325 ? 9.589 -7.767 6.005 1.00 84.31 325 LEU A C 1
ATOM 2652 O O . LEU A 1 325 ? 9.396 -6.570 5.806 1.00 84.31 325 LEU A O 1
ATOM 2656 N N . ILE A 1 326 ? 10.600 -8.195 6.767 1.00 79.12 326 ILE A N 1
ATOM 2657 C CA . ILE A 1 326 ? 11.617 -7.306 7.345 1.00 79.12 326 ILE A CA 1
ATOM 2658 C C . ILE A 1 326 ? 12.422 -6.633 6.234 1.00 79.12 326 ILE A C 1
ATOM 2660 O O . ILE A 1 326 ? 12.638 -5.426 6.290 1.00 79.12 326 ILE A O 1
ATOM 2664 N N . ALA A 1 327 ? 12.848 -7.387 5.223 1.00 79.12 327 ALA A N 1
ATOM 2665 C CA . ALA A 1 327 ? 13.624 -6.844 4.120 1.00 79.12 327 ALA A CA 1
ATOM 2666 C C . ALA A 1 327 ? 12.800 -5.830 3.308 1.00 79.12 327 ALA A C 1
ATOM 2668 O O . ALA A 1 327 ? 13.295 -4.740 3.032 1.00 79.12 327 ALA A O 1
ATOM 2669 N N . PHE A 1 328 ? 11.521 -6.115 3.042 1.00 85.88 328 PHE A N 1
ATOM 2670 C CA . PHE A 1 328 ? 10.577 -5.136 2.497 1.00 85.88 328 PHE A CA 1
ATOM 2671 C C . PHE A 1 328 ? 10.534 -3.873 3.365 1.00 85.88 328 PHE A C 1
ATOM 2673 O O . PHE A 1 328 ? 10.787 -2.772 2.886 1.00 85.88 328 PHE A O 1
ATOM 2680 N N . ALA A 1 329 ? 10.315 -4.025 4.670 1.00 81.94 329 ALA A N 1
ATOM 2681 C CA . ALA A 1 329 ? 10.222 -2.899 5.588 1.00 81.94 329 ALA A CA 1
ATOM 2682 C C . ALA A 1 329 ? 11.505 -2.048 5.693 1.00 81.94 329 ALA A C 1
ATOM 2684 O O . ALA A 1 329 ? 11.434 -0.871 6.047 1.00 81.94 329 ALA A O 1
ATOM 2685 N N . GLN A 1 330 ? 12.677 -2.629 5.421 1.00 78.50 330 GLN A N 1
ATOM 2686 C CA . GLN A 1 330 ? 13.975 -1.944 5.488 1.00 78.50 330 GLN A CA 1
ATOM 2687 C C . GLN A 1 330 ? 14.398 -1.292 4.183 1.00 78.50 330 GLN A C 1
ATOM 2689 O O . GLN A 1 330 ? 15.244 -0.397 4.212 1.00 78.50 330 GLN A O 1
ATOM 2694 N N . HIS A 1 331 ? 13.869 -1.763 3.058 1.00 82.94 331 HIS A N 1
ATOM 2695 C CA . HIS A 1 331 ? 14.428 -1.439 1.755 1.00 82.94 331 HIS A CA 1
ATOM 2696 C C . HIS A 1 331 ? 13.400 -0.886 0.773 1.00 82.94 331 HIS A C 1
ATOM 2698 O O . HIS A 1 331 ? 13.814 -0.180 -0.141 1.00 82.94 331 HIS A O 1
ATOM 2704 N N . GLU A 1 332 ? 12.098 -1.124 0.960 1.00 88.75 332 GLU A N 1
ATOM 2705 C CA . GLU A 1 332 ? 11.070 -0.640 0.037 1.00 88.75 332 GLU A CA 1
ATOM 2706 C C . GLU A 1 332 ? 10.848 0.880 0.179 1.00 88.75 332 GLU A C 1
ATOM 2708 O O . GLU A 1 332 ? 10.334 1.337 1.209 1.00 88.75 332 GLU A O 1
ATOM 2713 N N . PRO A 1 333 ? 11.187 1.703 -0.837 1.00 88.94 333 PRO A N 1
ATOM 2714 C CA . PRO A 1 333 ? 11.131 3.156 -0.734 1.00 88.94 333 PRO A CA 1
ATOM 2715 C C . PRO A 1 333 ? 9.724 3.695 -0.492 1.00 88.94 333 PRO A C 1
ATOM 2717 O O . PRO A 1 333 ? 9.580 4.667 0.255 1.00 88.94 333 PRO A O 1
ATOM 2720 N N . ARG A 1 334 ? 8.681 3.085 -1.081 1.00 90.50 334 ARG A N 1
ATOM 2721 C CA . ARG A 1 334 ? 7.286 3.495 -0.838 1.00 90.50 334 ARG A CA 1
ATOM 2722 C C . ARG A 1 334 ? 6.966 3.344 0.642 1.00 90.50 334 ARG A C 1
ATOM 2724 O O . ARG A 1 334 ? 6.529 4.296 1.282 1.00 90.50 334 ARG A O 1
ATOM 2731 N N . TYR A 1 335 ? 7.294 2.191 1.215 1.00 88.19 335 TYR A N 1
ATOM 2732 C CA . TYR A 1 335 ? 7.070 1.923 2.626 1.00 88.19 335 TYR A CA 1
ATOM 2733 C C . TYR A 1 335 ? 7.879 2.861 3.537 1.00 88.19 335 TYR A C 1
ATOM 2735 O O . TYR A 1 335 ? 7.299 3.529 4.395 1.00 88.19 335 TYR A O 1
ATOM 2743 N N . LEU A 1 336 ? 9.187 3.008 3.313 1.00 84.25 336 LEU A N 1
ATOM 2744 C CA . LEU A 1 336 ? 10.049 3.873 4.130 1.00 84.25 336 LEU A CA 1
ATOM 2745 C C . LEU A 1 336 ? 9.584 5.338 4.148 1.00 84.25 336 LEU A C 1
ATOM 2747 O O . LEU A 1 336 ? 9.612 5.986 5.198 1.00 84.25 336 LEU A O 1
ATOM 2751 N N . ARG A 1 337 ? 9.113 5.860 3.008 1.00 86.44 337 ARG A N 1
ATOM 2752 C CA . ARG A 1 337 ? 8.544 7.214 2.907 1.00 86.44 337 ARG A CA 1
ATOM 2753 C C . ARG A 1 337 ? 7.237 7.342 3.686 1.00 86.44 337 ARG A C 1
ATOM 2755 O O . ARG A 1 337 ? 7.022 8.339 4.364 1.00 86.44 337 ARG A O 1
ATOM 2762 N N . THR A 1 338 ? 6.380 6.327 3.650 1.00 84.94 338 THR A N 1
ATOM 2763 C CA . THR A 1 338 ? 5.123 6.359 4.415 1.00 84.94 338 THR A CA 1
ATOM 2764 C C . THR A 1 338 ? 5.373 6.311 5.922 1.00 84.94 338 THR A C 1
ATOM 2766 O O . THR A 1 338 ? 4.763 7.065 6.677 1.00 84.94 338 THR A O 1
ATOM 2769 N N . VAL A 1 339 ? 6.336 5.502 6.377 1.00 78.62 339 VAL A N 1
ATOM 2770 C CA . VAL A 1 339 ? 6.711 5.431 7.795 1.00 78.62 339 VAL A CA 1
ATOM 2771 C C . VAL A 1 339 ? 7.367 6.729 8.267 1.00 78.62 339 VAL A C 1
ATOM 2773 O O . VAL A 1 339 ? 7.134 7.143 9.404 1.00 78.62 339 VAL A O 1
ATOM 2776 N N . SER A 1 340 ? 8.132 7.430 7.421 1.00 75.88 340 SER A N 1
ATOM 2777 C CA . SER A 1 340 ? 8.762 8.694 7.825 1.00 75.88 340 SER A CA 1
ATOM 2778 C C . SER A 1 340 ? 7.739 9.788 8.165 1.00 75.88 340 SER A C 1
ATOM 2780 O O . SER A 1 340 ? 8.019 10.607 9.045 1.00 75.88 340 SER A O 1
ATOM 2782 N N . ARG A 1 341 ? 6.539 9.738 7.562 1.00 74.69 341 ARG A N 1
ATOM 2783 C CA . ARG A 1 341 ? 5.412 10.641 7.846 1.00 74.69 341 ARG A CA 1
ATOM 2784 C C . ARG A 1 341 ? 4.721 10.385 9.187 1.00 74.69 341 ARG A C 1
ATOM 2786 O O . ARG A 1 341 ? 4.026 11.277 9.681 1.00 74.69 341 ARG A O 1
ATOM 2793 N N . THR A 1 342 ? 4.906 9.208 9.790 1.00 68.12 342 THR A N 1
ATOM 2794 C CA . THR A 1 342 ? 4.298 8.894 11.091 1.00 68.12 342 THR A CA 1
ATOM 2795 C C . THR A 1 342 ? 4.791 9.880 12.154 1.00 68.12 342 THR A C 1
ATOM 2797 O O . THR A 1 342 ? 5.990 10.141 12.302 1.00 68.12 342 THR A O 1
ATOM 2800 N N . SER A 1 343 ? 3.844 10.501 12.853 1.00 60.50 343 SER A N 1
ATOM 2801 C CA . SER A 1 343 ? 4.096 11.531 13.861 1.00 60.50 343 SER A CA 1
ATOM 2802 C C . SER A 1 343 ? 4.195 10.931 15.263 1.00 60.50 343 SER A C 1
ATOM 2804 O O . SER A 1 343 ? 3.869 9.767 15.481 1.00 60.50 343 SER A O 1
ATOM 2806 N N . ARG A 1 344 ? 4.632 11.734 16.240 1.00 57.12 344 ARG A N 1
ATOM 2807 C CA . ARG A 1 344 ? 4.570 11.333 17.652 1.00 57.12 344 ARG A CA 1
ATOM 2808 C C . ARG A 1 344 ? 3.119 11.307 18.148 1.00 57.12 344 ARG A C 1
ATOM 2810 O O . ARG A 1 344 ? 2.262 11.993 17.589 1.00 57.12 344 ARG A O 1
ATOM 2817 N N . ARG A 1 345 ? 2.874 10.526 19.210 1.00 56.88 345 ARG A N 1
ATOM 2818 C CA . ARG A 1 345 ? 1.548 10.291 19.821 1.00 56.88 345 ARG A CA 1
ATOM 2819 C C . ARG A 1 345 ? 0.727 11.584 19.933 1.00 56.88 345 ARG A C 1
ATOM 2821 O O . ARG A 1 345 ? 1.254 12.605 20.373 1.00 56.88 345 ARG A O 1
ATOM 2828 N N . LEU A 1 346 ? -0.566 11.510 19.602 1.00 56.91 346 LEU A N 1
ATOM 2829 C CA . LEU A 1 346 ? -1.575 12.579 19.752 1.00 56.91 346 LEU A CA 1
ATOM 2830 C C . LEU A 1 346 ? -1.449 13.775 18.791 1.00 56.91 346 LEU A C 1
ATOM 2832 O O . LEU A 1 346 ? -2.300 14.666 18.836 1.00 56.91 346 LEU A O 1
ATOM 2836 N N . GLN A 1 347 ? -0.434 13.813 17.921 1.00 66.50 347 GLN A N 1
ATOM 2837 C CA . GLN A 1 347 ? -0.291 14.885 16.925 1.00 66.50 347 GLN A CA 1
ATOM 2838 C C . GLN A 1 347 ? -1.151 14.637 15.679 1.00 66.50 347 GLN A C 1
ATOM 2840 O O . GLN A 1 347 ? -1.673 15.584 15.097 1.00 66.50 347 GLN A O 1
ATOM 2845 N N . ASP A 1 348 ? -1.361 13.372 15.312 1.00 71.62 348 ASP A N 1
ATOM 2846 C CA . ASP A 1 348 ? -2.223 12.970 14.199 1.00 71.62 348 ASP A CA 1
ATOM 2847 C C . ASP A 1 348 ? -3.629 12.653 14.701 1.00 71.62 348 ASP A C 1
ATOM 2849 O O . ASP A 1 348 ? -3.989 11.486 14.852 1.00 71.62 348 ASP A O 1
ATOM 2853 N N . ARG A 1 349 ? -4.414 13.683 15.042 1.00 71.00 349 ARG A N 1
ATOM 2854 C CA . ARG A 1 349 ? -5.757 13.512 15.633 1.00 71.00 349 ARG A CA 1
ATOM 2855 C C . ARG A 1 349 ? -6.676 12.602 14.809 1.00 71.00 349 ARG A C 1
ATOM 2857 O O . ARG A 1 349 ? -7.511 11.934 15.401 1.00 71.00 349 ARG A O 1
ATOM 2864 N N . GLU A 1 350 ? -6.486 12.538 13.496 1.00 73.56 350 GLU A N 1
ATOM 2865 C CA . GLU A 1 350 ? -7.380 11.872 12.538 1.00 73.56 350 GLU A CA 1
ATOM 2866 C C . GLU A 1 350 ? -6.886 10.502 12.065 1.00 73.56 350 GLU A C 1
ATOM 2868 O O . GLU A 1 350 ? -7.569 9.834 11.278 1.00 73.56 350 GLU A O 1
ATOM 2873 N N . VAL A 1 351 ? -5.725 10.076 12.574 1.00 75.06 351 VAL A N 1
ATOM 2874 C CA . VAL A 1 351 ? -5.101 8.778 12.293 1.00 75.06 351 VAL A CA 1
ATOM 2875 C C . VAL A 1 351 ? -4.884 8.586 10.783 1.00 75.06 351 VAL A C 1
ATOM 2877 O O . VAL A 1 351 ? -5.124 7.512 10.229 1.00 75.06 351 VAL A O 1
ATOM 2880 N N . GLU A 1 352 ? -4.472 9.644 10.079 1.00 72.81 352 GLU A N 1
ATOM 2881 C CA . GLU A 1 352 ? -4.177 9.578 8.641 1.00 72.81 352 GLU A CA 1
ATOM 2882 C C . GLU A 1 352 ? -2.804 8.950 8.367 1.00 72.81 352 GLU A C 1
ATOM 2884 O O . GLU A 1 352 ? -2.650 8.164 7.432 1.00 72.81 352 GLU A O 1
ATOM 2889 N N . ASN A 1 353 ? -1.810 9.217 9.217 1.00 72.38 353 ASN A N 1
ATOM 2890 C CA . ASN A 1 353 ? -0.406 8.903 8.933 1.00 72.38 353 ASN A CA 1
ATOM 2891 C C . ASN A 1 353 ? -0.071 7.405 9.060 1.00 72.38 353 ASN A C 1
ATOM 2893 O O . ASN A 1 353 ? 0.993 6.971 8.624 1.00 72.38 353 ASN A O 1
ATOM 2897 N N . HIS A 1 354 ? -0.954 6.611 9.672 1.00 72.12 354 HIS A N 1
ATOM 2898 C CA . HIS A 1 354 ? -0.715 5.198 9.993 1.00 72.12 354 HIS A CA 1
ATOM 2899 C C . HIS A 1 354 ? -1.370 4.230 9.011 1.00 72.12 354 HIS A C 1
ATOM 2901 O O . HIS A 1 354 ? -0.977 3.066 8.944 1.00 72.12 354 HIS A O 1
ATOM 2907 N N . ASN A 1 355 ? -2.358 4.698 8.244 1.00 82.50 355 ASN A N 1
ATOM 2908 C CA . ASN A 1 355 ? -3.131 3.823 7.376 1.00 82.50 355 ASN A CA 1
ATOM 2909 C C . ASN A 1 355 ? -2.282 3.284 6.217 1.00 82.50 355 ASN A C 1
ATOM 2911 O O . ASN A 1 355 ? -2.200 2.076 6.016 1.00 82.50 355 ASN A O 1
ATOM 2915 N N . LEU A 1 356 ? -1.604 4.170 5.486 1.00 87.25 356 LEU A N 1
ATOM 2916 C CA . LEU A 1 356 ? -0.860 3.793 4.286 1.00 87.25 356 LEU A CA 1
ATOM 2917 C C . LEU A 1 356 ? 0.310 2.818 4.550 1.00 87.25 356 LEU A C 1
ATOM 2919 O O . LEU A 1 356 ? 0.403 1.821 3.832 1.00 87.25 356 LEU A O 1
ATOM 2923 N N . PRO A 1 357 ? 1.148 3.001 5.595 1.00 86.62 357 PRO A N 1
ATOM 2924 C CA . PRO A 1 357 ? 2.139 1.991 5.967 1.00 86.62 357 PRO A CA 1
ATOM 2925 C C . PRO A 1 357 ? 1.536 0.600 6.222 1.00 86.62 357 PRO A C 1
ATOM 2927 O O . PRO A 1 357 ? 2.118 -0.406 5.820 1.00 86.62 357 PRO A O 1
ATOM 2930 N N . MET A 1 358 ? 0.370 0.531 6.878 1.00 87.25 358 MET A N 1
ATOM 2931 C CA . MET A 1 358 ? -0.299 -0.738 7.182 1.00 87.25 358 MET A CA 1
ATOM 2932 C C . MET A 1 358 ? -0.886 -1.408 5.939 1.00 87.25 358 MET A C 1
ATOM 2934 O O . MET A 1 358 ? -0.766 -2.624 5.804 1.00 87.25 358 MET A O 1
ATOM 2938 N N . VAL A 1 359 ? -1.449 -0.631 5.010 1.00 90.81 359 VAL A N 1
ATOM 2939 C CA . VAL A 1 359 ? -1.916 -1.136 3.708 1.00 90.81 359 VAL A CA 1
ATOM 2940 C C . VAL A 1 359 ? -0.762 -1.787 2.941 1.00 90.81 359 VAL A C 1
ATOM 2942 O O . VAL A 1 359 ? -0.884 -2.934 2.511 1.00 90.81 359 VAL A O 1
ATOM 2945 N N . LEU A 1 360 ? 0.388 -1.108 2.851 1.00 91.31 360 LEU A N 1
ATOM 2946 C CA . LEU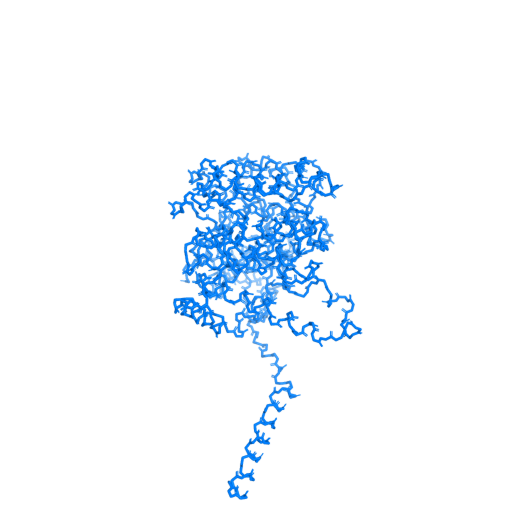 A 1 360 ? 1.574 -1.626 2.161 1.00 91.31 360 LEU A CA 1
ATOM 2947 C C . LEU A 1 360 ? 2.118 -2.910 2.805 1.00 91.31 360 LEU A C 1
ATOM 2949 O O . LEU A 1 360 ? 2.432 -3.869 2.100 1.00 91.31 360 LEU A O 1
ATOM 2953 N N . LEU A 1 361 ? 2.192 -2.961 4.139 1.00 90.00 361 LEU A N 1
ATOM 2954 C CA . LEU A 1 361 ? 2.622 -4.166 4.856 1.00 90.00 361 LEU A CA 1
ATOM 2955 C C . LEU A 1 361 ? 1.663 -5.334 4.670 1.00 90.00 361 LEU A C 1
ATOM 2957 O O . LEU A 1 361 ? 2.108 -6.467 4.504 1.00 90.00 361 LEU A O 1
ATOM 2961 N N . PHE A 1 362 ? 0.357 -5.081 4.721 1.00 91.81 362 PHE A N 1
ATOM 2962 C CA . PHE A 1 362 ? -0.635 -6.133 4.553 1.00 91.81 362 PHE A CA 1
ATOM 2963 C C . PHE A 1 362 ? -0.640 -6.680 3.129 1.00 91.81 362 PHE A C 1
ATOM 2965 O O . PHE A 1 362 ? -0.694 -7.897 2.955 1.00 91.81 362 PHE A O 1
ATOM 2972 N N . ARG A 1 363 ? -0.479 -5.818 2.118 1.00 92.12 363 ARG A N 1
ATOM 2973 C CA . ARG A 1 363 ? -0.266 -6.250 0.734 1.00 92.12 363 ARG A CA 1
ATOM 2974 C C . ARG A 1 363 ? 0.962 -7.153 0.608 1.00 92.12 363 ARG A C 1
ATOM 2976 O O . ARG A 1 363 ? 0.868 -8.220 0.004 1.00 92.12 363 ARG A O 1
ATOM 2983 N N . GLU A 1 364 ? 2.093 -6.765 1.190 1.00 90.94 364 GLU A N 1
ATOM 2984 C CA . GLU A 1 364 ? 3.301 -7.594 1.133 1.00 90.94 364 GLU A CA 1
ATOM 2985 C C . GLU A 1 364 ? 3.114 -8.921 1.884 1.00 90.94 364 GLU A C 1
ATOM 2987 O O . GLU A 1 364 ? 3.470 -9.985 1.379 1.00 90.94 364 GLU A O 1
ATOM 2992 N N . ALA A 1 365 ? 2.475 -8.895 3.055 1.00 92.06 365 ALA A N 1
ATOM 2993 C CA . ALA A 1 365 ? 2.147 -10.105 3.799 1.00 92.06 365 ALA A CA 1
ATOM 2994 C C . ALA A 1 365 ? 1.225 -11.043 3.000 1.00 92.06 365 ALA A C 1
ATOM 2996 O O . ALA A 1 365 ? 1.414 -12.259 3.039 1.00 92.06 365 ALA A O 1
ATOM 2997 N N . LEU A 1 366 ? 0.264 -10.510 2.237 1.00 92.56 366 LEU A N 1
ATOM 2998 C CA . LEU A 1 366 ? -0.572 -11.299 1.327 1.00 92.56 366 LEU A CA 1
ATOM 2999 C C . LEU A 1 366 ? 0.246 -11.943 0.214 1.00 92.56 366 LEU A C 1
ATOM 3001 O O . LEU A 1 366 ? 0.065 -13.129 -0.050 1.00 92.56 366 LEU A O 1
ATOM 3005 N N . ARG A 1 367 ? 1.169 -11.202 -0.405 1.00 90.06 367 ARG A N 1
ATOM 3006 C CA . ARG A 1 367 ? 2.064 -11.746 -1.434 1.00 90.06 367 ARG A CA 1
ATOM 3007 C C . ARG A 1 367 ? 2.881 -12.921 -0.889 1.00 90.06 367 ARG A C 1
ATOM 3009 O O . ARG A 1 367 ? 2.900 -13.987 -1.500 1.00 90.06 367 ARG A O 1
ATOM 3016 N N . LEU A 1 368 ? 3.498 -12.747 0.283 1.00 89.38 368 LEU A N 1
ATOM 3017 C CA . LEU A 1 368 ? 4.314 -13.772 0.949 1.00 89.38 368 LEU A CA 1
ATOM 3018 C C . LEU A 1 368 ? 3.505 -15.007 1.358 1.00 89.38 368 LEU A C 1
ATOM 3020 O O . LEU A 1 368 ? 4.006 -16.124 1.331 1.00 89.38 368 LEU A O 1
ATOM 3024 N N . THR A 1 369 ? 2.238 -14.815 1.712 1.00 90.69 369 THR A N 1
ATOM 3025 C CA . THR A 1 369 ? 1.353 -15.898 2.165 1.00 90.69 369 THR A CA 1
ATOM 3026 C C . THR A 1 369 ? 0.457 -16.448 1.056 1.00 90.69 369 THR A C 1
ATOM 3028 O O . THR A 1 369 ? -0.497 -17.176 1.340 1.00 90.69 369 THR A O 1
ATOM 3031 N N . HIS A 1 370 ? 0.772 -16.137 -0.206 1.00 90.19 370 HIS A N 1
ATOM 3032 C CA . HIS A 1 370 ? 0.038 -16.580 -1.394 1.00 90.19 370 HIS A CA 1
ATOM 3033 C C . HIS A 1 370 ? -1.464 -16.269 -1.325 1.00 90.19 370 HIS A C 1
ATOM 3035 O O . HIS A 1 370 ? -2.309 -17.068 -1.726 1.00 90.19 370 HIS A O 1
ATOM 3041 N N . GLY A 1 371 ? -1.794 -15.085 -0.811 1.00 90.12 371 GLY A N 1
ATOM 3042 C CA . GLY A 1 371 ? -3.148 -14.548 -0.778 1.00 90.12 371 GLY A CA 1
ATOM 3043 C C . GLY A 1 371 ? -4.003 -15.030 0.394 1.00 90.12 371 GLY A C 1
ATOM 3044 O O . GLY A 1 371 ? -5.169 -14.647 0.509 1.00 90.12 371 GLY A O 1
ATOM 3045 N N . ASP A 1 372 ? -3.451 -15.837 1.300 1.00 91.56 372 ASP A N 1
ATOM 3046 C CA . ASP A 1 372 ? -4.157 -16.254 2.509 1.00 91.56 372 ASP A CA 1
ATOM 3047 C C . ASP A 1 372 ? -4.227 -15.091 3.514 1.00 91.56 372 ASP A C 1
ATOM 3049 O O . ASP A 1 372 ? -3.303 -14.843 4.291 1.00 91.56 372 ASP A O 1
ATOM 3053 N N . LYS A 1 373 ? -5.366 -14.385 3.529 1.00 91.69 373 LYS A N 1
ATOM 3054 C CA . LYS A 1 373 ? -5.606 -13.243 4.427 1.00 91.69 373 LYS A CA 1
ATOM 3055 C C . LYS A 1 373 ? -5.408 -13.580 5.909 1.00 91.69 373 LYS A C 1
ATOM 3057 O O . LYS A 1 373 ? -4.940 -12.725 6.662 1.00 91.69 373 LYS A O 1
ATOM 3062 N N . LYS A 1 374 ? -5.738 -14.803 6.348 1.00 91.06 374 LYS A N 1
ATOM 3063 C CA . LYS A 1 374 ? -5.586 -15.208 7.757 1.00 91.06 374 LYS A CA 1
ATOM 3064 C C . LYS A 1 374 ? -4.114 -15.396 8.112 1.00 91.06 374 LYS A C 1
ATOM 3066 O O . LYS A 1 374 ? -3.687 -14.926 9.169 1.00 91.06 374 LYS A O 1
ATOM 3071 N N . LYS A 1 375 ? -3.327 -16.010 7.222 1.00 91.31 375 LYS A N 1
ATOM 3072 C CA . LYS A 1 375 ? -1.864 -16.094 7.378 1.00 91.31 375 LYS A CA 1
ATOM 3073 C C . LYS A 1 375 ? -1.208 -14.723 7.316 1.00 91.31 375 LYS A C 1
ATOM 3075 O O . LYS A 1 375 ? -0.371 -14.447 8.166 1.00 91.31 375 LYS A O 1
ATOM 3080 N N . ALA A 1 376 ? -1.604 -13.858 6.381 1.00 91.81 376 ALA A N 1
ATOM 3081 C CA . ALA A 1 376 ? -1.069 -12.501 6.266 1.00 91.81 376 ALA A CA 1
ATOM 3082 C C . ALA A 1 376 ? -1.283 -11.702 7.561 1.00 91.81 376 ALA A C 1
ATOM 3084 O O . ALA A 1 376 ? -0.334 -11.156 8.124 1.00 91.81 376 ALA A O 1
ATOM 3085 N N . ALA A 1 377 ? -2.509 -11.709 8.092 1.00 89.75 377 ALA A N 1
ATOM 3086 C CA . ALA A 1 377 ? -2.823 -11.067 9.365 1.00 89.75 377 ALA A CA 1
ATOM 3087 C C . ALA A 1 377 ? -2.044 -11.668 10.548 1.00 89.75 377 ALA A C 1
ATOM 3089 O O . ALA A 1 377 ? -1.582 -10.935 11.426 1.00 89.75 377 ALA A O 1
ATOM 3090 N N . GLY A 1 378 ? -1.878 -12.997 10.569 1.00 87.69 378 GLY A N 1
ATOM 3091 C CA . GLY A 1 378 ? -1.085 -13.703 11.576 1.00 87.69 378 GLY A CA 1
ATOM 3092 C C . GLY A 1 378 ? 0.404 -13.346 11.524 1.00 87.69 378 GLY A C 1
ATOM 3093 O O . GLY A 1 378 ? 1.000 -13.082 12.570 1.00 87.69 378 GLY A O 1
ATOM 3094 N N . LEU A 1 379 ? 0.979 -13.276 10.318 1.00 87.31 379 LEU A N 1
ATOM 3095 C CA . LEU A 1 379 ? 2.356 -12.849 10.068 1.00 87.31 379 LEU A CA 1
ATOM 3096 C C . LEU A 1 379 ? 2.571 -11.416 10.557 1.00 87.31 379 LEU A C 1
ATOM 3098 O O . LEU A 1 379 ? 3.524 -11.174 11.293 1.00 87.31 379 LEU A O 1
ATOM 3102 N N . LEU A 1 380 ? 1.669 -10.486 10.220 1.00 86.31 380 LEU A N 1
ATOM 3103 C CA . LEU A 1 380 ? 1.747 -9.108 10.709 1.00 86.31 380 LEU A CA 1
ATOM 3104 C C . LEU A 1 380 ? 1.623 -9.023 12.232 1.00 86.31 380 LEU A C 1
ATOM 3106 O O . LEU A 1 380 ? 2.392 -8.299 12.857 1.00 86.31 380 LEU A O 1
ATOM 3110 N N . ASP A 1 381 ? 0.695 -9.763 12.849 1.00 80.31 381 ASP A N 1
ATOM 3111 C CA . ASP A 1 381 ? 0.511 -9.718 14.306 1.00 80.31 381 ASP A CA 1
ATOM 3112 C C . ASP A 1 381 ? 1.779 -10.172 15.040 1.00 80.31 381 ASP A C 1
ATOM 3114 O O . ASP A 1 381 ? 2.196 -9.538 16.009 1.00 80.31 381 ASP A O 1
ATOM 3118 N N . GLU A 1 382 ? 2.434 -11.238 14.570 1.00 76.75 382 GLU A N 1
ATOM 3119 C CA . GLU A 1 382 ? 3.718 -11.664 15.135 1.00 76.75 382 GLU A CA 1
ATOM 3120 C C . GLU A 1 382 ? 4.869 -10.715 14.784 1.00 76.75 382 GLU A C 1
ATOM 3122 O O . GLU A 1 382 ? 5.689 -10.403 15.652 1.00 76.75 382 GLU A O 1
ATOM 3127 N N . ALA A 1 383 ? 4.918 -10.207 13.550 1.00 75.62 383 ALA A N 1
ATOM 3128 C CA . ALA A 1 383 ? 5.979 -9.312 13.099 1.00 75.62 383 ALA A CA 1
ATOM 3129 C C . ALA A 1 383 ? 5.955 -7.999 13.880 1.00 75.62 383 ALA A C 1
ATOM 3131 O O . ALA A 1 383 ? 7.008 -7.468 14.209 1.00 75.62 383 ALA A O 1
ATOM 3132 N N . ILE A 1 384 ? 4.770 -7.506 14.236 1.00 71.50 384 ILE A N 1
ATOM 3133 C CA . ILE A 1 384 ? 4.592 -6.327 15.084 1.00 71.50 384 ILE A CA 1
ATOM 3134 C C . ILE A 1 384 ? 4.939 -6.656 16.546 1.00 71.50 384 ILE A C 1
ATOM 3136 O O . ILE A 1 384 ? 5.595 -5.868 17.231 1.00 71.50 384 ILE A O 1
ATOM 3140 N N . ARG A 1 385 ? 4.534 -7.829 17.046 1.00 66.19 385 ARG A N 1
ATOM 3141 C CA . ARG A 1 385 ? 4.636 -8.185 18.470 1.00 66.19 385 ARG A CA 1
ATOM 3142 C C . ARG A 1 385 ? 6.041 -8.589 18.927 1.00 66.19 385 ARG A C 1
ATOM 3144 O O . ARG A 1 385 ? 6.461 -8.160 20.005 1.00 66.19 385 ARG A O 1
ATOM 3151 N N . ILE A 1 386 ? 6.752 -9.430 18.171 1.00 60.62 386 ILE A N 1
ATOM 3152 C CA . ILE A 1 386 ? 8.040 -10.016 18.597 1.00 60.62 386 ILE A CA 1
ATOM 3153 C C . ILE A 1 386 ? 9.146 -8.952 18.700 1.00 60.62 386 ILE A C 1
ATOM 3155 O O . ILE A 1 386 ? 9.742 -8.832 19.779 1.00 60.62 386 ILE A O 1
ATOM 3159 N N . PRO A 1 387 ? 9.419 -8.138 17.659 1.00 59.34 387 PRO A N 1
ATOM 3160 C CA . PRO A 1 387 ? 10.453 -7.109 17.718 1.00 59.34 387 PRO A CA 1
ATOM 3161 C C . PRO A 1 387 ? 10.142 -6.070 18.788 1.00 59.34 387 PRO A C 1
ATOM 3163 O O . PRO A 1 387 ? 11.042 -5.643 19.499 1.00 59.34 387 PRO A O 1
ATOM 3166 N N . PHE A 1 388 ? 8.869 -5.717 18.979 1.00 57.84 388 PHE A N 1
ATOM 3167 C CA . PHE A 1 388 ? 8.466 -4.745 19.989 1.00 57.84 388 PHE A CA 1
ATOM 3168 C C . PHE A 1 388 ? 8.724 -5.227 21.423 1.00 57.84 388 PHE A C 1
ATOM 3170 O O . PHE A 1 388 ? 9.273 -4.484 22.238 1.00 57.84 388 PHE A O 1
ATOM 3177 N N . GLY A 1 389 ? 8.384 -6.485 21.734 1.00 58.03 389 GLY A N 1
ATOM 3178 C CA . GLY A 1 389 ? 8.693 -7.089 23.033 1.00 58.03 389 GLY A CA 1
ATOM 3179 C C . GLY A 1 389 ? 10.199 -7.168 23.297 1.00 58.03 389 GLY A C 1
ATOM 3180 O O . GLY A 1 389 ? 10.652 -6.880 24.405 1.00 58.03 389 GLY A O 1
ATOM 3181 N N . TRP A 1 390 ? 10.980 -7.496 22.266 1.00 57.62 390 TRP A N 1
ATOM 3182 C CA . TRP A 1 390 ? 12.437 -7.549 22.355 1.00 57.62 390 TRP A CA 1
ATOM 3183 C C . TRP A 1 390 ? 13.068 -6.158 22.521 1.00 57.62 390 TRP A C 1
ATOM 3185 O O . TRP A 1 390 ? 13.867 -5.973 23.435 1.00 57.62 390 TRP A O 1
ATOM 3195 N N . ILE A 1 391 ? 12.664 -5.153 21.739 1.00 59.50 391 ILE A N 1
ATOM 3196 C CA . ILE A 1 391 ? 13.171 -3.771 21.846 1.00 59.50 391 ILE A CA 1
ATOM 3197 C C . ILE A 1 391 ? 12.842 -3.176 23.213 1.00 59.50 391 ILE A C 1
ATOM 3199 O O . ILE A 1 391 ? 13.731 -2.630 23.860 1.00 59.50 391 ILE A O 1
ATOM 3203 N N . LYS A 1 392 ? 11.607 -3.348 23.707 1.00 60.06 392 LYS A N 1
ATOM 3204 C CA . LYS A 1 392 ? 11.218 -2.888 25.051 1.00 60.06 392 LYS A CA 1
ATOM 3205 C C . LYS A 1 392 ? 12.017 -3.553 26.176 1.00 60.06 392 LYS A C 1
ATOM 3207 O O . LYS A 1 392 ? 12.090 -2.998 27.269 1.00 60.06 392 LYS A O 1
ATOM 3212 N N . SER A 1 393 ? 12.618 -4.720 25.930 1.00 60.84 393 SER A N 1
ATOM 3213 C CA . SER A 1 393 ? 13.496 -5.388 26.898 1.00 60.84 393 SER A CA 1
ATOM 3214 C C . SER A 1 393 ? 14.922 -4.818 26.931 1.00 60.84 393 SER A C 1
ATOM 3216 O O . SER A 1 393 ? 15.655 -5.059 27.893 1.00 60.84 393 SER A O 1
ATOM 3218 N N . ILE A 1 394 ? 15.327 -4.046 25.915 1.00 58.06 394 ILE A N 1
ATOM 3219 C CA . ILE A 1 394 ? 16.652 -3.426 25.842 1.00 58.06 394 ILE A CA 1
ATOM 3220 C C . ILE A 1 394 ? 16.601 -2.064 26.556 1.00 58.06 394 ILE A C 1
ATOM 3222 O O . ILE A 1 394 ? 15.784 -1.214 26.204 1.00 58.06 394 ILE A O 1
ATOM 3226 N N . PRO A 1 395 ? 17.484 -1.802 27.540 1.00 65.19 395 PRO A N 1
ATOM 3227 C CA . PRO A 1 395 ? 17.552 -0.500 28.189 1.00 65.19 395 PRO A CA 1
ATOM 3228 C C . PRO A 1 395 ? 17.779 0.630 27.186 1.00 65.19 395 PRO A C 1
ATOM 3230 O O . PRO A 1 395 ? 18.677 0.553 26.349 1.00 65.19 395 PRO A O 1
ATOM 3233 N N . ALA A 1 396 ? 17.035 1.717 27.365 1.00 61.16 396 ALA A N 1
ATOM 3234 C CA . ALA A 1 396 ? 17.074 2.924 26.550 1.00 61.16 396 ALA A CA 1
ATOM 3235 C C . ALA A 1 396 ? 18.480 3.394 26.146 1.00 61.16 396 ALA A C 1
ATOM 3237 O O . ALA A 1 396 ? 18.733 3.700 24.986 1.00 61.16 396 ALA A O 1
ATOM 3238 N N . ALA A 1 397 ? 19.401 3.423 27.110 1.00 65.94 397 ALA A N 1
ATOM 3239 C CA . ALA A 1 397 ? 20.769 3.898 26.928 1.00 65.94 397 ALA A CA 1
ATOM 3240 C C . ALA A 1 397 ? 21.659 2.966 26.078 1.00 65.94 397 ALA A C 1
ATOM 3242 O O . ALA A 1 397 ? 22.764 3.351 25.712 1.00 65.94 397 ALA A O 1
ATOM 3243 N N . LYS A 1 398 ? 21.212 1.733 25.798 1.00 60.75 398 LYS A N 1
ATOM 3244 C CA . LYS A 1 398 ? 21.942 0.728 25.003 1.00 60.75 398 LYS A CA 1
ATOM 3245 C C . LYS A 1 398 ? 21.466 0.645 23.551 1.00 60.75 398 LYS A C 1
ATOM 3247 O O . LYS A 1 398 ? 22.054 -0.088 22.762 1.00 60.75 398 LYS A O 1
ATOM 3252 N N . LEU A 1 399 ? 20.398 1.361 23.212 1.00 55.41 399 LEU A N 1
ATOM 3253 C CA . LEU A 1 399 ? 19.824 1.398 21.876 1.00 55.41 399 LEU A CA 1
ATOM 3254 C C . LEU A 1 399 ? 20.576 2.446 21.023 1.00 55.41 399 LEU A C 1
ATOM 3256 O O . LEU A 1 399 ? 20.720 3.586 21.467 1.00 55.41 399 LEU A O 1
ATOM 3260 N N . PRO A 1 400 ? 21.093 2.100 19.824 1.00 51.81 400 PRO A N 1
ATOM 3261 C CA . PRO A 1 400 ? 21.816 3.050 18.978 1.00 51.81 400 PRO A CA 1
ATOM 3262 C C . PRO A 1 400 ? 20.930 4.230 18.552 1.00 51.81 400 PRO A C 1
ATOM 3264 O O . PRO A 1 400 ? 19.868 4.046 17.957 1.00 51.81 400 PRO A O 1
ATOM 3267 N N . GLY A 1 401 ? 21.393 5.456 18.817 1.00 45.16 401 GLY A N 1
ATOM 3268 C CA . GLY A 1 401 ? 20.609 6.687 18.636 1.00 45.16 401 GLY A CA 1
ATOM 3269 C C . GLY A 1 401 ? 20.118 6.963 17.208 1.00 45.16 401 GLY A C 1
ATOM 3270 O O . GLY A 1 401 ? 19.168 7.717 17.041 1.00 45.16 401 GLY A O 1
ATOM 3271 N N . SER A 1 402 ? 20.717 6.340 16.188 1.00 46.97 402 SER A N 1
ATOM 3272 C CA . SER A 1 402 ? 20.362 6.519 14.772 1.00 46.97 402 SER A CA 1
ATOM 3273 C C . SER A 1 402 ? 19.393 5.470 14.208 1.00 46.97 402 SER A C 1
ATOM 3275 O O . SER A 1 402 ? 18.936 5.625 13.081 1.00 46.97 402 SER A O 1
ATOM 3277 N N . LEU A 1 403 ? 19.072 4.406 14.954 1.00 42.53 403 LEU A N 1
ATOM 3278 C CA . LEU A 1 403 ? 18.327 3.250 14.422 1.00 42.53 403 LEU A CA 1
ATOM 3279 C C . LEU A 1 403 ? 17.242 2.709 15.359 1.00 42.53 403 LEU A C 1
ATOM 3281 O O . LEU A 1 403 ? 16.392 1.935 14.928 1.00 42.53 403 LEU A O 1
ATOM 3285 N N . ALA A 1 404 ? 17.254 3.089 16.635 1.00 40.53 404 ALA A N 1
ATOM 3286 C CA . ALA A 1 404 ? 16.657 2.242 17.661 1.00 40.53 404 ALA A CA 1
ATOM 3287 C C . ALA A 1 404 ? 15.487 2.844 18.450 1.00 40.53 404 ALA A C 1
ATOM 3289 O O . ALA A 1 404 ? 15.010 2.197 19.375 1.00 40.53 404 ALA A O 1
ATOM 3290 N N . TYR A 1 405 ? 14.994 4.031 18.089 1.00 43.47 405 TYR A N 1
ATOM 3291 C CA . TYR A 1 405 ? 13.857 4.628 18.801 1.00 43.47 405 TYR A CA 1
ATOM 3292 C C . TYR A 1 405 ? 12.609 4.875 17.967 1.00 43.47 405 TYR A C 1
ATOM 3294 O O . TYR A 1 405 ? 11.515 4.816 18.514 1.00 43.47 405 TYR A O 1
ATOM 3302 N N . GLU A 1 406 ? 12.738 5.136 16.667 1.00 43.78 406 GLU A N 1
ATOM 3303 C CA . GLU A 1 406 ? 11.612 5.722 15.933 1.00 43.78 406 GLU A CA 1
ATOM 3304 C C . GLU A 1 406 ? 11.135 4.894 14.730 1.00 43.78 406 GLU A C 1
ATOM 3306 O O . GLU A 1 406 ? 9.984 5.039 14.340 1.00 43.78 406 GLU A O 1
ATOM 3311 N N . ASN A 1 407 ? 11.951 3.986 14.174 1.00 44.34 407 ASN A N 1
ATOM 3312 C CA . ASN A 1 407 ? 11.662 3.339 12.882 1.00 44.34 407 ASN A CA 1
ATOM 3313 C C . ASN A 1 407 ? 12.046 1.846 12.820 1.00 44.34 407 ASN A C 1
ATOM 3315 O O . ASN A 1 407 ? 12.401 1.358 11.748 1.00 44.34 407 ASN A O 1
ATOM 3319 N N . PHE A 1 408 ? 12.030 1.092 13.928 1.00 49.59 408 PHE A N 1
ATOM 3320 C CA . PHE A 1 408 ? 12.294 -0.349 13.833 1.00 49.59 408 PHE A CA 1
ATOM 3321 C C . PHE A 1 408 ? 11.125 -1.067 13.138 1.00 49.59 408 PHE A C 1
ATOM 3323 O O . PHE A 1 408 ? 10.150 -1.474 13.766 1.00 49.59 408 PHE A O 1
ATOM 3330 N N . LEU A 1 409 ? 11.267 -1.189 11.818 1.00 54.44 409 LEU A N 1
ATOM 3331 C CA . LEU A 1 409 ? 10.575 -2.062 10.871 1.00 54.44 409 LEU A CA 1
ATOM 3332 C C . LEU A 1 409 ? 9.078 -1.837 10.652 1.00 54.44 409 LEU A C 1
ATOM 3334 O O . LEU A 1 409 ? 8.626 -2.056 9.538 1.00 54.44 409 LEU A O 1
ATOM 3338 N N . LEU A 1 410 ? 8.291 -1.410 11.637 1.00 56.88 410 LEU A N 1
ATOM 3339 C CA . LEU A 1 410 ? 6.825 -1.401 11.538 1.00 56.88 410 LEU A CA 1
ATOM 3340 C C . LEU A 1 410 ? 6.240 -0.053 12.001 1.00 56.88 410 LEU A C 1
ATOM 3342 O O . LEU A 1 410 ? 6.798 0.561 12.920 1.00 56.88 410 LEU A O 1
ATOM 3346 N N . PRO A 1 411 ? 5.159 0.457 11.368 1.00 49.75 411 PRO A N 1
ATOM 3347 C CA . PRO A 1 411 ? 4.514 1.700 11.777 1.00 49.75 411 PRO A CA 1
ATOM 3348 C C . PRO A 1 411 ? 4.063 1.559 13.233 1.00 49.75 411 PRO A C 1
ATOM 3350 O O . PRO A 1 411 ? 3.537 0.518 13.626 1.00 49.75 411 PRO A O 1
ATOM 3353 N N . GLY A 1 412 ? 4.290 2.584 14.053 1.00 46.00 412 GLY A N 1
ATOM 3354 C CA . GLY A 1 412 ? 3.910 2.570 15.473 1.00 46.00 412 GLY A CA 1
ATOM 3355 C C . GLY A 1 412 ? 5.064 2.677 16.471 1.00 46.00 412 GLY A C 1
ATOM 3356 O O . GLY A 1 412 ? 4.837 2.588 17.667 1.00 46.00 412 GLY A O 1
ATOM 3357 N N . ASN A 1 413 ? 6.308 2.908 16.048 1.00 46.88 413 ASN A N 1
ATOM 3358 C CA . ASN A 1 413 ? 7.370 3.214 17.020 1.00 46.88 413 ASN A CA 1
ATOM 3359 C C . ASN A 1 413 ? 7.340 4.676 17.517 1.00 46.88 413 ASN A C 1
ATOM 3361 O O . ASN A 1 413 ? 7.842 4.952 18.603 1.00 46.88 413 ASN A O 1
ATOM 3365 N N . LYS A 1 414 ? 6.731 5.609 16.764 1.00 47.06 414 LYS A N 1
ATOM 3366 C CA . LYS A 1 414 ? 6.636 7.039 17.134 1.00 47.06 414 LYS A CA 1
ATOM 3367 C C . LYS A 1 414 ? 5.374 7.413 17.925 1.00 47.06 414 LYS A C 1
ATOM 3369 O O . LYS A 1 414 ? 5.443 8.289 18.790 1.00 47.06 414 LYS A O 1
ATOM 3374 N N . GLU A 1 415 ? 4.236 6.769 17.676 1.00 41.97 415 GLU A N 1
ATOM 3375 C CA . GLU A 1 415 ? 3.045 6.870 18.531 1.00 41.97 415 GLU A CA 1
ATOM 3376 C C . GLU A 1 415 ? 3.030 5.696 19.500 1.00 41.97 415 GLU A C 1
ATOM 3378 O O . GLU A 1 415 ? 2.932 4.587 19.022 1.00 41.97 415 GLU A O 1
ATOM 3383 N N . ASP A 1 416 ? 3.137 5.931 20.814 1.00 46.00 416 ASP A N 1
ATOM 3384 C CA . ASP A 1 416 ? 2.794 5.025 21.940 1.00 46.00 416 ASP A CA 1
ATOM 3385 C C . ASP A 1 416 ? 3.262 3.550 21.941 1.00 46.00 416 ASP A C 1
ATOM 3387 O O . ASP A 1 416 ? 2.982 2.790 22.873 1.00 46.00 416 ASP A O 1
ATOM 3391 N N . GLY A 1 417 ? 4.031 3.129 20.942 1.00 50.75 417 GLY A N 1
ATOM 3392 C CA . GLY A 1 417 ? 4.192 1.730 20.596 1.00 50.75 417 GLY A CA 1
ATOM 3393 C C . GLY A 1 417 ? 3.179 1.247 19.562 1.00 50.75 417 GLY A C 1
ATOM 3394 O O . GLY A 1 417 ? 2.281 1.962 19.148 1.00 50.75 417 GLY A O 1
ATOM 3395 N N . ALA A 1 418 ? 3.327 -0.008 19.146 1.00 50.41 418 ALA A N 1
ATOM 3396 C CA . ALA A 1 418 ? 2.596 -0.671 18.063 1.00 50.41 418 ALA A CA 1
ATOM 3397 C C . ALA A 1 418 ? 1.041 -0.672 18.116 1.00 50.41 418 ALA A C 1
ATOM 3399 O O . ALA A 1 418 ? 0.411 -1.438 17.391 1.00 50.41 418 ALA A O 1
ATOM 3400 N N . ASP A 1 419 ? 0.402 0.125 18.968 1.00 59.88 419 ASP A N 1
ATOM 3401 C CA . ASP A 1 419 ? -1.003 0.022 19.329 1.00 59.88 419 ASP A CA 1
ATOM 3402 C C . ASP A 1 419 ? -1.948 0.382 18.178 1.00 59.88 419 ASP A C 1
ATOM 3404 O O . ASP A 1 419 ? -2.786 -0.439 17.830 1.00 59.88 419 ASP A O 1
ATOM 3408 N N . LYS A 1 420 ? -1.781 1.505 17.464 1.00 66.94 420 LYS A N 1
ATOM 3409 C CA . LYS A 1 420 ? -2.692 1.826 16.336 1.00 66.94 420 LYS A CA 1
ATOM 3410 C C . LYS A 1 420 ? -2.569 0.838 15.172 1.00 66.94 420 LYS A C 1
ATOM 3412 O O . LYS A 1 420 ? -3.572 0.427 14.592 1.00 66.94 420 LYS A O 1
ATOM 3417 N N . SER A 1 421 ? -1.353 0.385 14.883 1.00 66.06 421 SER A N 1
ATOM 3418 C CA . SER A 1 421 ? -1.088 -0.688 13.914 1.00 66.06 421 SER A CA 1
ATOM 3419 C C . SER A 1 421 ? -1.693 -2.022 14.360 1.00 66.06 421 SER A C 1
ATOM 3421 O O . SER A 1 421 ? -2.160 -2.812 13.539 1.00 66.06 421 SER A O 1
ATOM 3423 N N . ARG A 1 422 ? -1.744 -2.261 15.674 1.00 71.56 422 ARG A N 1
ATOM 3424 C CA . ARG A 1 422 ? -2.430 -3.400 16.281 1.00 71.56 422 ARG A CA 1
ATOM 3425 C C . ARG A 1 422 ? -3.947 -3.256 16.198 1.00 71.56 422 ARG A C 1
ATOM 3427 O O . ARG A 1 422 ? -4.580 -4.243 15.861 1.00 71.56 422 ARG A O 1
ATOM 3434 N N . HIS A 1 423 ? -4.534 -2.089 16.446 1.00 77.38 423 HIS A N 1
ATOM 3435 C CA . HIS A 1 423 ? -5.969 -1.835 16.261 1.00 77.38 423 HIS A CA 1
ATOM 3436 C C . HIS A 1 423 ? -6.392 -2.100 14.810 1.00 77.38 423 HIS A C 1
ATOM 3438 O O . HIS A 1 423 ? -7.311 -2.884 14.558 1.00 77.38 423 HIS A O 1
ATOM 3444 N N . TRP A 1 424 ? -5.611 -1.578 13.858 1.00 83.00 424 TRP A N 1
ATOM 3445 C CA . TRP A 1 424 ? -5.772 -1.850 12.431 1.00 83.00 424 TRP A CA 1
ATOM 3446 C C . TRP A 1 424 ? -5.723 -3.358 12.129 1.00 83.00 424 TRP A C 1
ATOM 3448 O O . TRP A 1 424 ? -6.669 -3.919 11.578 1.00 83.00 424 TRP A O 1
ATOM 3458 N N . ASN A 1 425 ? -4.659 -4.057 12.542 1.00 80.00 425 ASN A N 1
ATOM 3459 C CA . ASN A 1 425 ? -4.485 -5.470 12.191 1.00 80.00 425 ASN A CA 1
ATOM 3460 C C . ASN A 1 425 ? -5.444 -6.403 12.946 1.00 80.00 425 ASN A C 1
ATOM 3462 O O . ASN A 1 425 ? -6.034 -7.295 12.349 1.00 80.00 425 ASN A O 1
ATOM 3466 N N . VAL A 1 426 ? -5.627 -6.214 14.256 1.00 81.94 426 VAL A N 1
ATOM 3467 C CA . VAL A 1 426 ? -6.430 -7.107 15.105 1.00 81.94 426 VAL A CA 1
ATOM 3468 C C . VAL A 1 426 ? -7.884 -7.088 14.672 1.00 81.94 426 VAL A C 1
ATOM 3470 O O . VAL A 1 426 ? -8.454 -8.151 14.439 1.00 81.94 426 VAL A O 1
ATOM 3473 N N . PHE A 1 427 ? -8.498 -5.911 14.557 1.00 83.62 427 PHE A N 1
ATOM 3474 C CA . PHE A 1 427 ? -9.910 -5.845 14.201 1.00 83.62 427 PHE A CA 1
ATOM 3475 C C . PHE A 1 427 ? -10.152 -6.049 12.710 1.00 83.62 427 PHE A C 1
ATOM 3477 O O . PHE A 1 427 ? -11.139 -6.698 12.361 1.00 83.62 427 PHE A O 1
ATOM 3484 N N . GLY A 1 428 ? -9.215 -5.630 11.853 1.00 85.12 428 GLY A N 1
ATOM 3485 C CA . GLY A 1 428 ? -9.222 -6.006 10.442 1.00 85.12 428 GLY A CA 1
ATOM 3486 C C . GLY A 1 428 ? -9.255 -7.515 10.252 1.00 85.12 428 GLY A C 1
ATOM 3487 O O . GLY A 1 428 ? -10.073 -8.061 9.516 1.00 85.12 428 GLY A O 1
ATOM 3488 N N . ALA A 1 429 ? -8.427 -8.222 11.001 1.00 85.62 429 ALA A N 1
ATOM 3489 C CA . ALA A 1 429 ? -8.345 -9.656 10.888 1.00 85.62 429 ALA A CA 1
ATOM 3490 C C . ALA A 1 429 ? -9.459 -10.395 11.636 1.00 85.62 429 ALA A C 1
ATOM 3492 O O . ALA A 1 429 ? -9.843 -11.466 11.183 1.00 85.62 429 ALA A O 1
ATOM 3493 N N . ILE A 1 430 ? -10.041 -9.848 12.715 1.00 85.69 430 ILE A N 1
ATOM 3494 C CA . ILE A 1 430 ? -11.263 -10.406 13.329 1.00 85.69 430 ILE A CA 1
ATOM 3495 C C . ILE A 1 430 ? -12.383 -10.532 12.284 1.00 85.69 430 ILE A C 1
ATOM 3497 O O . ILE A 1 430 ? -13.102 -11.533 12.313 1.00 85.69 430 ILE A O 1
ATOM 3501 N N . CYS A 1 431 ? -12.482 -9.612 11.316 1.00 87.94 431 CYS A N 1
ATOM 3502 C CA . CYS A 1 431 ? -13.421 -9.726 10.192 1.00 87.94 431 CYS A CA 1
ATOM 3503 C C . CYS A 1 431 ? -13.214 -10.978 9.320 1.00 87.94 431 CYS A C 1
ATOM 3505 O O . CYS A 1 431 ? -14.116 -11.343 8.580 1.00 87.94 431 CYS A O 1
ATOM 3507 N N . LEU A 1 432 ? -12.052 -11.636 9.378 1.00 87.56 432 LEU A N 1
ATOM 3508 C CA . LEU A 1 432 ? -11.779 -12.881 8.647 1.00 87.56 432 LEU A CA 1
ATOM 3509 C C . LEU A 1 432 ? -12.265 -14.132 9.397 1.00 87.56 432 LEU A C 1
ATOM 3511 O O . LEU A 1 432 ? -12.383 -15.203 8.804 1.00 87.56 432 LEU A O 1
ATOM 3515 N N . TYR A 1 433 ? -12.498 -14.018 10.708 1.00 82.81 433 TYR A N 1
ATOM 3516 C CA . TYR A 1 433 ? -12.979 -15.110 11.569 1.00 82.81 433 TYR A CA 1
ATOM 3517 C C . TYR A 1 433 ? -14.450 -14.938 11.961 1.00 82.81 433 TYR A C 1
ATOM 3519 O O . TYR A 1 433 ? -15.086 -15.888 12.417 1.00 82.81 433 TYR A O 1
ATOM 3527 N N . LYS A 1 434 ? -14.973 -13.719 11.825 1.00 85.88 434 LYS A N 1
ATOM 3528 C CA . LYS A 1 434 ? -16.337 -13.305 12.160 1.00 85.88 434 LYS A CA 1
ATOM 3529 C C . LYS A 1 434 ? -16.937 -12.519 10.995 1.00 85.88 434 LYS A C 1
ATOM 3531 O O . LYS A 1 434 ? -16.370 -12.479 9.913 1.00 85.88 434 LYS A O 1
ATOM 3536 N N . SER A 1 435 ? -18.082 -11.879 11.210 1.00 88.62 435 SER A N 1
ATOM 3537 C CA . SER A 1 435 ? -18.602 -10.881 10.275 1.00 88.62 435 SER A CA 1
ATOM 3538 C C . SER A 1 435 ? -18.017 -9.485 10.556 1.00 88.62 435 SER A C 1
ATOM 3540 O O . SER A 1 435 ? -17.629 -9.205 11.695 1.00 88.62 435 SER A O 1
ATOM 3542 N N . PRO A 1 436 ? -18.014 -8.566 9.571 1.00 90.25 436 PRO A N 1
ATOM 3543 C CA . PRO A 1 436 ? -17.618 -7.170 9.790 1.00 90.25 436 PRO A CA 1
ATOM 3544 C C . PRO A 1 436 ? -18.468 -6.481 10.870 1.00 90.25 436 PRO A C 1
ATOM 3546 O O . PRO A 1 436 ? -17.963 -5.692 11.663 1.00 90.25 436 PRO A O 1
ATOM 3549 N N . ARG A 1 437 ? -19.757 -6.839 10.958 1.00 92.38 437 ARG A N 1
ATOM 3550 C CA . ARG A 1 437 ? -20.678 -6.341 11.988 1.00 92.38 437 ARG A CA 1
ATOM 3551 C C . ARG A 1 437 ? -20.289 -6.814 13.386 1.00 92.38 437 ARG A C 1
ATOM 3553 O O . ARG A 1 437 ? -20.277 -6.018 14.318 1.00 92.38 437 ARG A O 1
ATOM 3560 N N . GLU A 1 438 ? -19.951 -8.093 13.537 1.00 89.81 438 GLU A N 1
ATOM 3561 C CA . GLU A 1 438 ? -19.451 -8.620 14.811 1.00 89.81 438 GLU A CA 1
ATOM 3562 C C . GLU A 1 438 ? -18.093 -8.020 15.184 1.00 89.81 438 GLU A C 1
ATOM 3564 O O . GLU A 1 438 ? -17.853 -7.739 16.355 1.00 89.81 438 GLU A O 1
ATOM 3569 N N . ALA A 1 439 ? -17.203 -7.806 14.214 1.00 91.25 439 ALA A N 1
ATOM 3570 C CA . ALA A 1 439 ? -15.918 -7.160 14.462 1.00 91.25 439 ALA A CA 1
ATOM 3571 C C . ALA A 1 439 ? -16.100 -5.727 14.986 1.00 91.25 439 ALA A C 1
ATOM 3573 O O . ALA A 1 439 ? -15.457 -5.357 15.969 1.00 91.25 439 ALA A O 1
ATOM 3574 N N . LEU A 1 440 ? -17.014 -4.958 14.384 1.00 94.19 440 LEU A N 1
ATOM 3575 C CA . LEU A 1 440 ? -17.380 -3.617 14.839 1.00 94.19 440 LEU A CA 1
ATOM 3576 C C . LEU A 1 440 ? -17.983 -3.624 16.247 1.00 94.19 440 LEU A C 1
ATOM 3578 O O . LEU A 1 440 ? -17.569 -2.833 17.090 1.00 94.19 440 LEU A O 1
ATOM 3582 N N . ASP A 1 441 ? -18.911 -4.538 16.528 1.00 93.06 441 ASP A N 1
ATOM 3583 C CA . ASP A 1 441 ? -19.504 -4.686 17.861 1.00 93.06 441 ASP A CA 1
ATOM 3584 C C . ASP A 1 441 ? -18.438 -4.959 18.935 1.00 93.06 441 ASP A C 1
ATOM 3586 O O . ASP A 1 441 ? -18.424 -4.331 19.997 1.00 93.06 441 ASP A O 1
ATOM 3590 N N . LEU A 1 442 ? -17.501 -5.865 18.641 1.00 90.75 442 LEU A N 1
ATOM 3591 C CA . LEU A 1 442 ? -16.386 -6.182 19.530 1.00 90.75 442 LEU A CA 1
ATOM 3592 C C . LEU A 1 442 ? -15.442 -4.992 19.722 1.00 90.75 442 LEU A C 1
ATOM 3594 O O . LEU A 1 442 ? -14.957 -4.799 20.838 1.00 90.75 442 LEU A O 1
ATOM 3598 N N . ALA A 1 443 ? -15.186 -4.217 18.664 1.00 92.12 443 ALA A N 1
ATOM 3599 C CA . ALA A 1 443 ? -14.371 -3.007 18.722 1.00 92.12 443 ALA A CA 1
ATOM 3600 C C . ALA A 1 443 ? -15.025 -1.961 19.623 1.00 92.12 443 ALA A C 1
ATOM 3602 O O . ALA A 1 443 ? -14.436 -1.574 20.626 1.00 92.12 443 ALA A O 1
ATOM 3603 N N . LEU A 1 444 ? -16.288 -1.612 19.362 1.00 94.38 444 LEU A N 1
ATOM 3604 C CA . LEU A 1 444 ? -17.043 -0.647 20.165 1.00 94.38 444 LEU A CA 1
ATOM 3605 C C . LEU A 1 444 ? -17.069 -1.037 21.645 1.00 94.38 444 LEU A C 1
ATOM 3607 O O . LEU A 1 444 ? -16.807 -0.205 22.509 1.00 94.38 444 LEU A O 1
ATOM 3611 N N . LYS A 1 445 ? -17.330 -2.312 21.956 1.00 93.56 445 LYS A N 1
ATOM 3612 C CA . LYS A 1 445 ? -17.318 -2.804 23.341 1.00 93.56 445 LYS A CA 1
ATOM 3613 C C . LYS A 1 445 ? -15.933 -2.741 23.979 1.00 93.56 445 LYS A C 1
ATOM 3615 O O . LYS A 1 445 ? -15.832 -2.483 25.176 1.00 93.56 445 LYS A O 1
ATOM 3620 N N . ARG A 1 446 ? -14.873 -3.024 23.214 1.00 91.31 446 ARG A N 1
ATOM 3621 C CA . ARG A 1 446 ? -13.491 -2.992 23.703 1.00 91.31 446 ARG A CA 1
ATOM 3622 C C . ARG A 1 446 ? -13.069 -1.564 24.018 1.00 91.31 446 ARG A C 1
ATOM 3624 O O . ARG A 1 446 ? -12.665 -1.321 25.150 1.00 91.31 446 ARG A O 1
ATOM 3631 N N . GLU A 1 447 ? -13.230 -0.656 23.062 1.00 93.25 447 GLU A N 1
ATOM 3632 C CA . GLU A 1 447 ? -12.824 0.738 23.239 1.00 93.25 447 GLU A CA 1
ATOM 3633 C C . GLU A 1 447 ? -13.691 1.428 24.302 1.00 93.25 447 GLU A C 1
ATOM 3635 O O . GLU A 1 447 ? -13.191 2.206 25.109 1.00 93.25 447 GLU A O 1
ATOM 3640 N N . MET A 1 448 ? -14.988 1.102 24.382 1.00 94.56 448 MET A N 1
ATOM 3641 C CA . MET A 1 448 ? -15.851 1.624 25.447 1.00 94.56 448 MET A CA 1
ATOM 3642 C C . MET A 1 448 ? -15.414 1.125 26.829 1.00 94.56 448 MET A C 1
ATOM 3644 O O . MET A 1 448 ? -15.504 1.870 27.801 1.00 94.56 448 MET A O 1
ATOM 3648 N N . GLN A 1 449 ? -14.947 -0.122 26.948 1.00 91.88 449 GLN A N 1
ATOM 3649 C CA . GLN A 1 449 ? -14.409 -0.627 28.213 1.00 91.88 449 GLN A CA 1
ATOM 3650 C C . GLN A 1 449 ? -13.158 0.153 28.632 1.00 91.88 449 GLN A C 1
ATOM 3652 O O . GLN A 1 449 ? -13.088 0.574 29.782 1.00 91.88 449 GLN A O 1
ATOM 3657 N N . ASP A 1 450 ? -12.226 0.398 27.708 1.00 90.25 450 ASP A N 1
ATOM 3658 C CA . ASP A 1 450 ? -11.016 1.177 27.998 1.00 90.25 450 ASP A CA 1
ATOM 3659 C C . ASP A 1 450 ? -11.375 2.624 28.393 1.00 90.25 450 ASP A C 1
ATOM 3661 O O . ASP A 1 450 ? -10.882 3.133 29.399 1.00 90.25 450 ASP A O 1
ATOM 3665 N N . PHE A 1 451 ? -12.352 3.240 27.715 1.00 93.88 451 PHE A N 1
ATOM 3666 C CA . PHE A 1 451 ? -12.869 4.560 28.086 1.00 93.88 451 PHE A CA 1
ATOM 3667 C C . PHE A 1 451 ? -13.463 4.608 29.509 1.00 93.88 451 PHE A C 1
ATOM 3669 O O . PHE A 1 451 ? -13.260 5.577 30.250 1.00 93.88 451 PHE A O 1
ATOM 3676 N N . ARG A 1 452 ? -14.181 3.554 29.924 1.00 93.44 452 ARG A N 1
ATOM 3677 C CA . ARG A 1 452 ? -14.718 3.427 31.293 1.00 93.44 452 ARG A CA 1
ATOM 3678 C C . ARG A 1 452 ? -13.624 3.233 32.331 1.00 93.44 452 ARG A C 1
ATOM 3680 O O . ARG A 1 452 ? -13.698 3.842 33.399 1.00 93.44 452 ARG A O 1
ATOM 3687 N N . ASP A 1 453 ? -12.641 2.390 32.027 1.00 91.88 453 ASP A N 1
ATOM 3688 C CA . ASP A 1 453 ? -11.505 2.107 32.908 1.00 91.88 453 ASP A CA 1
ATOM 3689 C C . ASP A 1 453 ? -10.651 3.370 33.108 1.00 91.88 453 ASP A C 1
ATOM 3691 O O . ASP A 1 453 ? -10.164 3.628 34.207 1.00 91.88 453 ASP A O 1
ATOM 3695 N N . GLY A 1 454 ? -10.584 4.219 32.081 1.00 92.38 454 GLY A N 1
ATOM 3696 C CA . GLY A 1 454 ? -10.033 5.571 32.112 1.00 92.38 454 GLY A CA 1
ATOM 3697 C C . GLY A 1 454 ? -10.934 6.638 32.761 1.00 92.38 454 GLY A C 1
ATOM 3698 O O . GLY A 1 454 ? -10.691 7.838 32.620 1.00 92.38 454 GLY A O 1
ATOM 3699 N N . HIS A 1 455 ? -11.992 6.227 33.466 1.00 94.12 455 HIS A N 1
ATOM 3700 C CA . HIS A 1 455 ? -12.924 7.094 34.198 1.00 94.12 455 HIS A CA 1
ATOM 3701 C C . HIS A 1 455 ? -13.570 8.202 33.357 1.00 94.12 455 HIS A C 1
ATOM 3703 O O . HIS A 1 455 ? -13.879 9.279 33.868 1.00 94.12 455 HIS A O 1
ATOM 3709 N N . TYR A 1 456 ? -13.814 7.927 32.077 1.00 94.12 456 TYR A N 1
ATOM 3710 C CA . TYR A 1 456 ? -14.451 8.854 31.148 1.00 94.12 456 TYR A CA 1
ATOM 3711 C C . TYR A 1 456 ? -13.697 10.181 30.927 1.00 94.12 456 TYR A C 1
ATOM 3713 O O . TYR A 1 456 ? -14.306 11.208 30.613 1.00 94.12 456 TYR A O 1
ATOM 3721 N N . ALA A 1 457 ? -12.375 10.189 31.111 1.00 93.94 457 ALA A N 1
ATOM 3722 C CA . ALA A 1 457 ? -11.554 11.384 30.937 1.00 93.94 457 ALA A CA 1
ATOM 3723 C C . ALA A 1 457 ? -11.399 11.788 29.454 1.00 93.94 457 ALA A C 1
ATOM 3725 O O . ALA A 1 457 ? -11.500 10.953 28.556 1.00 93.94 457 ALA A O 1
ATOM 3726 N N . GLU A 1 458 ? -11.099 13.066 29.175 1.00 93.94 458 GLU A N 1
ATOM 3727 C CA . GLU A 1 458 ? -10.917 13.541 27.788 1.00 93.94 458 GLU A CA 1
ATOM 3728 C C . GLU A 1 458 ? -9.867 12.777 26.984 1.00 93.94 458 GLU A C 1
ATOM 3730 O O . GLU A 1 458 ? -10.173 12.411 25.845 1.00 93.94 458 GLU A O 1
ATOM 3735 N N . PRO A 1 459 ? -8.672 12.482 27.533 1.00 91.19 459 PRO A N 1
ATOM 3736 C CA . PRO A 1 459 ? -7.676 11.720 26.795 1.00 91.19 459 PRO A CA 1
ATOM 3737 C C . PRO A 1 459 ? -8.200 10.352 26.359 1.00 91.19 459 PRO A C 1
ATOM 3739 O O . PRO A 1 459 ? -7.870 9.899 25.272 1.00 91.19 459 PRO A O 1
ATOM 3742 N N . GLU A 1 460 ? -9.065 9.745 27.166 1.00 92.94 460 GLU A N 1
ATOM 3743 C CA . GLU A 1 460 ? -9.604 8.404 26.954 1.00 92.94 460 GLU A CA 1
ATOM 3744 C C . GLU A 1 460 ? -10.740 8.414 25.925 1.00 92.94 460 GLU A C 1
ATOM 3746 O O . GLU A 1 460 ? -10.804 7.531 25.077 1.00 92.94 460 GLU A O 1
ATOM 3751 N N . LEU A 1 461 ? -11.591 9.452 25.905 1.00 94.31 461 LEU A N 1
ATOM 3752 C CA . LEU A 1 461 ? -12.574 9.616 24.823 1.00 94.31 461 LEU A CA 1
ATOM 3753 C C . LEU A 1 461 ? -11.883 9.913 23.489 1.00 94.31 461 LEU A C 1
ATOM 3755 O O . LEU A 1 461 ? -12.323 9.463 22.429 1.00 94.31 461 LEU A O 1
ATOM 3759 N N . ARG A 1 462 ? -10.792 10.685 23.533 1.00 91.62 462 ARG A N 1
ATOM 3760 C CA . ARG A 1 462 ? -9.972 10.948 22.353 1.00 91.62 462 ARG A CA 1
ATOM 3761 C C . ARG A 1 462 ? -9.387 9.657 21.800 1.00 91.62 462 ARG A C 1
ATOM 3763 O O . ARG A 1 462 ? -9.421 9.463 20.587 1.00 91.62 462 ARG A O 1
ATOM 3770 N N . GLU A 1 463 ? -8.839 8.805 22.664 1.00 88.88 463 GLU A N 1
ATOM 3771 C CA . GLU A 1 463 ? -8.305 7.508 22.247 1.00 88.88 463 GLU A CA 1
ATOM 3772 C C . GLU A 1 463 ? -9.418 6.577 21.770 1.00 88.88 463 GLU A C 1
ATOM 3774 O O . GLU A 1 463 ? -9.272 6.049 20.678 1.00 88.88 463 GLU A O 1
ATOM 3779 N N . PHE A 1 464 ? -10.579 6.514 22.435 1.00 93.38 464 PHE A N 1
ATOM 3780 C CA . PHE A 1 464 ? -11.756 5.789 21.933 1.00 93.38 464 PHE A CA 1
ATOM 3781 C C . PHE A 1 464 ? -12.065 6.135 20.467 1.00 93.38 464 PHE A C 1
ATOM 3783 O O . PHE A 1 464 ? -12.173 5.246 19.624 1.00 93.38 464 PHE A O 1
ATOM 3790 N N . LEU A 1 465 ? -12.156 7.427 20.130 1.00 94.19 465 LEU A N 1
ATOM 3791 C CA . LEU A 1 465 ? -12.427 7.864 18.755 1.00 94.19 465 LEU A CA 1
ATOM 3792 C C . LEU A 1 465 ? -11.279 7.493 17.800 1.00 94.19 465 LEU A C 1
ATOM 3794 O O . LEU A 1 465 ? -11.527 7.002 16.699 1.00 94.19 465 LEU A O 1
ATOM 3798 N N . ARG A 1 466 ? -10.022 7.689 18.216 1.00 90.31 466 ARG A N 1
ATOM 3799 C CA . ARG A 1 466 ? -8.832 7.363 17.407 1.00 90.31 466 ARG A CA 1
ATOM 3800 C C . ARG A 1 466 ? -8.676 5.861 17.163 1.00 90.31 466 ARG A C 1
ATOM 3802 O O . ARG A 1 466 ? -8.359 5.463 16.045 1.00 90.31 466 ARG A O 1
ATOM 3809 N N . ASP A 1 467 ? -8.878 5.033 18.181 1.00 89.56 467 ASP A N 1
ATOM 3810 C CA . ASP A 1 467 ? -8.823 3.573 18.082 1.00 89.56 467 ASP A CA 1
ATOM 3811 C C . ASP A 1 467 ? -9.950 3.049 17.216 1.00 89.56 467 ASP A C 1
ATOM 3813 O O . ASP A 1 467 ? -9.696 2.242 16.326 1.00 89.56 467 ASP A O 1
ATOM 3817 N N . MET A 1 468 ? -11.161 3.593 17.351 1.00 93.69 468 MET A N 1
ATOM 3818 C CA . MET A 1 468 ? -12.249 3.265 16.436 1.00 93.69 468 MET A CA 1
ATOM 3819 C C . MET A 1 468 ? -11.923 3.626 14.980 1.00 93.69 468 MET A C 1
ATOM 3821 O O . MET A 1 468 ? -12.171 2.810 14.094 1.00 93.69 468 MET A O 1
ATOM 3825 N N . ILE A 1 469 ? -11.297 4.777 14.708 1.00 92.88 469 ILE A N 1
ATOM 3826 C CA . ILE A 1 469 ? -10.826 5.126 13.355 1.00 92.88 469 ILE A CA 1
ATOM 3827 C C . ILE A 1 469 ? -9.789 4.106 12.848 1.00 92.88 469 ILE A C 1
ATOM 3829 O O . ILE A 1 469 ? -9.888 3.639 11.709 1.00 92.88 469 ILE A O 1
ATOM 3833 N N . GLY A 1 470 ? -8.810 3.733 13.680 1.00 89.19 470 GLY A N 1
ATOM 3834 C CA . GLY A 1 470 ? -7.797 2.724 13.349 1.00 89.19 470 GLY A CA 1
ATOM 3835 C C . GLY A 1 470 ? -8.399 1.342 13.071 1.00 89.19 470 GLY A C 1
ATOM 3836 O O . GLY A 1 470 ? -8.063 0.711 12.068 1.00 89.19 470 GLY A O 1
ATOM 3837 N N . ASN A 1 471 ? -9.344 0.919 13.912 1.00 92.00 471 ASN A N 1
ATOM 3838 C CA . ASN A 1 471 ? -10.105 -0.320 13.781 1.00 92.00 471 ASN A CA 1
ATOM 3839 C C . ASN A 1 471 ? -10.855 -0.354 12.439 1.00 92.00 471 ASN A C 1
ATOM 3841 O O . ASN A 1 471 ? -10.691 -1.299 11.672 1.00 92.00 471 ASN A O 1
ATOM 3845 N N . LEU A 1 472 ? -11.627 0.691 12.120 1.00 94.19 472 LEU A N 1
ATOM 3846 C CA . LEU A 1 472 ? -12.421 0.780 10.887 1.00 94.19 472 LEU A CA 1
ATOM 3847 C C . LEU A 1 472 ? -11.550 0.789 9.624 1.00 94.19 472 LEU A C 1
ATOM 3849 O O . LEU A 1 472 ? -11.898 0.133 8.643 1.00 94.19 472 LEU A O 1
ATOM 3853 N N . ASN A 1 473 ? -10.401 1.474 9.659 1.00 91.12 473 ASN A N 1
ATOM 3854 C CA . ASN A 1 473 ? -9.414 1.426 8.575 1.00 91.12 473 ASN A CA 1
ATOM 3855 C C . ASN A 1 473 ? -8.956 -0.013 8.299 1.00 91.12 473 ASN A C 1
ATOM 3857 O O . ASN A 1 473 ? -8.969 -0.455 7.150 1.00 91.12 473 ASN A O 1
ATOM 3861 N N . GLY A 1 474 ? -8.592 -0.749 9.351 1.00 90.50 474 GLY A N 1
ATOM 3862 C CA . GLY A 1 474 ? -8.177 -2.143 9.235 1.00 90.50 474 GLY A CA 1
ATOM 3863 C C . GLY A 1 474 ? -9.287 -3.061 8.737 1.00 90.50 474 GLY A C 1
ATOM 3864 O O . GLY A 1 474 ? -9.062 -3.859 7.831 1.00 90.50 474 GLY A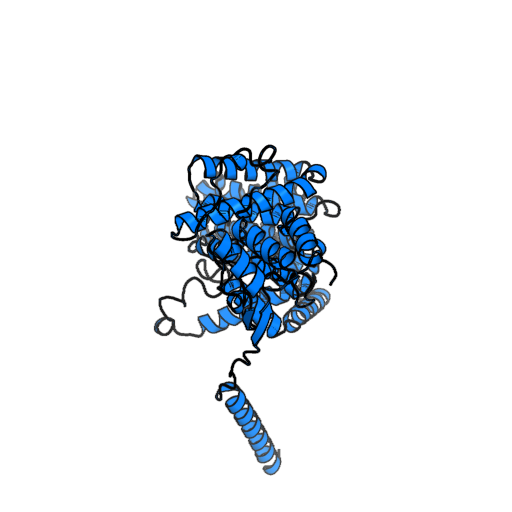 O 1
ATOM 3865 N N . MET A 1 475 ? -10.500 -2.918 9.284 1.00 93.62 475 MET A N 1
ATOM 3866 C CA . MET A 1 475 ? -11.684 -3.673 8.849 1.00 93.62 475 MET A CA 1
ATOM 3867 C C . MET A 1 475 ? -11.959 -3.486 7.363 1.00 93.62 475 MET A C 1
ATOM 3869 O O . MET A 1 475 ? -12.145 -4.480 6.666 1.00 93.62 475 MET A O 1
ATOM 3873 N N . PHE A 1 476 ? -11.955 -2.242 6.882 1.00 92.25 476 PHE A N 1
ATOM 3874 C CA . PHE A 1 476 ? -12.161 -1.950 5.471 1.00 92.25 476 PHE A CA 1
ATOM 3875 C C . PHE A 1 476 ? -11.086 -2.623 4.612 1.00 92.25 476 PHE A C 1
ATOM 3877 O O . PHE A 1 476 ? -11.410 -3.504 3.823 1.00 92.25 476 PHE A O 1
ATOM 3884 N N . HIS A 1 477 ? -9.811 -2.274 4.807 1.00 90.69 477 HIS A N 1
ATOM 3885 C CA . HIS A 1 477 ? -8.718 -2.691 3.917 1.00 90.69 477 HIS A CA 1
ATOM 3886 C C . HIS A 1 477 ? -8.469 -4.201 3.913 1.00 90.69 477 HIS A C 1
ATOM 3888 O O . HIS A 1 477 ? -8.276 -4.797 2.853 1.00 90.69 477 HIS A O 1
ATOM 3894 N N . VAL A 1 478 ? -8.525 -4.859 5.076 1.00 91.38 478 VAL A N 1
ATOM 3895 C CA . VAL A 1 478 ? -8.350 -6.320 5.149 1.00 91.38 478 VAL A CA 1
ATOM 3896 C C . VAL A 1 478 ? -9.451 -7.045 4.370 1.00 91.38 478 VAL A C 1
ATOM 3898 O O . VAL A 1 478 ? -9.194 -8.069 3.727 1.00 91.38 478 VAL A O 1
ATOM 3901 N N . LEU A 1 479 ? -10.678 -6.521 4.381 1.00 90.44 479 LEU A N 1
ATOM 39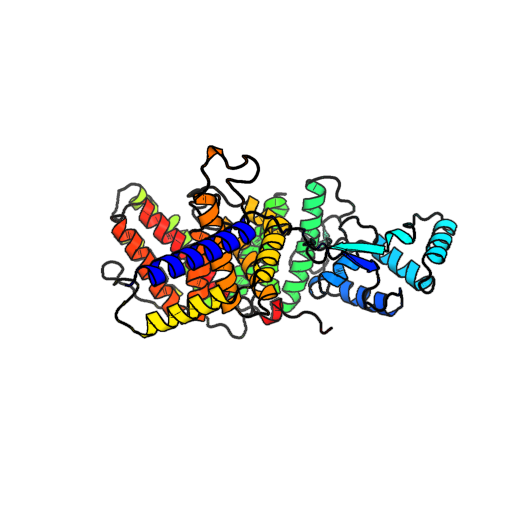02 C CA . LEU A 1 479 ? -11.789 -7.093 3.628 1.00 90.44 479 LEU A CA 1
ATOM 3903 C C . LEU A 1 479 ? -11.711 -6.769 2.137 1.00 90.44 479 LEU A C 1
ATOM 3905 O O . LEU A 1 479 ? -11.987 -7.657 1.331 1.00 90.44 479 LEU A O 1
ATOM 3909 N N . THR A 1 480 ? -11.310 -5.554 1.772 1.00 89.44 480 THR A N 1
ATOM 3910 C CA . THR A 1 480 ? -11.404 -5.017 0.404 1.00 89.44 480 THR A CA 1
ATOM 3911 C C . THR A 1 480 ? -10.241 -5.377 -0.501 1.00 89.44 480 THR A C 1
ATOM 3913 O O . THR A 1 480 ? -10.455 -5.518 -1.704 1.00 89.44 480 THR A O 1
ATOM 3916 N N . ILE A 1 481 ? -9.042 -5.598 0.047 1.00 90.06 481 ILE A N 1
ATOM 3917 C CA . ILE A 1 481 ? -7.894 -6.040 -0.751 1.00 90.06 481 ILE A CA 1
ATOM 3918 C C . ILE A 1 481 ? -8.176 -7.426 -1.339 1.00 90.06 481 ILE A C 1
ATOM 3920 O O . ILE A 1 481 ? -8.435 -8.378 -0.600 1.00 90.06 481 ILE A O 1
ATOM 3924 N N . ASP A 1 482 ? -8.117 -7.549 -2.659 1.00 88.31 482 ASP A N 1
ATOM 3925 C CA . ASP A 1 482 ? -8.294 -8.791 -3.399 1.00 88.31 482 ASP A CA 1
ATOM 3926 C C . ASP A 1 482 ? -6.972 -9.564 -3.460 1.00 88.31 482 ASP A C 1
ATOM 3928 O O . ASP A 1 482 ? -6.016 -9.115 -4.102 1.00 88.31 482 ASP A O 1
ATOM 3932 N N . PRO A 1 483 ? -6.890 -10.748 -2.828 1.00 85.62 483 PRO A N 1
ATOM 3933 C CA . PRO A 1 483 ? -5.689 -11.558 -2.888 1.00 85.62 483 PRO A CA 1
ATOM 3934 C C . PRO A 1 483 ? -5.285 -11.936 -4.312 1.00 85.62 483 PRO A C 1
ATOM 3936 O O . PRO A 1 483 ? -4.091 -12.019 -4.572 1.00 85.62 483 PRO A O 1
ATOM 3939 N N . ALA A 1 484 ? -6.238 -12.127 -5.230 1.00 85.12 484 ALA A N 1
ATOM 3940 C CA . ALA A 1 484 ? -5.945 -12.508 -6.608 1.00 85.12 484 ALA A CA 1
ATOM 3941 C C . ALA A 1 484 ? -5.202 -11.400 -7.366 1.00 85.12 484 ALA A C 1
ATOM 3943 O O . ALA A 1 484 ? -4.334 -11.697 -8.180 1.00 85.12 484 ALA A O 1
ATOM 3944 N N . LEU A 1 485 ? -5.477 -10.129 -7.059 1.00 81.06 485 LEU A N 1
ATOM 3945 C CA . LEU A 1 485 ? -4.755 -8.992 -7.641 1.00 81.06 485 LEU A CA 1
ATOM 3946 C C . LEU A 1 485 ? -3.333 -8.848 -7.078 1.00 81.06 485 LEU A C 1
ATOM 3948 O O . LEU A 1 485 ? -2.471 -8.251 -7.716 1.00 81.06 485 LEU A O 1
ATOM 3952 N N . VAL A 1 486 ? -3.075 -9.410 -5.894 1.00 81.00 486 VAL A N 1
ATOM 3953 C CA . VAL A 1 486 ? -1.756 -9.400 -5.244 1.00 81.00 486 VAL A CA 1
ATOM 3954 C C . VAL A 1 486 ? -0.911 -10.609 -5.654 1.00 81.00 486 VAL A C 1
ATOM 3956 O O . VAL A 1 486 ? 0.307 -10.491 -5.784 1.00 81.00 486 VAL A O 1
ATOM 3959 N N . THR A 1 487 ? -1.538 -11.774 -5.836 1.00 70.31 487 THR A N 1
ATOM 3960 C CA . THR A 1 487 ? -0.865 -13.050 -6.129 1.00 70.31 487 THR A CA 1
ATOM 3961 C C . THR A 1 487 ? -0.829 -13.411 -7.602 1.00 70.31 487 THR A C 1
ATOM 3963 O O . THR A 1 487 ? -0.199 -14.414 -7.940 1.00 70.31 487 THR A O 1
ATOM 3966 N N . ALA A 1 488 ? -1.469 -12.624 -8.471 1.00 56.31 488 ALA A N 1
ATOM 3967 C CA . ALA A 1 488 ? -1.300 -12.716 -9.913 1.00 56.31 488 ALA A CA 1
ATOM 3968 C C . ALA A 1 488 ? 0.141 -12.344 -10.300 1.00 56.31 488 ALA A C 1
ATOM 3970 O O . ALA A 1 488 ? 0.426 -11.273 -10.827 1.00 56.31 488 ALA A O 1
ATOM 3971 N N . THR A 1 489 ? 1.072 -13.257 -10.049 1.00 45.44 489 THR A N 1
ATOM 3972 C CA . THR A 1 489 ? 2.253 -13.399 -10.886 1.00 45.44 489 THR A CA 1
ATOM 3973 C C . THR A 1 489 ? 1.745 -13.830 -12.268 1.00 45.44 489 THR A C 1
ATOM 3975 O O . THR A 1 489 ? 0.879 -14.713 -12.329 1.00 45.44 489 THR A O 1
ATOM 3978 N N . PRO A 1 490 ? 2.231 -13.251 -13.381 1.00 36.31 490 PRO A N 1
ATOM 3979 C CA . PRO A 1 490 ? 2.034 -13.868 -14.688 1.00 36.31 490 PRO A CA 1
ATOM 3980 C C . PRO A 1 490 ? 2.507 -15.321 -14.587 1.00 36.31 490 PRO A C 1
ATOM 3982 O O . PRO A 1 490 ? 3.511 -15.575 -13.919 1.00 36.31 490 PRO A O 1
ATOM 3985 N N . ALA A 1 491 ? 1.751 -16.257 -15.164 1.00 26.00 491 ALA A N 1
ATOM 3986 C CA . ALA A 1 491 ? 2.139 -17.664 -15.210 1.00 26.00 491 ALA A CA 1
ATOM 3987 C C . ALA A 1 491 ? 3.616 -17.791 -15.629 1.00 26.00 491 ALA A C 1
ATOM 3989 O O . ALA A 1 491 ? 4.023 -17.105 -16.568 1.00 26.00 491 ALA A O 1
ATOM 3990 N N . GLU A 1 492 ? 4.382 -18.605 -14.889 1.00 27.78 492 GLU A N 1
ATOM 3991 C CA . GLU A 1 492 ? 5.771 -18.959 -15.229 1.00 27.78 492 GLU A CA 1
ATOM 3992 C C . GLU A 1 492 ? 5.899 -19.488 -16.660 1.00 27.78 492 GLU A C 1
ATOM 3994 O O . GLU A 1 492 ? 5.004 -20.259 -17.095 1.00 27.78 492 GLU A O 1
#

pLDDT: mean 85.11, std 14.12, range [26.0, 97.94]